Protein 5ZFS (pdb70)

Organism: Arthrobacter globiformis (NCBI:txid1665)

Solvent-accessible surface area: 21600 Å² total; per-residue (Å²): 76,98,6,0,0,4,0,2,0,8,21,10,113,31,93,45,146,7,0,100,88,0,0,71,27,0,117,111,13,32,6,44,8,0,0,0,16,3,48,75,0,126,84,18,52,18,128,8,0,110,30,1,16,75,130,56,58,12,34,12,0,1,10,7,5,2,47,93,70,16,11,0,17,26,107,68,104,71,35,12,128,35,0,28,86,21,0,32,62,0,0,35,0,0,32,84,17,62,14,71,23,1,0,1,2,0,0,0,0,12,70,21,26,84,98,80,38,61,89,52,0,52,59,44,0,45,48,0,0,0,118,0,0,60,95,0,48,133,80,53,2,46,0,0,0,14,4,2,0,7,2,3,0,14,10,5,2,13,1,164,61,0,49,58,7,20,141,112,13,128,74,113,13,9,0,0,0,0,1,0,1,3,4,1,0,2,12,55,35,5,95,32,6,0,70,62,0,30,148,17,8,74,0,0,2,0,1,1,0,11,6,0,42,3,54,60,18,31,14,62,10,73,40,0,1,104,6,4,14,151,51,56,21,98,18,13,0,0,0,12,0,4,1,47,52,26,80,6,80,69,12,9,84,22,7,0,15,36,46,92,40,10,84,69,21,94,101,0,0,49,80,1,16,47,38,0,81,94,44,22,76,49,11,127,60,70,58,129,151,146,147,80,101,6,0,0,3,0,1,0,11,22,7,111,35,85,45,137,6,0,104,88,0,0,70,58,0,94,101,15,33,8,47,8,0,0,1,13,2,47,72,0,120,87,16,55,14,96,14,0,78,54,1,17,84,126,27,72,15,31,11,0,1,9,7,5,2,46,93,71,17,10,0,14,18,98,66,102,70,34,10,132,36,0,24,87,20,0,30,76,0,0,39,0,0,32,86,24,63,13,73,22,0,0,1,1,0,0,0,0,11,66,22,17,78,95,79,38,62,87,59,2,52,58,43,0,48,50,0,0,1,118,0,0,61,91,0,47,134,81,48,2,60,0,0,0,14,5,0,0,9,2,2,0,13,10,4,2,14,0,164,60,0,47,60,7,21,131,114,14,125,76,132,17,15,1,0,0,0,1,0,0,4,4,2,1,4,13,58,35,5,94,32,6,0,71,62,1,23,138,21,4,119,0,0,2,0,1,1,1,7,6,0,42,3,51,62,18,30,13,61,8,70,39,0,2,102,5,4,8,155,49,56,22,102,17,15,0,0,0,12,0,2,0,44,54,24,72,9,86,70,12,6,62,22,6,0,14,38,43,97,36,10,88,69,26,128,101,1,0,49,74,0,18,45,34,0,84,94,61,9,77,50,21,129,62,70,63,114,97,143,48,189,189,148

Structure (mmCIF, N/CA/C/O backbone):
data_5ZFS
#
_entry.id   5ZFS
#
_cell.length_a   103.980
_cell.length_b   103.980
_cell.length_c   256.530
_cell.angle_alpha   90.000
_cell.angle_beta   90.000
_cell.angle_gamma   120.000
#
_symmetry.space_group_name_H-M   'P 65 2 2'
#
loop_
_entity.id
_entity.type
_entity.pdbx_description
1 polymer D-allulose-3-epimerase
2 non-polymer 'MANGANESE (II) ION'
3 non-polymer 'ACETATE ION'
4 water water
#
loop_
_atom_site.group_PDB
_atom_site.id
_atom_site.type_symbol
_atom_site.label_atom_id
_atom_site.label_alt_id
_atom_site.label_comp_id
_atom_site.label_asym_id
_atom_site.label_entity_id
_atom_site.label_seq_id
_atom_site.pdbx_PDB_ins_code
_atom_site.Cartn_x
_atom_site.Cartn_y
_atom_site.Cartn_z
_atom_site.occupancy
_atom_site.B_iso_or_equiv
_atom_site.auth_seq_id
_atom_site.auth_comp_id
_atom_site.auth_asym_id
_atom_site.auth_atom_id
_atom_site.pdbx_PDB_model_num
ATOM 1 N N . MET A 1 1 ? 11.828 32.056 17.427 1.00 30.72 1 MET A N 1
ATOM 2 C CA . MET A 1 1 ? 11.773 33.347 16.687 1.00 30.18 1 MET A CA 1
ATOM 3 C C . MET A 1 1 ? 13.105 33.637 16.009 1.00 29.03 1 MET A C 1
ATOM 4 O O . MET A 1 1 ? 14.149 33.639 16.656 1.00 30.63 1 MET A O 1
ATOM 9 N N . LYS A 1 2 ? 13.056 33.899 14.708 1.00 26.73 2 LYS A N 1
ATOM 10 C CA . LYS A 1 2 ? 14.243 34.264 13.950 1.00 25.84 2 LYS A CA 1
ATOM 11 C C . LYS A 1 2 ? 14.269 35.772 13.721 1.00 23.13 2 LYS A C 1
ATOM 12 O O . LYS A 1 2 ? 13.319 36.341 13.191 1.00 22.20 2 LYS A O 1
ATOM 18 N N . ILE A 1 3 ? 15.366 36.407 14.108 1.00 21.21 3 ILE A N 1
ATOM 19 C CA . ILE A 1 3 ? 15.597 37.805 13.765 1.00 20.30 3 ILE A CA 1
ATOM 20 C C . ILE A 1 3 ? 16.284 37.908 12.406 1.00 19.07 3 ILE A C 1
ATOM 21 O O . ILE A 1 3 ? 17.391 37.407 12.224 1.00 19.00 3 ILE A O 1
ATOM 26 N N . GLY A 1 4 ? 15.623 38.554 11.451 1.00 18.50 4 GLY A N 1
ATOM 27 C CA . GLY A 1 4 ? 16.077 38.532 10.060 1.00 18.44 4 GLY A CA 1
ATOM 28 C C . GLY A 1 4 ? 16.347 39.905 9.475 1.00 18.42 4 GLY A C 1
ATOM 29 O O . GLY A 1 4 ? 16.028 40.932 10.082 1.00 17.83 4 GLY A O 1
ATOM 30 N N . CYS A 1 5 ? 16.937 39.915 8.281 1.00 18.07 5 CYS A N 1
ATOM 31 C CA . CYS A 1 5 ? 17.251 41.146 7.566 1.00 17.80 5 CYS A CA 1
ATOM 32 C C . CYS A 1 5 ? 16.908 40.982 6.086 1.00 18.11 5 CYS A C 1
ATOM 33 O O . CYS A 1 5 ? 17.267 39.986 5.464 1.00 17.65 5 CYS A O 1
ATOM 36 N N . HIS A 1 6 ? 16.205 41.958 5.533 1.00 18.28 6 HIS A N 1
ATOM 37 C CA . HIS A 1 6 ? 15.847 41.948 4.116 1.00 18.92 6 HIS A CA 1
ATOM 38 C C . HIS A 1 6 ? 17.075 42.277 3.260 1.00 19.44 6 HIS A C 1
ATOM 39 O O . HIS A 1 6 ? 17.908 43.098 3.647 1.00 19.29 6 HIS A O 1
ATOM 46 N N . GLY A 1 7 ? 17.186 41.636 2.098 1.00 19.93 7 GLY A N 1
ATOM 47 C CA . GLY A 1 7 ? 18.429 41.669 1.315 1.00 20.04 7 GLY A CA 1
ATOM 48 C C . GLY A 1 7 ? 18.804 43.041 0.766 1.00 20.12 7 GLY A C 1
ATOM 49 O O . GLY A 1 7 ? 19.970 43.299 0.476 1.00 19.64 7 GLY A O 1
ATOM 50 N N . LEU A 1 8 ? 17.823 43.927 0.628 1.00 20.43 8 LEU A N 1
ATOM 51 C CA . LEU A 1 8 ? 18.050 45.236 0.016 1.00 21.04 8 LEU A CA 1
ATOM 52 C C . LEU A 1 8 ? 18.772 46.201 0.943 1.00 21.04 8 LEU A C 1
ATOM 53 O O . LEU A 1 8 ? 19.056 47.339 0.568 1.00 22.09 8 LEU A O 1
ATOM 58 N N . VAL A 1 9 ? 19.059 45.756 2.158 1.00 20.77 9 VAL A N 1
ATOM 59 C CA . VAL A 1 9 ? 19.981 46.477 3.011 1.00 20.50 9 VAL A CA 1
ATOM 60 C C . VAL A 1 9 ? 21.373 46.420 2.386 1.00 20.20 9 VAL A C 1
ATOM 61 O O . VAL A 1 9 ? 22.139 47.376 2.480 1.00 19.62 9 VAL A O 1
ATOM 65 N N . TRP A 1 10 ? 21.672 45.311 1.710 1.00 19.53 10 TRP A N 1
ATOM 66 C CA . TRP A 1 10 ? 23.034 44.991 1.304 1.00 19.46 10 TRP A CA 1
ATOM 67 C C . TRP A 1 10 ? 23.283 45.175 -0.192 1.00 20.34 10 TRP A C 1
ATOM 68 O O . TRP A 1 10 ? 24.312 45.726 -0.592 1.00 20.75 10 TRP A O 1
ATOM 79 N N . THR A 1 11 ? 22.360 44.692 -1.015 1.00 20.79 11 THR A N 1
ATOM 80 C CA . THR A 1 11 ? 22.514 44.789 -2.455 1.00 21.55 11 THR A CA 1
ATOM 81 C C . THR A 1 11 ? 21.165 44.746 -3.161 1.00 22.20 11 THR A C 1
ATOM 82 O O . THR A 1 11 ? 20.174 44.257 -2.614 1.00 21.52 11 THR A O 1
ATOM 86 N N . GLY A 1 12 ? 21.139 45.265 -4.383 1.00 23.34 12 GLY A N 1
ATOM 87 C CA . GLY A 1 12 ? 19.970 45.145 -5.240 1.00 24.19 12 GLY A CA 1
ATOM 88 C C . GLY A 1 12 ? 20.136 44.125 -6.349 1.00 25.04 12 GLY A C 1
ATOM 89 O O . GLY A 1 12 ? 19.248 43.968 -7.182 1.00 25.48 12 GLY A O 1
ATOM 90 N N . HIS A 1 13 ? 21.272 43.433 -6.367 1.00 25.99 13 HIS A N 1
ATOM 91 C CA . HIS A 1 13 ? 21.566 42.486 -7.438 1.00 26.67 13 HIS A CA 1
ATOM 92 C C . HIS A 1 13 ? 21.996 41.139 -6.885 1.00 25.33 13 HIS A C 1
ATOM 93 O O . HIS A 1 13 ? 23.075 40.998 -6.306 1.00 25.23 13 HIS A O 1
ATOM 100 N N . PHE A 1 14 ? 21.137 40.148 -7.070 1.00 23.62 14 PHE A N 1
ATOM 101 C CA . PHE A 1 14 ? 21.319 38.857 -6.443 1.00 23.10 14 PHE A CA 1
ATOM 102 C C . PHE A 1 14 ? 21.717 37.810 -7.477 1.00 23.07 14 PHE A C 1
ATOM 103 O O . PHE A 1 14 ? 21.101 36.751 -7.585 1.00 23.19 14 PHE A O 1
ATOM 111 N N . ASP A 1 15 ? 22.768 38.115 -8.229 1.00 23.01 15 ASP A N 1
ATOM 112 C CA . ASP A 1 15 ? 23.610 37.076 -8.807 1.00 23.00 15 ASP A CA 1
ATOM 113 C C . ASP A 1 15 ? 24.419 36.385 -7.713 1.00 22.71 15 ASP A C 1
ATOM 114 O O . ASP A 1 15 ? 24.202 36.628 -6.520 1.00 21.13 15 ASP A O 1
ATOM 119 N N . ALA A 1 16 ? 25.336 35.510 -8.113 1.00 21.96 16 ALA A N 1
ATOM 120 C CA . ALA A 1 16 ? 26.043 34.681 -7.153 1.00 22.78 16 ALA A CA 1
ATOM 121 C C . ALA A 1 16 ? 26.773 35.553 -6.139 1.00 22.81 16 ALA A C 1
ATOM 122 O O . ALA A 1 16 ? 26.682 35.325 -4.935 1.00 22.30 16 ALA A O 1
ATOM 124 N N . GLU A 1 17 ? 27.495 36.554 -6.628 1.00 23.96 17 GLU A N 1
ATOM 125 C CA . GLU A 1 17 ? 28.258 37.442 -5.748 1.00 24.76 17 GLU A CA 1
ATOM 126 C C . GLU A 1 17 ? 27.345 38.170 -4.765 1.00 23.32 17 GLU A C 1
ATOM 127 O O . GLU A 1 17 ? 27.665 38.290 -3.588 1.00 22.12 17 GLU A O 1
ATOM 133 N N . GLY A 1 18 ? 26.205 38.650 -5.250 1.00 21.83 18 GLY A N 1
ATOM 134 C CA . GLY A 1 18 ? 25.263 39.382 -4.396 1.00 21.68 18 GLY A CA 1
ATOM 135 C C . GLY A 1 18 ? 24.581 38.489 -3.376 1.00 20.92 18 GLY A C 1
ATOM 136 O O . GLY A 1 18 ? 24.297 38.905 -2.251 1.00 20.49 18 GLY A O 1
ATOM 137 N N . ILE A 1 19 ? 24.323 37.246 -3.763 1.00 20.42 19 ILE A N 1
ATOM 138 C CA . ILE A 1 19 ? 23.810 36.262 -2.830 1.00 19.94 19 ILE A CA 1
ATOM 139 C C . ILE A 1 19 ? 24.792 36.003 -1.693 1.00 19.87 19 ILE A C 1
ATOM 140 O O . ILE A 1 19 ? 24.426 36.110 -0.519 1.00 19.81 19 ILE A O 1
ATOM 145 N N . ARG A 1 20 ? 26.039 35.679 -2.028 1.00 19.49 20 ARG A N 1
ATOM 146 C CA . ARG A 1 20 ? 27.067 35.459 -1.003 1.00 19.71 20 ARG A CA 1
ATOM 147 C C . ARG A 1 20 ? 27.263 36.700 -0.130 1.00 19.50 20 ARG A C 1
ATOM 148 O O . ARG A 1 20 ? 27.318 36.604 1.100 1.00 19.32 20 ARG A O 1
ATOM 156 N N . TYR A 1 21 ? 27.370 37.857 -0.773 1.00 19.73 21 TYR A N 1
ATOM 157 C CA . TYR A 1 21 ? 27.575 39.119 -0.071 1.00 20.41 21 TYR A CA 1
ATOM 158 C C . TYR A 1 21 ? 26.458 39.382 0.936 1.00 20.10 21 TYR A C 1
ATOM 159 O O . TYR A 1 21 ? 26.720 39.670 2.103 1.00 20.35 21 TYR A O 1
ATOM 168 N N . SER A 1 22 ? 25.212 39.266 0.484 1.00 20.09 22 SER A N 1
ATOM 169 C CA . SER A 1 22 ? 24.067 39.588 1.323 1.00 20.12 22 SER A CA 1
ATOM 170 C C . SER A 1 22 ? 24.005 38.663 2.531 1.00 19.72 22 SER A C 1
ATOM 171 O O . SER A 1 22 ? 23.682 39.090 3.638 1.00 19.53 22 SER A O 1
ATOM 174 N N . VAL A 1 23 ? 24.345 37.397 2.324 1.00 19.60 23 VAL A N 1
ATOM 175 C CA . VAL A 1 23 ? 24.298 36.424 3.397 1.00 20.00 23 VAL A CA 1
ATOM 176 C C . VAL A 1 23 ? 25.388 36.717 4.422 1.00 20.31 23 VAL A C 1
ATOM 177 O O . VAL A 1 23 ? 25.133 36.747 5.634 1.00 19.72 23 VAL A O 1
ATOM 181 N N . GLN A 1 24 ? 26.605 36.949 3.938 1.00 21.29 24 GLN A N 1
ATOM 182 C CA . GLN A 1 24 ? 27.726 37.238 4.821 1.00 21.69 24 GLN A CA 1
ATOM 183 C C . GLN A 1 24 ? 27.415 38.447 5.698 1.00 20.95 24 GLN A C 1
ATOM 184 O O . GLN A 1 24 ? 27.576 38.408 6.918 1.00 20.04 24 GLN A O 1
ATOM 190 N N . LYS A 1 25 ? 26.976 39.522 5.059 1.00 21.05 25 LYS A N 1
ATOM 191 C CA . LYS A 1 25 ? 26.753 40.794 5.740 1.00 21.23 25 LYS A CA 1
ATOM 192 C C . LYS A 1 25 ? 25.655 40.671 6.790 1.00 20.50 25 LYS A C 1
ATOM 193 O O . LYS A 1 25 ? 25.747 41.253 7.880 1.00 19.57 25 LYS A O 1
ATOM 199 N N . THR A 1 26 ? 24.624 39.901 6.456 1.00 19.63 26 THR A N 1
ATOM 200 C CA . THR A 1 26 ? 23.518 39.660 7.366 1.00 20.24 26 THR A CA 1
ATOM 201 C C . THR A 1 26 ? 24.022 38.964 8.630 1.00 21.05 26 THR A C 1
ATOM 202 O O . THR A 1 26 ? 23.692 39.359 9.752 1.00 19.78 26 THR A O 1
ATOM 206 N N . ARG A 1 27 ? 24.832 37.932 8.440 1.00 21.91 27 ARG A N 1
ATOM 207 C CA . ARG A 1 27 ? 25.406 37.194 9.549 1.00 23.02 27 ARG A CA 1
ATOM 208 C C .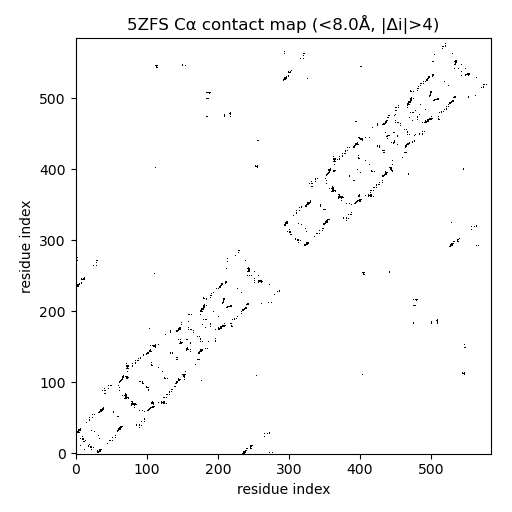 ARG A 1 27 ? 26.295 38.101 10.393 1.00 22.74 27 ARG A C 1
ATOM 209 O O . ARG A 1 27 ? 26.274 38.035 11.627 1.00 21.74 27 ARG A O 1
ATOM 217 N N . GLU A 1 28 ? 27.079 38.943 9.728 1.00 22.11 28 GLU A N 1
ATOM 218 C CA . GLU A 1 28 ? 28.034 39.791 10.428 1.00 22.91 28 GLU A CA 1
ATOM 219 C C . GLU A 1 28 ? 27.323 40.881 11.224 1.00 22.40 28 GLU A C 1
ATOM 220 O O . GLU A 1 28 ? 27.840 41.356 12.232 1.00 21.66 28 GLU A O 1
ATOM 226 N N . ALA A 1 29 ? 26.126 41.255 10.789 1.00 21.29 29 ALA A N 1
ATOM 227 C CA . ALA A 1 29 ? 25.345 42.253 11.500 1.00 20.89 29 ALA A CA 1
ATOM 228 C C . ALA A 1 29 ? 24.647 41.661 12.723 1.00 20.76 29 ALA A C 1
ATOM 229 O O . ALA A 1 29 ? 24.126 42.397 13.557 1.00 20.41 29 ALA A O 1
ATOM 231 N N . GLY A 1 30 ? 24.629 40.334 12.823 1.00 19.99 30 GLY A N 1
ATOM 232 C CA . GLY A 1 30 ? 24.110 39.656 14.008 1.00 19.69 30 GLY A CA 1
ATOM 233 C C . GLY A 1 30 ? 22.752 38.989 13.839 1.00 19.37 30 GLY A C 1
ATOM 234 O O . GLY A 1 30 ? 22.191 38.474 14.803 1.00 19.38 30 GLY A O 1
ATOM 235 N N . PHE A 1 31 ? 22.218 38.989 12.619 1.00 19.15 31 PHE A N 1
ATOM 236 C CA . PHE A 1 31 ? 20.901 38.393 12.353 1.00 19.02 31 PHE A CA 1
ATOM 237 C C . PHE A 1 31 ? 20.945 36.862 12.280 1.00 19.78 31 PHE A C 1
ATOM 238 O O . PHE A 1 31 ? 22.011 36.271 12.087 1.00 20.04 31 PHE A O 1
ATOM 246 N N . ASP A 1 32 ? 19.775 36.237 12.419 1.00 20.14 32 ASP A N 1
ATOM 247 C CA . ASP A 1 32 ? 19.624 34.780 12.305 1.00 20.83 32 ASP A CA 1
ATOM 248 C C . ASP A 1 32 ? 19.242 34.367 10.880 1.00 20.00 32 ASP A C 1
ATOM 249 O O . ASP A 1 32 ? 19.332 33.198 10.522 1.00 19.71 32 ASP A O 1
ATOM 254 N N . LEU A 1 33 ? 18.761 35.318 10.086 1.00 19.36 33 LEU A N 1
ATOM 255 C CA . LEU A 1 33 ? 17.983 34.986 8.898 1.00 18.70 33 LEU A CA 1
ATOM 256 C C . LEU A 1 33 ? 18.111 36.082 7.850 1.00 18.13 33 LEU A C 1
ATOM 257 O O . LEU A 1 33 ? 18.117 37.266 8.176 1.00 16.94 33 LEU A O 1
ATOM 262 N N . VAL A 1 34 ? 18.225 35.684 6.588 1.00 18.04 34 VAL A N 1
ATOM 263 C CA . VAL A 1 34 ? 18.128 36.632 5.488 1.00 18.34 34 VAL A CA 1
ATOM 264 C C . VAL A 1 34 ? 16.853 36.373 4.693 1.00 18.52 34 VAL A C 1
ATOM 265 O O . VAL A 1 34 ? 16.488 35.218 4.439 1.00 18.00 34 VAL A O 1
ATOM 269 N N . GLU A 1 35 ? 16.176 37.452 4.317 1.00 18.49 35 GLU A N 1
ATOM 270 C CA . GLU A 1 35 ? 15.030 37.381 3.415 1.00 19.10 35 GLU A CA 1
ATOM 271 C C . GLU A 1 35 ? 15.460 37.796 2.012 1.00 19.71 35 GLU A C 1
ATOM 272 O O . GLU A 1 35 ? 15.833 38.951 1.781 1.00 19.84 35 GLU A O 1
ATOM 278 N N . PHE A 1 36 ? 15.425 36.847 1.078 1.00 20.43 36 PHE A N 1
ATOM 279 C CA . PHE A 1 36 ? 15.798 37.133 -0.306 1.00 21.47 36 PHE A CA 1
ATOM 280 C C . PHE A 1 36 ? 14.630 37.783 -1.026 1.00 22.50 36 PHE A C 1
ATOM 281 O O . PHE A 1 36 ? 13.523 37.254 -1.014 1.00 22.71 36 PHE A O 1
ATOM 289 N N . PRO A 1 37 ? 14.875 38.938 -1.660 1.00 24.08 37 PRO A N 1
ATOM 290 C CA . PRO A 1 37 ? 13.877 39.525 -2.545 1.00 25.05 37 PRO A CA 1
ATOM 291 C C . PRO A 1 37 ? 13.830 38.807 -3.886 1.00 26.03 37 PRO A C 1
ATOM 292 O O . PRO A 1 37 ? 14.689 39.022 -4.737 1.00 26.78 37 PRO A O 1
ATOM 296 N N . LEU A 1 38 ? 12.828 37.957 -4.064 1.00 26.52 38 LEU A N 1
ATOM 297 C CA . LEU A 1 38 ? 12.803 37.014 -5.171 1.00 27.37 38 LEU A CA 1
ATOM 298 C C . LEU A 1 38 ? 11.942 37.560 -6.310 1.00 27.81 38 LEU A C 1
ATOM 299 O O . LEU A 1 38 ? 10.996 36.906 -6.760 1.00 27.04 38 LEU A O 1
ATOM 304 N N . MET A 1 39 ? 12.262 38.763 -6.771 1.00 27.89 39 MET A N 1
ATOM 305 C CA . MET A 1 39 ? 11.416 39.433 -7.754 1.00 28.31 39 MET A CA 1
ATOM 306 C C . MET A 1 39 ? 11.421 38.645 -9.062 1.00 28.82 39 MET A C 1
ATOM 307 O O . MET A 1 39 ? 10.450 38.682 -9.826 1.00 27.85 39 MET A O 1
ATOM 312 N N . ASP A 1 40 ? 12.518 37.930 -9.304 1.00 28.20 40 ASP A N 1
ATOM 313 C CA . ASP A 1 40 ? 12.618 37.023 -10.442 1.00 28.70 40 ASP A CA 1
ATOM 314 C C . ASP A 1 40 ? 13.153 35.664 -10.007 1.00 28.09 40 ASP A C 1
ATOM 315 O O . ASP A 1 40 ? 14.358 35.422 -10.060 1.00 28.73 40 ASP A O 1
ATOM 320 N N . PRO A 1 41 ? 12.257 34.767 -9.573 1.00 26.93 41 PRO A N 1
ATOM 321 C CA . PRO A 1 41 ? 12.695 33.485 -9.032 1.00 27.01 41 PRO A CA 1
ATOM 322 C C . PRO A 1 41 ? 13.301 32.572 -10.095 1.00 27.39 41 PRO A C 1
ATOM 323 O O . PRO A 1 41 ? 13.922 31.571 -9.757 1.00 26.37 41 PRO A O 1
ATOM 327 N N . PHE A 1 42 ? 13.119 32.913 -11.367 1.00 28.20 42 PHE A N 1
ATOM 328 C CA . PHE A 1 42 ? 13.563 32.041 -12.455 1.00 29.26 42 PHE A CA 1
ATOM 329 C C . PHE A 1 42 ? 15.079 32.107 -12.653 1.00 29.49 42 PHE A C 1
ATOM 330 O O . PHE A 1 42 ? 15.692 31.149 -13.122 1.00 31.03 42 PHE A O 1
ATOM 338 N N . SER A 1 43 ? 15.688 33.225 -12.278 1.00 29.20 43 SER A N 1
ATOM 339 C CA . SER A 1 43 ? 17.126 33.403 -12.467 1.00 29.35 43 SER A CA 1
ATOM 340 C C . SER A 1 43 ? 17.895 33.391 -11.145 1.00 28.22 43 SER A C 1
ATOM 341 O O . SER A 1 43 ? 19.077 33.746 -11.096 1.00 28.96 43 SER A O 1
ATOM 344 N N . PHE A 1 44 ? 17.227 32.989 -10.071 1.00 25.82 44 PHE A N 1
ATOM 345 C CA . PHE A 1 44 ? 17.867 32.939 -8.759 1.00 24.33 44 PHE A CA 1
ATOM 346 C C . PHE A 1 44 ? 18.732 31.686 -8.615 1.00 23.42 44 PHE A C 1
ATOM 347 O O . PHE A 1 44 ? 18.251 30.567 -8.784 1.00 22.85 44 PHE A O 1
ATOM 355 N N . ASP A 1 45 ? 20.008 31.887 -8.298 1.00 22.68 45 ASP A N 1
ATOM 356 C CA . ASP A 1 45 ? 20.987 30.801 -8.235 1.00 22.04 45 ASP A CA 1
ATOM 357 C C . ASP A 1 45 ? 20.874 30.060 -6.903 1.00 21.86 45 ASP A C 1
ATOM 358 O O . ASP A 1 45 ? 21.527 30.419 -5.916 1.00 20.64 45 ASP A O 1
ATOM 363 N N . VAL A 1 46 ? 20.037 29.024 -6.879 1.00 21.26 46 VAL A N 1
ATOM 364 C CA . VAL A 1 46 ? 19.741 28.308 -5.647 1.00 21.27 46 VAL A CA 1
ATOM 365 C C . VAL A 1 46 ? 20.989 27.655 -5.046 1.00 20.62 46 VAL A C 1
ATOM 366 O O . VAL A 1 46 ? 21.185 27.679 -3.831 1.00 20.32 46 VAL A O 1
ATOM 370 N N . GLN A 1 47 ? 21.826 27.061 -5.892 1.00 19.65 47 GLN A N 1
ATOM 371 C CA . GLN A 1 47 ? 23.006 26.345 -5.407 1.00 19.22 47 GLN A CA 1
ATOM 372 C C . GLN A 1 47 ? 23.917 27.292 -4.621 1.00 18.83 47 GLN A C 1
ATOM 373 O O . GLN A 1 47 ? 24.457 26.925 -3.575 1.00 18.67 47 GLN A O 1
ATOM 379 N N . THR A 1 48 ? 24.080 28.512 -5.122 1.00 18.74 48 THR A N 1
ATOM 380 C CA . THR A 1 48 ? 24.924 29.492 -4.444 1.00 18.71 48 THR A CA 1
ATOM 381 C C . THR A 1 48 ? 24.306 29.896 -3.105 1.00 18.55 48 THR A C 1
ATOM 382 O O . THR A 1 48 ? 25.000 29.986 -2.092 1.00 17.70 48 THR A O 1
ATOM 386 N N . ALA A 1 49 ? 22.995 30.119 -3.097 1.00 18.53 49 ALA A N 1
ATOM 387 C CA . ALA A 1 49 ? 22.311 30.534 -1.874 1.00 18.92 49 ALA A CA 1
ATOM 388 C C . ALA A 1 49 ? 22.427 29.451 -0.803 1.00 19.40 49 ALA A C 1
ATOM 389 O O . ALA A 1 49 ? 22.780 29.728 0.346 1.00 19.69 49 ALA A O 1
ATOM 391 N N . LYS A 1 50 ? 22.135 28.212 -1.187 1.00 19.91 50 LYS A N 1
ATOM 392 C CA . LYS A 1 50 ? 22.230 27.084 -0.270 1.00 20.98 50 LYS A CA 1
ATOM 393 C C . LYS A 1 50 ? 23.630 26.964 0.324 1.00 20.20 50 LYS A C 1
ATOM 394 O O . LYS A 1 50 ? 23.789 26.715 1.521 1.00 19.37 50 LYS A O 1
ATOM 400 N N . SER A 1 51 ? 24.640 27.148 -0.519 1.00 19.55 51 SER A N 1
ATOM 401 C CA . SER A 1 51 ? 26.027 27.105 -0.066 1.00 19.17 51 SER A CA 1
ATOM 402 C C . SER A 1 51 ? 26.302 28.223 0.935 1.00 18.76 51 SER A C 1
ATOM 403 O O . SER A 1 51 ? 26.853 27.990 2.007 1.00 18.69 51 SER A O 1
ATOM 406 N N . ALA A 1 52 ? 25.917 29.442 0.582 1.00 18.76 52 ALA A N 1
ATOM 407 C CA . ALA A 1 52 ? 26.239 30.598 1.410 1.00 18.33 52 ALA A CA 1
ATOM 408 C C . ALA A 1 52 ? 25.535 30.513 2.768 1.00 18.37 52 ALA A C 1
ATOM 409 O O . ALA A 1 52 ? 26.115 30.829 3.801 1.00 18.06 52 ALA A O 1
ATOM 411 N N . LEU A 1 53 ? 24.287 30.057 2.764 1.00 19.02 53 LEU A N 1
ATOM 412 C CA . LEU A 1 53 ? 23.539 29.873 4.005 1.00 19.30 53 LEU A CA 1
ATOM 413 C C . LEU A 1 53 ? 24.185 28.838 4.915 1.00 19.47 53 LEU A C 1
ATOM 414 O O . LEU A 1 53 ? 24.181 28.989 6.137 1.00 19.43 53 LEU A O 1
ATOM 419 N N . ALA A 1 54 ? 24.726 27.779 4.319 1.00 20.07 54 ALA A N 1
ATOM 420 C CA . ALA A 1 54 ? 25.399 26.739 5.085 1.00 20.78 54 ALA A CA 1
ATOM 421 C C . ALA A 1 54 ? 26.699 27.284 5.669 1.00 21.14 54 ALA A C 1
ATOM 422 O O . ALA A 1 54 ? 27.015 27.033 6.826 1.00 20.48 54 ALA A O 1
ATOM 424 N N . GLU A 1 55 ? 27.444 28.048 4.876 1.00 22.30 55 GLU A N 1
ATOM 425 C CA . GLU A 1 55 ? 28.744 28.543 5.325 1.00 23.17 55 GLU A CA 1
ATOM 426 C C . GLU A 1 55 ? 28.582 29.454 6.550 1.00 24.29 55 GLU A C 1
ATOM 427 O O . GLU A 1 55 ? 29.442 29.495 7.432 1.00 23.83 55 GLU A O 1
ATOM 433 N N . HIS A 1 56 ? 27.468 30.178 6.605 1.00 24.83 56 HIS A N 1
ATOM 434 C CA . HIS A 1 56 ? 27.287 31.204 7.621 1.00 25.26 56 HIS A CA 1
ATOM 435 C C . HIS A 1 56 ? 26.264 30.819 8.682 1.00 25.73 56 HIS A C 1
ATOM 436 O O . HIS A 1 56 ? 25.976 31.601 9.587 1.00 26.78 56 HIS A O 1
ATOM 443 N N . GLY A 1 57 ? 25.725 29.610 8.580 1.00 25.45 57 GLY A N 1
ATOM 444 C CA . GLY A 1 57 ? 24.757 29.121 9.551 1.00 25.40 57 GLY A CA 1
ATOM 445 C C . GLY A 1 57 ? 23.459 29.915 9.584 1.00 25.10 57 GLY A C 1
ATOM 446 O O . GLY A 1 57 ? 22.837 30.036 10.640 1.00 25.18 57 GLY A O 1
ATOM 447 N N . LEU A 1 58 ? 23.046 30.450 8.437 1.00 23.71 58 LEU A N 1
ATOM 448 C CA . LEU A 1 58 ? 21.900 31.363 8.372 1.00 23.40 58 LEU A CA 1
ATOM 449 C C . LEU A 1 58 ? 20.647 30.658 7.846 1.00 22.06 58 LEU A C 1
ATOM 450 O O . LEU A 1 58 ? 20.719 29.869 6.905 1.00 21.15 58 LEU A O 1
ATOM 455 N N . ALA A 1 59 ? 19.496 30.974 8.427 1.00 21.04 59 ALA A N 1
ATOM 456 C CA . ALA A 1 59 ? 18.217 30.608 7.824 1.00 20.42 59 ALA A CA 1
ATOM 457 C C . ALA A 1 59 ? 17.828 31.601 6.726 1.00 19.88 59 ALA A C 1
ATOM 458 O O . ALA A 1 59 ? 18.386 32.699 6.635 1.00 18.84 59 ALA A O 1
ATOM 460 N N . ALA A 1 60 ? 16.882 31.210 5.881 1.00 19.53 60 ALA A N 1
ATOM 461 C CA . ALA A 1 60 ? 16.464 32.060 4.773 1.00 19.46 60 ALA A CA 1
ATOM 462 C C . ALA A 1 60 ? 14.956 32.050 4.592 1.00 19.36 60 ALA A C 1
ATOM 463 O O . ALA A 1 60 ? 14.294 31.035 4.818 1.00 19.78 60 ALA A O 1
ATOM 465 N N . SER A 1 61 ? 14.421 33.187 4.170 1.00 18.73 61 SER A N 1
ATOM 466 C CA . SER A 1 61 ? 13.070 33.249 3.651 1.00 19.13 61 SER A CA 1
ATOM 467 C C . SER A 1 61 ? 13.108 33.972 2.314 1.00 18.99 61 SER A C 1
ATOM 468 O O . SER A 1 61 ? 14.173 34.392 1.863 1.00 18.79 61 SER A O 1
ATOM 471 N N . ALA A 1 62 ? 11.948 34.117 1.685 1.00 18.93 62 ALA A N 1
ATOM 472 C CA . ALA A 1 62 ? 11.854 34.874 0.449 1.00 19.67 62 ALA A CA 1
ATOM 473 C C . ALA A 1 62 ? 10.550 35.645 0.374 1.00 20.60 62 ALA A C 1
ATOM 474 O O . ALA A 1 62 ? 9.489 35.156 0.775 1.00 20.45 62 ALA A O 1
ATOM 476 N N . SER A 1 63 ? 10.638 36.857 -0.158 1.00 21.41 63 SER A N 1
ATOM 477 C CA . SER A 1 63 ? 9.463 37.658 -0.424 1.00 21.79 63 SER A CA 1
ATOM 478 C C . SER A 1 63 ? 9.501 38.117 -1.874 1.00 22.42 63 SER A C 1
ATOM 479 O O . SER A 1 63 ? 10.563 38.151 -2.499 1.00 23.23 63 SER A O 1
ATOM 482 N N . LEU A 1 64 ? 8.341 38.468 -2.411 1.00 22.40 64 LEU A N 1
ATOM 483 C CA . LEU A 1 64 ? 8.288 39.219 -3.658 1.00 22.09 64 LEU A CA 1
ATOM 484 C C . LEU A 1 64 ? 6.986 40.005 -3.741 1.00 21.73 64 LEU A C 1
ATOM 485 O O . LEU A 1 64 ? 6.059 39.773 -2.965 1.00 21.39 64 LEU A O 1
ATOM 490 N N . GLY A 1 65 ? 6.939 40.954 -4.668 1.00 21.37 65 GLY A N 1
ATOM 491 C CA . GLY A 1 65 ? 5.686 41.500 -5.147 1.00 21.12 65 GLY A CA 1
ATOM 492 C C . GLY A 1 65 ? 5.550 41.288 -6.643 1.00 21.21 65 GLY A C 1
ATOM 493 O O . GLY A 1 65 ? 6.531 41.351 -7.383 1.00 20.31 65 GLY A O 1
ATOM 494 N N . LEU A 1 66 ? 4.323 41.028 -7.077 1.00 20.96 66 LEU A N 1
ATOM 495 C CA . LEU A 1 66 ? 4.021 40.855 -8.487 1.00 21.33 66 LEU A CA 1
ATOM 496 C C . LEU A 1 66 ? 3.985 42.193 -9.217 1.00 21.47 66 LEU A C 1
ATOM 497 O O . LEU A 1 66 ? 4.037 43.255 -8.601 1.00 20.14 66 LEU A O 1
ATOM 502 N N . SER A 1 67 ? 3.894 42.132 -10.539 1.00 22.65 67 SER A N 1
ATOM 503 C CA . SER A 1 67 ? 3.815 43.336 -11.355 1.00 23.13 67 SER A CA 1
ATOM 504 C C . SER A 1 67 ? 2.670 43.214 -12.362 1.00 23.53 67 SER A C 1
ATOM 505 O O . SER A 1 67 ? 1.915 42.245 -12.341 1.00 23.56 67 SER A O 1
ATOM 508 N N . ASP A 1 68 ? 2.543 44.201 -13.240 1.00 23.99 68 ASP A N 1
ATOM 509 C CA . ASP A 1 68 ? 1.491 44.190 -14.255 1.00 24.70 68 ASP A CA 1
ATOM 510 C C . ASP A 1 68 ? 1.443 42.869 -15.026 1.00 24.66 68 ASP A C 1
ATOM 511 O O . ASP A 1 68 ? 0.374 42.295 -15.209 1.00 25.07 68 ASP A O 1
ATOM 516 N N . ALA A 1 69 ? 2.597 42.385 -15.471 1.00 24.39 69 ALA A N 1
ATOM 517 C CA . ALA A 1 69 ? 2.633 41.218 -16.345 1.00 24.54 69 ALA A CA 1
ATOM 518 C C . ALA A 1 69 ? 2.188 39.956 -15.597 1.00 24.09 69 ALA A C 1
ATOM 519 O O . ALA A 1 69 ? 1.848 38.951 -16.220 1.00 24.09 69 ALA A O 1
ATOM 521 N N . THR A 1 70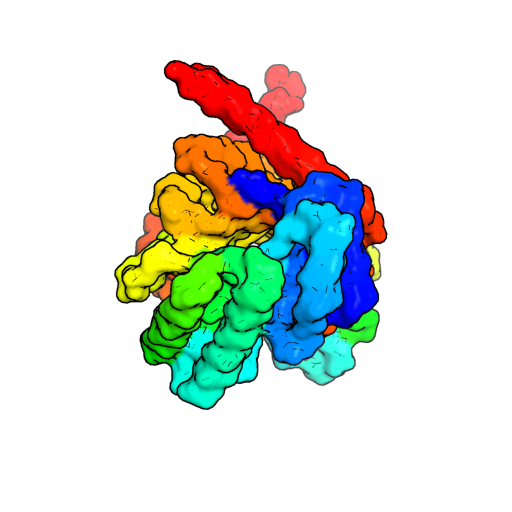 ? 2.182 40.016 -14.264 1.00 22.56 70 THR A N 1
ATOM 522 C CA . THR A 1 70 ? 2.008 38.826 -13.439 1.00 21.98 70 THR A CA 1
ATOM 523 C C . THR A 1 70 ? 0.933 39.025 -12.365 1.00 21.57 70 THR A C 1
ATOM 524 O O . THR A 1 70 ? 0.903 38.309 -11.369 1.00 21.33 70 THR A O 1
ATOM 528 N N . ASP A 1 71 ? 0.054 39.995 -12.586 1.00 20.82 71 ASP A N 1
ATOM 529 C CA . ASP A 1 71 ? -0.978 40.365 -11.616 1.00 21.07 71 ASP A CA 1
ATOM 530 C C . ASP A 1 71 ? -2.084 39.314 -11.491 1.00 21.09 71 ASP A C 1
ATOM 531 O O . ASP A 1 71 ? -2.962 39.244 -12.344 1.00 21.67 71 ASP A O 1
ATOM 536 N N . VAL A 1 72 ? -2.074 38.531 -10.416 1.00 21.00 72 VAL A N 1
ATOM 537 C CA . VAL A 1 72 ? -3.109 37.513 -10.217 1.00 20.98 72 VAL A CA 1
ATOM 538 C C . VAL A 1 72 ? -4.487 38.090 -9.890 1.00 21.67 72 VAL A C 1
ATOM 539 O O . VAL A 1 72 ? -5.472 37.350 -9.825 1.00 22.74 72 VAL A O 1
ATOM 543 N N . SER A 1 73 ? -4.575 39.402 -9.695 1.00 21.62 73 SER A N 1
ATOM 544 C CA . SER A 1 73 ? -5.879 40.037 -9.522 1.00 21.57 73 SER A CA 1
ATOM 545 C C . SER A 1 73 ? -6.379 40.662 -10.824 1.00 22.38 73 SER A C 1
ATOM 546 O O . SER A 1 73 ? -7.376 41.398 -10.834 1.00 22.26 73 SER A O 1
ATOM 549 N N . SER A 1 74 ? -5.697 40.353 -11.921 1.00 23.06 74 SER A N 1
ATOM 550 C CA . SER A 1 74 ? -6.168 40.741 -13.249 1.00 24.58 74 SER A CA 1
ATOM 551 C C . SER A 1 74 ? -7.404 39.935 -13.634 1.00 25.62 74 SER A C 1
ATOM 552 O O . SER A 1 74 ? -7.618 38.834 -13.125 1.00 24.66 74 SER A O 1
ATOM 555 N N . GLU A 1 75 ? -8.207 40.488 -14.537 1.00 27.95 75 GLU A N 1
ATOM 556 C CA . GLU A 1 75 ? -9.335 39.755 -15.111 1.00 30.76 75 GLU A CA 1
ATOM 557 C C . GLU A 1 75 ? -8.890 38.961 -16.338 1.00 30.83 75 GLU A C 1
ATOM 558 O O . GLU A 1 75 ? -9.653 38.171 -16.883 1.00 31.23 75 GLU A O 1
ATOM 564 N N . ASP A 1 76 ? -7.649 39.182 -16.759 1.00 31.54 76 ASP A N 1
ATOM 565 C CA . ASP A 1 76 ? -7.070 38.492 -17.910 1.00 31.52 76 ASP A CA 1
ATOM 566 C C . ASP A 1 76 ? -6.390 37.199 -17.474 1.00 31.78 76 ASP A C 1
ATOM 567 O O . ASP A 1 76 ? -5.339 37.231 -16.834 1.00 32.29 76 ASP A O 1
ATOM 572 N N . PRO A 1 77 ? -6.985 36.052 -17.832 1.00 31.86 77 PRO A N 1
ATOM 573 C CA . PRO A 1 77 ? -6.548 34.745 -17.337 1.00 31.34 77 PRO A CA 1
ATOM 574 C C . PRO A 1 77 ? -5.084 34.463 -17.645 1.00 29.83 77 PRO A C 1
ATOM 575 O O . PRO A 1 77 ? -4.422 33.751 -16.895 1.00 29.81 77 PRO A O 1
ATOM 579 N N . ALA A 1 78 ? -4.592 35.024 -18.745 1.00 29.16 78 ALA A N 1
ATOM 580 C CA . ALA A 1 78 ? -3.215 34.808 -19.176 1.00 28.63 78 ALA A CA 1
ATOM 581 C C . ALA A 1 78 ? -2.235 35.504 -18.237 1.00 28.36 78 ALA A C 1
ATOM 582 O O . ALA A 1 78 ? -1.186 34.960 -17.896 1.00 28.05 78 ALA A O 1
ATOM 584 N N . VAL A 1 79 ? -2.582 36.724 -17.846 1.00 27.86 79 VAL A N 1
ATOM 585 C CA . VAL A 1 79 ? -1.814 37.467 -16.859 1.00 27.12 79 VAL A CA 1
ATOM 586 C C . VAL A 1 79 ? -1.835 36.754 -15.507 1.00 26.22 79 VAL A C 1
ATOM 587 O O . VAL A 1 79 ? -0.803 36.599 -14.864 1.00 26.09 79 VAL A O 1
ATOM 591 N N . VAL A 1 80 ? -3.014 36.312 -15.086 1.00 25.50 80 VAL A N 1
ATOM 592 C CA . VAL A 1 80 ? -3.142 35.533 -13.868 1.00 25.34 80 VAL A CA 1
ATOM 593 C C . VAL A 1 80 ? -2.210 34.322 -13.901 1.00 25.37 80 VAL A C 1
ATOM 594 O O . VAL A 1 80 ? -1.554 34.001 -12.908 1.00 23.87 80 VAL A O 1
ATOM 598 N N . LYS A 1 81 ? -2.141 33.663 -15.054 1.00 26.22 81 LYS A N 1
ATOM 599 C CA . LYS A 1 81 ? -1.364 32.431 -15.185 1.00 26.86 81 LYS A CA 1
ATOM 600 C C . LYS A 1 81 ? 0.132 32.703 -15.058 1.00 25.83 81 LYS A C 1
ATOM 601 O O . LYS A 1 81 ? 0.841 31.995 -14.344 1.00 25.79 81 LYS A O 1
ATOM 607 N N . ALA A 1 82 ? 0.610 33.733 -15.747 1.00 25.76 82 ALA A N 1
ATOM 608 C CA . ALA A 1 82 ? 2.007 34.139 -15.628 1.00 25.41 82 ALA A CA 1
ATOM 609 C C . ALA A 1 82 ? 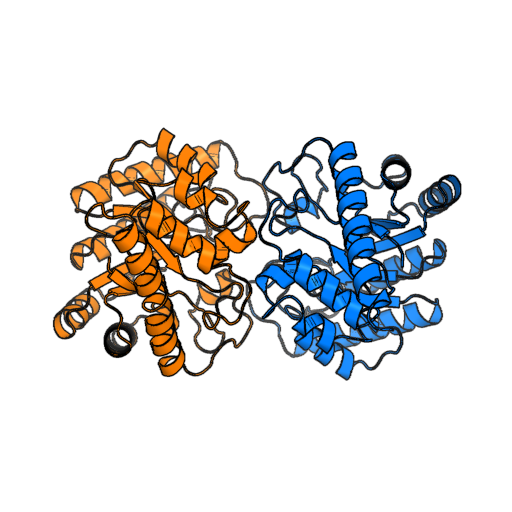2.363 34.366 -14.158 1.00 25.33 82 ALA A C 1
ATOM 610 O O . ALA A 1 82 ? 3.444 33.977 -13.700 1.00 24.45 82 ALA A O 1
ATOM 612 N N . GLY A 1 83 ? 1.443 34.992 -13.425 1.00 24.68 83 GLY A N 1
ATOM 613 C CA . GLY A 1 83 ? 1.649 35.259 -12.002 1.00 24.44 83 GLY A CA 1
ATOM 614 C C . GLY A 1 83 ? 1.754 33.978 -11.201 1.00 24.48 83 GLY A C 1
ATOM 615 O O . GLY A 1 83 ? 2.658 33.812 -10.380 1.00 23.86 83 GLY A O 1
ATOM 616 N N . GLU A 1 84 ? 0.820 33.066 -11.442 1.00 24.72 84 GLU A N 1
ATOM 617 C CA . GLU A 1 84 ? 0.803 31.795 -10.746 1.00 25.44 84 GLU A CA 1
ATOM 618 C C . GLU A 1 84 ? 2.091 31.027 -11.019 1.00 24.66 84 GLU A C 1
ATOM 619 O O . GLU A 1 84 ? 2.651 30.399 -10.124 1.00 23.83 84 GLU A O 1
ATOM 625 N N . GLU A 1 85 ? 2.557 31.092 -12.261 1.00 24.76 85 GLU A N 1
ATOM 626 C CA . GLU A 1 85 ? 3.776 30.402 -12.657 1.00 24.91 85 GLU A CA 1
ATOM 627 C C . GLU A 1 85 ? 4.967 30.957 -11.892 1.00 24.27 85 GLU A C 1
ATOM 628 O O . GLU A 1 85 ? 5.855 30.210 -11.482 1.00 22.77 85 GLU A O 1
ATOM 634 N N . LEU A 1 86 ? 4.977 32.274 -11.705 1.00 23.64 86 LEU A N 1
ATOM 635 C CA . LEU A 1 86 ? 6.050 32.930 -10.972 1.00 23.82 86 LEU A CA 1
ATOM 636 C C . LEU A 1 86 ? 6.022 32.540 -9.491 1.00 23.37 86 LEU A C 1
ATOM 637 O O . LEU A 1 86 ? 7.058 32.251 -8.901 1.00 23.34 86 LEU A O 1
ATOM 642 N N . LEU A 1 87 ? 4.833 32.528 -8.892 1.00 23.13 87 LEU A N 1
ATOM 643 C CA . LEU A 1 87 ? 4.698 32.170 -7.486 1.00 22.77 87 LEU A CA 1
ATOM 644 C C . LEU A 1 87 ? 5.106 30.716 -7.238 1.00 23.15 87 LEU A C 1
ATOM 645 O O . LEU A 1 87 ? 5.728 30.403 -6.220 1.00 22.66 87 LEU A O 1
ATOM 650 N N . ASN A 1 88 ? 4.748 29.831 -8.167 1.00 23.22 88 ASN A N 1
ATOM 651 C CA . ASN A 1 88 ? 5.094 28.419 -8.054 1.00 23.64 88 ASN A CA 1
ATOM 652 C C . ASN A 1 88 ? 6.607 28.212 -8.072 1.00 23.89 88 ASN A C 1
ATOM 653 O O . ASN A 1 88 ? 7.133 27.396 -7.322 1.00 24.64 88 ASN A O 1
ATOM 658 N N . ARG A 1 89 ? 7.304 28.950 -8.930 1.00 24.48 89 ARG A N 1
ATOM 659 C CA . ARG A 1 89 ? 8.759 28.854 -8.994 1.00 25.30 89 ARG A CA 1
ATOM 660 C C . ARG A 1 89 ? 9.393 29.390 -7.714 1.00 24.38 89 ARG A C 1
ATOM 661 O O . ARG A 1 89 ? 10.357 28.824 -7.212 1.00 24.27 89 ARG A O 1
ATOM 669 N N . ALA A 1 90 ? 8.844 30.474 -7.181 1.00 23.61 90 ALA A N 1
ATOM 670 C CA . ALA A 1 90 ? 9.330 31.015 -5.915 1.00 23.24 90 ALA A CA 1
ATOM 671 C C . ALA A 1 90 ? 9.196 29.969 -4.819 1.00 23.06 90 ALA A C 1
ATOM 672 O O . ALA A 1 90 ? 10.126 29.732 -4.055 1.00 23.16 90 ALA A O 1
ATOM 674 N N . VAL A 1 91 ? 8.033 29.330 -4.751 1.00 22.94 91 VAL A N 1
ATOM 675 C CA . VAL A 1 91 ? 7.812 28.277 -3.772 1.00 23.06 91 VAL A CA 1
ATOM 676 C C . VAL A 1 91 ? 8.813 27.138 -3.991 1.00 23.35 91 VAL A C 1
ATOM 677 O O . VAL A 1 91 ? 9.375 26.607 -3.037 1.00 22.94 91 VAL A O 1
ATOM 681 N N . ASP A 1 92 ? 9.031 26.773 -5.251 1.00 23.98 92 ASP A N 1
ATOM 682 C CA . ASP A 1 92 ? 9.988 25.714 -5.595 1.00 24.73 92 ASP A CA 1
ATOM 683 C C . ASP A 1 92 ? 11.410 26.077 -5.178 1.00 23.89 92 ASP A C 1
ATOM 684 O O . ASP A 1 92 ? 12.157 25.232 -4.686 1.00 24.30 92 ASP A O 1
ATOM 689 N N . VAL A 1 93 ? 11.783 27.334 -5.369 1.00 23.33 93 VAL A N 1
ATOM 690 C CA . VAL A 1 93 ? 13.084 27.806 -4.920 1.00 23.17 93 VAL A CA 1
ATOM 691 C C . VAL A 1 93 ? 13.237 27.616 -3.411 1.00 22.98 93 VAL A C 1
ATOM 692 O O . VAL A 1 93 ? 14.254 27.105 -2.939 1.00 22.68 93 VAL A O 1
ATOM 696 N N . LEU A 1 94 ? 12.223 28.007 -2.650 1.00 22.60 94 LEU A N 1
ATOM 697 C CA . LEU A 1 94 ? 12.286 27.865 -1.198 1.00 23.12 94 LEU A CA 1
ATOM 698 C C . LEU A 1 94 ? 12.386 26.393 -0.775 1.00 23.29 94 LEU A C 1
ATOM 699 O O . LEU A 1 94 ? 13.083 26.061 0.179 1.00 21.77 94 LEU A O 1
ATOM 704 N N . ALA A 1 95 ? 11.684 25.517 -1.487 1.00 23.91 95 ALA A N 1
ATOM 705 C CA . ALA A 1 95 ? 11.762 24.086 -1.199 1.00 25.13 95 ALA A CA 1
ATOM 706 C C . ALA A 1 95 ? 13.201 23.596 -1.367 1.00 25.74 95 ALA A C 1
ATOM 707 O O . ALA A 1 95 ? 13.730 22.893 -0.511 1.00 26.12 95 ALA A O 1
ATOM 709 N N . GLU A 1 96 ? 13.835 23.989 -2.466 1.00 27.12 96 GLU A N 1
ATOM 710 C CA . GLU A 1 96 ? 15.205 23.572 -2.753 1.00 28.49 96 GLU A CA 1
ATOM 711 C C . GLU A 1 96 ? 16.193 24.071 -1.712 1.00 28.34 96 GLU A C 1
ATOM 712 O O . GLU A 1 96 ? 17.214 23.431 -1.467 1.00 27.40 96 GLU A O 1
ATOM 718 N N . LEU A 1 97 ? 15.886 25.217 -1.107 1.00 27.88 97 LEU A N 1
ATOM 719 C CA . LEU A 1 97 ? 16.735 25.803 -0.076 1.00 27.96 97 LEU A CA 1
ATOM 720 C C . LEU A 1 97 ? 16.527 25.118 1.270 1.00 28.09 97 LEU A C 1
ATOM 721 O O . LEU A 1 97 ? 17.332 25.281 2.178 1.00 29.65 97 LEU A O 1
ATOM 726 N N . GLY A 1 98 ? 15.435 24.375 1.406 1.00 27.60 98 GLY A N 1
ATOM 727 C CA . GLY A 1 98 ? 15.029 23.858 2.707 1.00 27.43 98 GLY A CA 1
ATOM 728 C C . GLY A 1 98 ? 14.476 24.936 3.625 1.00 27.22 98 GLY A C 1
ATOM 729 O O . GLY A 1 98 ? 14.540 24.813 4.845 1.00 27.33 98 GLY A O 1
ATOM 730 N N . ALA A 1 99 ? 13.928 25.993 3.034 1.00 26.70 99 ALA A N 1
ATOM 731 C CA . ALA A 1 99 ? 13.345 27.092 3.795 1.00 26.31 99 ALA A CA 1
ATOM 732 C C . ALA A 1 99 ? 11.848 26.847 3.931 1.00 27.03 99 ALA A C 1
ATOM 733 O O . ALA A 1 99 ? 11.307 25.983 3.243 1.00 28.18 99 ALA A O 1
ATOM 735 N N . THR A 1 100 ? 11.178 27.606 4.797 1.00 25.99 100 THR A N 1
ATOM 736 C CA . THR A 1 100 ? 9.787 27.299 5.131 1.00 26.30 100 THR A CA 1
ATOM 737 C C . THR A 1 100 ? 8.826 28.489 5.027 1.00 25.31 100 THR A C 1
ATOM 738 O O . THR A 1 100 ? 7.614 28.314 5.193 1.00 25.82 100 THR A O 1
ATOM 742 N N . ASP A 1 101 ? 9.340 29.689 4.759 1.00 23.94 101 ASP A N 1
ATOM 743 C CA . ASP A 1 101 ? 8.471 30.873 4.707 1.00 23.11 101 ASP A CA 1
ATOM 744 C C . ASP A 1 101 ? 8.539 31.622 3.376 1.00 21.94 101 ASP A C 1
ATOM 745 O O . ASP A 1 101 ? 9.586 32.126 2.981 1.00 21.94 101 ASP A O 1
ATOM 750 N N . PHE A 1 102 ? 7.395 31.703 2.708 1.00 20.81 102 PHE A N 1
ATOM 751 C CA . PHE A 1 102 ? 7.207 32.545 1.532 1.00 20.62 102 PHE A CA 1
ATOM 752 C C . PHE A 1 102 ? 6.218 33.654 1.892 1.00 20.58 102 PHE A C 1
ATOM 753 O O . PHE A 1 102 ? 5.223 33.410 2.577 1.00 19.78 102 PHE A O 1
ATOM 761 N N . CYS A 1 103 ? 6.493 34.874 1.447 1.00 20.59 103 CYS A N 1
ATOM 762 C CA . CYS A 1 103 ? 5.627 35.992 1.787 1.00 20.82 103 CYS A CA 1
ATOM 763 C C . CYS A 1 103 ? 5.676 37.127 0.763 1.00 20.70 103 CYS A C 1
ATOM 764 O O . CYS A 1 103 ? 6.501 37.135 -0.150 1.00 20.66 103 CYS A O 1
ATOM 767 N N . GLY A 1 104 ? 4.763 38.082 0.912 1.00 20.05 104 GLY A N 1
ATOM 768 C CA . GLY A 1 104 ? 4.828 39.315 0.150 1.00 19.63 104 GLY A CA 1
ATOM 769 C C . GLY A 1 104 ? 3.503 39.698 -0.474 1.00 18.86 104 GLY A C 1
ATOM 770 O O . GLY A 1 104 ? 2.436 39.254 -0.038 1.00 18.36 104 GLY A O 1
ATOM 771 N N . VAL A 1 105 ? 3.579 40.542 -1.493 1.00 18.34 105 VAL A N 1
ATOM 772 C CA . VAL A 1 105 ? 2.401 41.008 -2.189 1.00 18.31 105 VAL A CA 1
ATOM 773 C C . VAL A 1 105 ? 2.159 40.079 -3.370 1.00 18.21 105 VAL A C 1
ATOM 774 O O . VAL A 1 105 ? 2.563 40.359 -4.499 1.00 17.60 105 VAL A O 1
ATOM 778 N N . ILE A 1 106 ? 1.519 38.951 -3.082 1.00 18.42 106 ILE A N 1
ATOM 779 C CA . ILE A 1 106 ? 1.415 37.866 -4.038 1.00 18.58 106 ILE A CA 1
ATOM 780 C C . ILE A 1 106 ? -0.046 37.640 -4.414 1.00 18.18 106 ILE A C 1
ATOM 781 O O . ILE A 1 106 ? -0.387 36.619 -5.016 1.00 18.58 106 ILE A O 1
ATOM 786 N N . TYR A 1 107 ? -0.899 38.594 -4.049 1.00 17.16 107 TYR A N 1
ATOM 787 C CA . TYR A 1 107 ? -2.345 38.500 -4.278 1.00 17.09 107 TYR A CA 1
ATOM 788 C C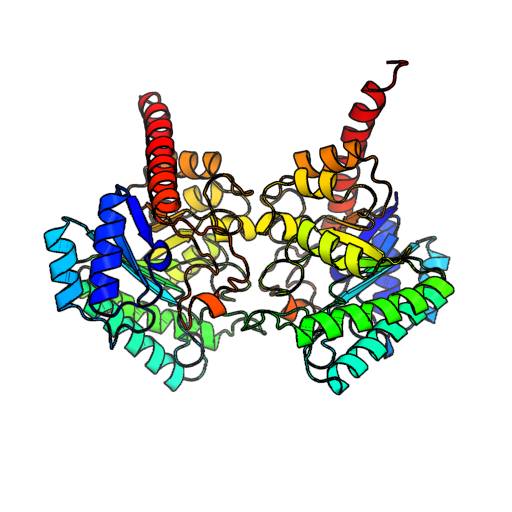 . TYR A 1 107 ? -2.787 39.601 -5.234 1.00 16.96 107 TYR A C 1
ATOM 789 O O . TYR A 1 107 ? -3.959 39.703 -5.575 1.00 17.84 107 TYR A O 1
ATOM 798 N N . SER A 1 108 ? -1.838 40.444 -5.629 1.00 17.25 108 SER A N 1
ATOM 799 C CA . SER A 1 108 ? -2.051 41.485 -6.616 1.00 17.31 108 SER A CA 1
ATOM 800 C C . SER A 1 108 ? -0.675 41.942 -7.081 1.00 18.07 108 SER A C 1
ATOM 801 O O . SER A 1 108 ? 0.342 41.472 -6.568 1.00 18.85 108 SER A O 1
ATOM 804 N N . ALA A 1 109 ? -0.638 42.861 -8.037 1.00 18.24 109 ALA A N 1
ATOM 805 C CA . ALA A 1 109 ? 0.596 43.569 -8.336 1.00 18.81 109 ALA A CA 1
ATOM 806 C C . ALA A 1 109 ? 0.914 44.539 -7.203 1.00 18.97 109 ALA A C 1
ATOM 807 O O . ALA A 1 109 ? 0.020 45.009 -6.483 1.00 18.70 109 ALA A O 1
ATOM 809 N N . MET A 1 110 ? 2.198 44.816 -7.050 1.00 19.49 110 MET A N 1
ATOM 810 C CA . MET A 1 110 ? 2.682 45.753 -6.056 1.00 20.18 110 MET A CA 1
ATOM 811 C C . MET A 1 110 ? 2.900 47.103 -6.735 1.00 19.71 110 MET A C 1
ATOM 812 O O . MET A 1 110 ? 3.953 47.355 -7.312 1.00 19.16 110 MET A O 1
ATOM 817 N N . LYS A 1 111 ? 1.883 47.959 -6.674 1.00 19.26 111 LYS A N 1
ATOM 818 C CA . LYS A 1 111 ? 1.795 49.124 -7.548 1.00 19.03 111 LYS A CA 1
ATOM 819 C C . LYS A 1 111 ? 0.726 50.089 -7.026 1.00 18.14 111 LYS A C 1
ATOM 820 O O . LYS A 1 111 ? -0.111 49.716 -6.204 1.00 18.01 111 LYS A O 1
ATOM 826 N N . LYS A 1 112 ? 0.757 51.327 -7.506 1.00 17.48 112 LYS A N 1
ATOM 827 C CA . LYS A 1 112 ? -0.338 52.264 -7.282 1.00 17.09 112 LYS A CA 1
ATOM 828 C C . LYS A 1 112 ? -1.396 52.081 -8.366 1.00 17.26 112 LYS A C 1
ATOM 829 O O . LYS A 1 112 ? -1.248 52.561 -9.491 1.00 16.42 112 LYS A O 1
ATOM 835 N N . TYR A 1 113 ? -2.459 51.357 -8.021 1.00 18.29 113 TYR A N 1
ATOM 836 C CA . TYR A 1 113 ? -3.572 51.158 -8.927 1.00 18.75 113 TYR A CA 1
ATOM 837 C C . TYR A 1 113 ? -4.274 52.494 -9.134 1.00 20.25 113 TYR A C 1
ATOM 838 O O . TYR A 1 113 ? -4.159 53.396 -8.303 1.00 19.19 113 TYR A O 1
ATOM 847 N N . MET A 1 114 ? -4.985 52.622 -10.253 1.00 21.49 114 MET A N 1
ATOM 848 C CA . MET A 1 114 ? -5.722 53.842 -10.556 1.00 22.96 114 MET A CA 1
ATOM 849 C C . MET A 1 114 ? -7.227 53.582 -10.568 1.00 24.05 114 MET A C 1
ATOM 850 O O . MET A 1 114 ? -8.010 54.479 -10.872 1.00 25.36 114 MET A O 1
ATOM 855 N N . GLU A 1 115 ? -7.623 52.357 -10.230 1.00 25.22 115 GLU A N 1
ATOM 856 C CA . GLU A 1 115 ? -9.025 52.038 -9.962 1.00 26.82 115 GLU A CA 1
ATOM 857 C C . GLU A 1 115 ? -9.113 51.002 -8.850 1.00 25.78 115 GLU A C 1
ATOM 858 O O . GLU A 1 115 ? -8.143 50.300 -8.575 1.00 25.57 115 GLU A O 1
ATOM 864 N N . PRO A 1 116 ? -10.287 50.897 -8.212 1.00 25.24 116 PRO A N 1
ATOM 865 C CA . PRO A 1 116 ? -10.523 49.861 -7.209 1.00 24.73 116 PRO A CA 1
ATOM 866 C C . PRO A 1 116 ? -10.471 48.449 -7.789 1.00 24.90 116 PRO A C 1
ATOM 867 O O . PRO A 1 116 ? -10.539 48.269 -9.007 1.00 24.81 116 PRO A O 1
ATOM 871 N N . ALA A 1 117 ? -10.335 47.460 -6.916 1.00 24.38 117 ALA A N 1
ATOM 872 C CA . ALA A 1 117 ? -10.330 46.061 -7.330 1.00 24.71 117 ALA A CA 1
ATOM 873 C C . ALA A 1 117 ? -11.677 45.711 -7.955 1.00 25.49 117 ALA A C 1
ATOM 874 O O . ALA A 1 117 ? -12.678 46.376 -7.687 1.00 24.30 117 ALA A O 1
ATOM 876 N N . THR A 1 118 ? -11.694 44.676 -8.790 1.00 25.51 118 THR A N 1
ATOM 877 C CA . THR A 1 118 ? -12.945 44.159 -9.346 1.00 25.92 118 THR A CA 1
ATOM 878 C C . THR A 1 118 ? -13.333 42.827 -8.705 1.00 26.18 118 THR A C 1
ATOM 879 O O . THR A 1 118 ? -12.486 42.086 -8.213 1.00 25.00 118 THR A O 1
ATOM 883 N N . ALA A 1 119 ? -14.624 42.520 -8.724 1.00 26.10 119 ALA A N 1
ATOM 884 C CA . ALA A 1 119 ? -15.108 41.273 -8.153 1.00 26.27 119 ALA A CA 1
ATOM 885 C C . ALA A 1 119 ? -14.430 40.090 -8.841 1.00 26.35 119 ALA A C 1
ATOM 886 O O . ALA A 1 119 ? -13.997 39.140 -8.185 1.00 26.63 119 ALA A O 1
ATOM 888 N N . ALA A 1 120 ? -14.338 40.159 -10.164 1.00 26.38 120 ALA A N 1
ATOM 889 C CA . ALA A 1 120 ? -13.790 39.067 -10.955 1.00 26.79 120 ALA A CA 1
ATOM 890 C C . ALA A 1 120 ? -12.279 38.967 -10.757 1.00 25.78 120 ALA A C 1
ATOM 891 O O . ALA A 1 120 ? -11.722 37.873 -10.730 1.00 25.33 120 ALA A O 1
ATOM 893 N N . GLY A 1 121 ? -11.628 40.115 -10.627 1.00 25.27 121 GLY A N 1
ATOM 894 C CA . GLY A 1 121 ? -10.214 40.162 -10.266 1.00 25.33 121 GLY A CA 1
ATOM 895 C C . GLY A 1 121 ? -9.932 39.528 -8.916 1.00 25.05 121 GLY A C 1
ATOM 896 O O . GLY A 1 121 ? -9.030 38.702 -8.790 1.00 25.40 121 GLY A O 1
ATOM 897 N N . LEU A 1 122 ? -10.706 39.905 -7.903 1.00 24.75 122 LEU A N 1
ATOM 898 C CA . LEU A 1 122 ? -10.527 39.350 -6.562 1.00 25.36 122 LEU A CA 1
ATOM 899 C C . LEU A 1 122 ? -10.743 37.838 -6.523 1.00 24.83 122 LEU A C 1
ATOM 900 O O . LEU A 1 122 ? -10.082 37.131 -5.769 1.00 23.71 122 LEU A O 1
ATOM 905 N N . ALA A 1 123 ? -11.680 37.343 -7.323 1.00 24.69 123 ALA A N 1
ATOM 906 C CA . ALA A 1 123 ? -11.947 35.912 -7.358 1.00 24.12 123 ALA A CA 1
ATOM 907 C C . ALA A 1 123 ? -10.751 35.183 -7.959 1.00 23.42 123 ALA A C 1
ATOM 908 O O . ALA A 1 123 ? -10.366 34.126 -7.479 1.00 24.47 123 ALA A O 1
ATOM 910 N N . ASN A 1 124 ? -10.174 35.756 -9.010 1.00 23.48 124 ASN A N 1
ATOM 911 C CA . ASN A 1 124 ? -9.011 35.169 -9.664 1.00 23.65 124 ASN A CA 1
ATOM 912 C C . ASN A 1 124 ? -7.828 35.110 -8.701 1.00 23.08 124 ASN A C 1
ATOM 913 O O . ASN A 1 124 ? -7.082 34.123 -8.667 1.00 22.52 124 ASN A O 1
ATOM 918 N N . SER A 1 125 ? -7.663 36.174 -7.921 1.00 22.28 125 SER A N 1
ATOM 919 C CA . SER A 1 125 ? -6.542 36.275 -6.995 1.00 22.10 125 SER A CA 1
ATOM 920 C C . SER A 1 125 ? -6.649 35.184 -5.940 1.00 21.68 125 SER A C 1
ATOM 921 O O . SER A 1 125 ? -5.691 34.447 -5.694 1.00 21.08 125 SER A O 1
ATOM 924 N N . LYS A 1 126 ? -7.826 35.080 -5.329 1.00 21.20 126 LYS A N 1
ATOM 925 C CA . LYS A 1 126 ? -8.073 34.100 -4.275 1.00 21.57 126 LYS A CA 1
ATOM 926 C C . LYS A 1 126 ? -7.888 32.661 -4.764 1.00 20.63 126 LYS A C 1
ATOM 927 O O . LYS A 1 126 ? -7.335 31.825 -4.057 1.00 19.92 126 LYS A O 1
ATOM 933 N N . ALA A 1 127 ? -8.367 32.373 -5.967 1.00 20.90 127 ALA A N 1
ATOM 934 C CA . ALA A 1 127 ? -8.244 31.027 -6.522 1.00 21.05 127 ALA A CA 1
ATOM 935 C C . ALA A 1 127 ? -6.770 30.692 -6.762 1.00 20.99 127 ALA A C 1
ATOM 936 O O . ALA A 1 127 ? -6.305 29.595 -6.439 1.00 20.74 127 ALA A O 1
ATOM 938 N N . ALA A 1 128 ? -6.039 31.649 -7.322 1.00 21.19 128 ALA A N 1
ATOM 939 C CA . ALA A 1 128 ? -4.630 31.444 -7.638 1.00 21.37 128 ALA A CA 1
ATOM 940 C C . ALA A 1 128 ? -3.809 31.264 -6.361 1.00 21.50 128 ALA A C 1
ATOM 941 O O . ALA A 1 128 ? -2.940 30.398 -6.284 1.00 21.63 128 ALA A O 1
ATOM 943 N N . VAL A 1 129 ? -4.085 32.083 -5.352 1.00 21.78 129 VAL A N 1
ATOM 944 C CA . VAL A 1 129 ? -3.357 31.986 -4.091 1.00 21.18 129 VAL A CA 1
ATOM 945 C C . VAL A 1 129 ? -3.655 30.657 -3.402 1.00 21.60 129 VAL A C 1
ATOM 946 O O . VAL A 1 129 ? -2.761 30.031 -2.829 1.00 21.17 129 VAL A O 1
ATOM 950 N N . GLY A 1 130 ? -4.911 30.221 -3.463 1.00 21.73 130 GLY A N 1
ATOM 951 C CA . GLY A 1 130 ? -5.290 28.921 -2.914 1.00 21.96 130 GLY A CA 1
ATOM 952 C C . GLY A 1 130 ? -4.461 27.791 -3.498 1.00 22.02 130 GLY A C 1
ATOM 953 O O . GLY A 1 130 ? -3.978 26.914 -2.776 1.00 22.75 130 GLY A O 1
ATOM 954 N N . ARG A 1 131 ? -4.296 27.810 -4.813 1.00 22.11 131 ARG A N 1
ATOM 955 C CA . ARG A 1 131 ? -3.588 26.743 -5.503 1.00 22.45 131 ARG A CA 1
ATOM 956 C C . ARG A 1 131 ? -2.103 26.791 -5.146 1.00 22.38 131 ARG A C 1
ATOM 957 O O . ARG A 1 131 ? -1.480 25.761 -4.891 1.00 22.60 131 ARG A O 1
ATOM 965 N N . VAL A 1 132 ? -1.547 27.998 -5.111 1.00 21.98 132 VAL A N 1
ATOM 966 C CA . VAL A 1 132 ? -0.159 28.194 -4.699 1.00 22.18 132 VAL A CA 1
ATOM 967 C C . VAL A 1 132 ? 0.058 27.712 -3.272 1.00 22.37 132 VAL A C 1
ATOM 968 O O . VAL A 1 132 ? 1.066 27.072 -2.973 1.00 21.89 132 VAL A O 1
ATOM 972 N N . ALA A 1 133 ? -0.892 28.009 -2.390 1.00 22.85 133 ALA A N 1
ATOM 973 C CA . ALA A 1 133 ? -0.806 27.556 -1.003 1.00 23.48 133 ALA A CA 1
ATOM 974 C C . ALA A 1 133 ? -0.757 26.033 -0.923 1.00 24.28 133 ALA A C 1
ATOM 975 O O . ALA A 1 133 ? 0.047 25.466 -0.180 1.00 24.47 133 ALA A O 1
ATOM 977 N N . ASP A 1 134 ? -1.620 25.374 -1.688 1.00 25.40 134 ASP A N 1
ATOM 978 C CA . ASP A 1 134 ? -1.682 23.912 -1.680 1.00 26.46 134 ASP A CA 1
ATOM 979 C C . ASP A 1 134 ? -0.370 23.293 -2.157 1.00 27.30 134 ASP A C 1
ATOM 980 O O . ASP A 1 134 ? 0.107 22.317 -1.585 1.00 27.23 134 ASP A O 1
ATOM 985 N N . ARG A 1 135 ? 0.213 23.868 -3.203 1.00 28.45 135 ARG A N 1
ATOM 986 C CA . ARG A 1 135 ? 1.493 23.395 -3.716 1.00 29.78 135 ARG A CA 1
ATOM 987 C C . ARG A 1 135 ? 2.596 23.606 -2.675 1.00 29.26 135 ARG A C 1
ATOM 988 O O . ARG A 1 135 ? 3.444 22.735 -2.456 1.00 28.65 135 ARG A O 1
ATOM 996 N N . ALA A 1 136 ? 2.571 24.767 -2.034 1.00 28.07 136 ALA A N 1
ATOM 997 C CA . ALA A 1 136 ? 3.484 25.059 -0.941 1.00 27.60 136 ALA A CA 1
ATOM 998 C C . ALA A 1 136 ? 3.305 24.053 0.184 1.00 26.90 136 ALA A C 1
ATOM 999 O O . ALA A 1 136 ? 4.277 23.590 0.776 1.00 25.96 136 ALA A O 1
ATOM 1001 N N . SER A 1 137 ? 2.053 23.714 0.475 1.00 27.12 137 SER A N 1
ATOM 1002 C CA . SER A 1 137 ? 1.739 22.879 1.627 1.00 27.81 137 SER A CA 1
ATOM 1003 C C . SER A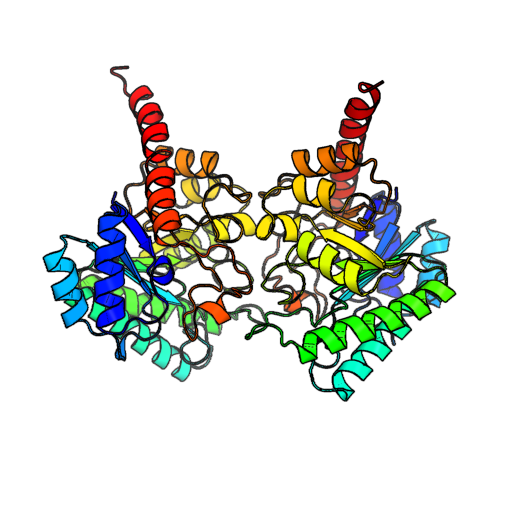 1 137 ? 2.331 21.480 1.454 1.00 28.27 137 SER A C 1
ATOM 1004 O O . SER A 1 137 ? 2.854 20.892 2.400 1.00 27.64 137 SER A O 1
ATOM 1007 N N . ASP A 1 138 ? 2.235 20.955 0.239 1.00 29.65 138 ASP A N 1
ATOM 1008 C CA . ASP A 1 138 ? 2.796 19.649 -0.078 1.00 30.32 138 ASP A CA 1
ATOM 1009 C C . ASP A 1 138 ? 4.316 19.683 0.053 1.00 30.39 138 ASP A C 1
ATOM 1010 O O . ASP A 1 138 ? 4.966 18.641 0.094 1.00 30.37 138 ASP A O 1
ATOM 1015 N N . LEU A 1 139 ? 4.882 20.884 0.121 1.00 29.26 139 LEU A N 1
ATOM 1016 C CA . LEU A 1 139 ? 6.333 21.037 0.173 1.00 28.88 139 LEU A CA 1
ATOM 1017 C C . LEU A 1 139 ? 6.828 21.483 1.545 1.00 28.19 139 LEU A C 1
ATOM 1018 O O . LEU A 1 139 ? 8.026 21.695 1.739 1.00 29.11 139 LEU A O 1
ATOM 1023 N N . GLY A 1 140 ? 5.906 21.628 2.492 1.00 26.80 140 GLY A N 1
ATOM 1024 C CA . GLY A 1 140 ? 6.255 22.000 3.857 1.00 26.38 140 GLY A CA 1
ATOM 1025 C C . GLY A 1 140 ? 6.495 23.494 4.023 1.00 26.39 140 GLY A C 1
ATOM 1026 O O . GLY A 1 140 ? 7.152 23.919 4.966 1.00 26.93 140 GLY A O 1
ATOM 1027 N N . ILE A 1 141 ? 5.955 24.292 3.109 1.00 26.23 141 ILE A N 1
ATOM 1028 C CA . ILE A 1 141 ? 6.231 25.723 3.088 1.00 25.89 141 ILE A CA 1
ATOM 1029 C C . ILE A 1 141 ? 4.994 26.532 3.469 1.00 25.73 141 ILE A C 1
ATOM 1030 O O . ILE A 1 141 ? 3.885 26.257 3.005 1.00 24.85 141 ILE A O 1
ATOM 1035 N N . ASN A 1 142 ? 5.192 27.527 4.324 1.00 25.36 142 ASN A N 1
ATOM 1036 C CA . ASN A 1 142 ? 4.114 28.420 4.703 1.00 25.39 142 ASN A CA 1
ATOM 1037 C C . ASN A 1 142 ? 4.071 29.642 3.812 1.00 24.07 142 ASN A C 1
ATOM 1038 O O . ASN A 1 142 ? 5.104 30.175 3.409 1.00 23.88 142 ASN A O 1
ATOM 1043 N N . VAL A 1 143 ? 2.859 30.085 3.518 1.00 22.22 143 VAL A N 1
ATOM 1044 C CA . VAL A 1 143 ? 2.647 31.214 2.641 1.00 21.70 143 VAL A CA 1
ATOM 1045 C C . VAL A 1 143 ? 1.908 32.319 3.394 1.00 21.08 143 VAL A C 1
ATOM 1046 O O . VAL A 1 143 ? 0.834 32.090 3.946 1.00 20.32 143 VAL A O 1
ATOM 1050 N N . SER A 1 144 ? 2.495 33.513 3.423 1.00 21.03 144 SER A N 1
ATOM 1051 C CA . SER A 1 144 ? 1.943 34.619 4.206 1.00 20.46 144 SER A CA 1
ATOM 1052 C C . SER A 1 144 ? 1.720 35.867 3.360 1.00 19.74 144 SER A C 1
ATOM 1053 O O . SER A 1 144 ? 2.621 36.334 2.664 1.00 20.52 144 SER A O 1
ATOM 1056 N N . LEU A 1 145 ? 0.509 36.408 3.420 1.00 18.88 145 LEU A N 1
ATOM 1057 C CA . LEU A 1 145 ? 0.138 37.523 2.561 1.00 18.58 145 LEU A CA 1
ATOM 1058 C C . LEU A 1 145 ? 0.501 38.829 3.258 1.00 17.91 145 LEU A C 1
ATOM 1059 O O . LEU A 1 145 ? 0.062 39.084 4.381 1.00 16.86 145 LEU A O 1
ATOM 1064 N N . GLU A 1 146 ? 1.315 39.648 2.603 1.00 17.65 146 GLU A N 1
ATOM 1065 C CA . GLU A 1 146 ? 1.732 40.906 3.208 1.00 17.60 146 GLU A CA 1
ATOM 1066 C C . GLU A 1 146 ? 0.691 42.000 2.994 1.00 17.05 146 GLU A C 1
ATOM 1067 O O . GLU A 1 146 ? 0.397 42.390 1.863 1.00 16.90 146 GLU A O 1
ATOM 1073 N N . VAL A 1 147 ? 0.148 42.493 4.097 1.00 16.37 147 VAL A N 1
ATOM 1074 C CA . VAL A 1 147 ? -0.747 43.644 4.079 1.00 15.95 147 VAL A CA 1
ATOM 1075 C C . VAL A 1 147 ? 0.075 44.904 3.823 1.00 15.63 147 VAL A C 1
ATOM 1076 O O . VAL A 1 147 ? 1.008 45.209 4.568 1.00 15.52 147 VAL A O 1
ATOM 1080 N N . VAL A 1 148 ? -0.250 45.616 2.752 1.00 15.40 148 VAL A N 1
ATOM 1081 C CA . VAL A 1 148 ? 0.507 46.803 2.371 1.00 15.27 148 VAL A CA 1
ATOM 1082 C C . VAL A 1 148 ? -0.418 47.994 2.139 1.00 15.10 148 VAL A C 1
ATOM 1083 O O . VAL A 1 148 ? -1.632 47.836 2.012 1.00 15.31 148 VAL A O 1
ATOM 1087 N N . ASN A 1 149 ? 0.162 49.189 2.083 1.00 15.45 149 ASN A N 1
ATOM 1088 C CA . ASN A 1 149 ? -0.624 50.414 2.055 1.00 15.42 149 ASN A CA 1
ATOM 1089 C C . ASN A 1 149 ? -1.307 50.658 0.708 1.00 15.48 149 ASN A C 1
ATOM 1090 O O . ASN A 1 149 ? -1.006 50.004 -0.291 1.00 14.81 149 ASN A O 1
ATOM 1095 N N . ARG A 1 150 ? -2.228 51.619 0.705 1.00 15.66 150 ARG A N 1
ATOM 1096 C CA . ARG A 1 150 ? -3.096 51.903 -0.432 1.00 15.41 150 ARG A CA 1
ATOM 1097 C C . ARG A 1 150 ? -2.340 52.165 -1.730 1.00 15.51 150 ARG A C 1
ATOM 1098 O O . ARG A 1 150 ? -2.903 52.019 -2.821 1.00 15.95 150 ARG A O 1
ATOM 1106 N N . TYR A 1 151 ? -1.082 52.586 -1.632 1.00 15.60 151 TYR A N 1
ATOM 1107 C CA . TYR A 1 151 ? -0.326 52.930 -2.829 1.00 15.90 151 TYR A CA 1
ATOM 1108 C C . TYR A 1 151 ? 0.443 51.732 -3.381 1.00 15.91 151 TYR A C 1
ATOM 1109 O O . TYR A 1 151 ? 1.141 51.861 -4.382 1.00 15.92 151 TYR A O 1
ATOM 1118 N N . GLU A 1 152 ? 0.327 50.580 -2.727 1.00 16.05 152 GLU A N 1
ATOM 1119 C CA . GLU A 1 152 ? 1.048 49.387 -3.158 1.00 16.29 152 GLU A CA 1
ATOM 1120 C C . GLU A 1 152 ? 0.108 48.210 -3.437 1.00 16.47 152 GLU A C 1
ATOM 1121 O O . GLU A 1 152 ? 0.507 47.236 -4.068 1.00 16.06 152 GLU A O 1
ATOM 1127 N N . THR A 1 153 ? -1.137 48.301 -2.970 1.00 16.72 153 THR A N 1
ATOM 1128 C CA . THR A 1 153 ? -2.188 47.404 -3.428 1.00 16.79 153 THR A CA 1
ATOM 1129 C C . THR A 1 153 ? -3.548 48.045 -3.213 1.00 16.91 153 THR A C 1
ATOM 1130 O O . THR A 1 153 ? -3.710 48.904 -2.344 1.00 16.88 153 THR A O 1
ATOM 1134 N N . ASN A 1 154 ? -4.524 47.625 -4.011 1.00 16.93 154 ASN A N 1
ATOM 1135 C CA . ASN A 1 154 ? -5.914 47.970 -3.744 1.00 16.86 154 ASN A CA 1
ATOM 1136 C C . ASN A 1 154 ? -6.717 46.794 -3.194 1.00 17.10 154 ASN A C 1
ATOM 1137 O O . ASN A 1 154 ? -7.946 46.848 -3.117 1.00 17.89 154 ASN A O 1
ATOM 1142 N N . VAL A 1 155 ? -6.022 45.736 -2.801 1.00 17.34 155 VAL A N 1
ATOM 1143 C CA . VAL A 1 155 ? -6.678 44.528 -2.305 1.00 17.83 155 VAL A CA 1
ATOM 1144 C C . VAL A 1 155 ? -6.607 44.396 -0.777 1.00 18.10 155 VAL A C 1
ATOM 1145 O O . VAL A 1 155 ? -7.631 44.465 -0.105 1.00 18.26 155 VAL A O 1
ATOM 1149 N N . LEU A 1 156 ? -5.415 44.209 -0.220 1.00 17.78 156 LEU A N 1
ATOM 1150 C CA . LEU A 1 156 ? -5.284 44.009 1.234 1.00 17.38 156 LEU A CA 1
ATOM 1151 C C . LEU A 1 156 ? -4.506 45.145 1.912 1.00 17.31 156 LEU A C 1
ATOM 1152 O O . LEU A 1 156 ? -3.269 45.123 1.960 1.00 17.60 156 LEU A O 1
ATOM 1157 N N . ASN A 1 157 ? -5.236 46.126 2.439 1.00 16.97 157 ASN A N 1
ATOM 1158 C CA . ASN A 1 157 ? -4.632 47.282 3.097 1.00 17.10 157 ASN A CA 1
ATOM 1159 C C . ASN A 1 157 ? -4.649 47.171 4.622 1.00 17.06 157 ASN A C 1
ATOM 1160 O O . ASN A 1 157 ? -3.904 47.876 5.295 1.00 16.88 157 ASN A O 1
ATOM 1165 N N . THR A 1 158 ? -5.507 46.308 5.168 1.00 17.09 158 THR A N 1
ATOM 1166 C CA . THR A 1 158 ? -5.549 46.082 6.618 1.00 17.37 158 THR A CA 1
ATOM 1167 C C . THR A 1 158 ? -5.470 44.595 6.977 1.00 17.73 158 THR A C 1
ATOM 1168 O O . THR A 1 158 ? -5.834 43.731 6.184 1.00 17.64 158 THR A O 1
ATOM 1172 N N . GLY A 1 159 ? -5.025 44.314 8.197 1.00 18.41 159 GLY A N 1
ATOM 1173 C CA . GLY A 1 159 ? -5.061 42.961 8.750 1.00 19.00 159 GLY A CA 1
ATOM 1174 C C . GLY A 1 159 ? -6.439 42.325 8.723 1.00 19.39 159 GLY A C 1
ATOM 1175 O O . GLY A 1 159 ? -6.575 41.131 8.468 1.00 18.79 159 GLY A O 1
ATOM 1176 N N . ARG A 1 160 ? -7.468 43.117 8.994 1.00 20.36 160 ARG A N 1
ATOM 1177 C CA . ARG A 1 160 ? -8.831 42.602 8.999 1.00 21.03 160 ARG A CA 1
ATOM 1178 C C . ARG A 1 160 ? -9.282 42.201 7.592 1.00 20.55 160 ARG A C 1
ATOM 1179 O O . ARG A 1 160 ? -9.993 41.213 7.417 1.00 19.36 160 ARG A O 1
ATOM 1187 N N . GLN A 1 161 ? -8.861 42.954 6.584 1.00 20.46 161 GLN A N 1
ATOM 1188 C CA . GLN A 1 161 ? -9.136 42.558 5.207 1.00 20.90 161 GLN A CA 1
ATOM 1189 C C . GLN A 1 161 ? -8.451 41.239 4.887 1.00 20.38 161 GLN A C 1
ATOM 1190 O O . GLN A 1 161 ? -9.029 40.382 4.216 1.00 19.59 161 GLN A O 1
ATOM 1196 N N . ALA A 1 162 ? -7.215 41.088 5.360 1.00 19.87 162 ALA A N 1
ATOM 1197 C CA . ALA A 1 162 ? -6.456 39.866 5.128 1.00 19.71 162 ALA A CA 1
ATOM 1198 C C . ALA A 1 162 ? -7.109 38.663 5.808 1.00 19.82 162 ALA A C 1
ATOM 1199 O O . ALA A 1 162 ? -7.125 37.565 5.258 1.00 19.02 162 ALA A O 1
ATOM 1201 N N . LEU A 1 163 ? -7.638 38.867 7.007 1.00 20.79 163 LEU A N 1
ATOM 1202 C CA . LEU A 1 163 ? -8.335 37.799 7.714 1.00 21.34 163 LEU A CA 1
ATOM 1203 C C . LEU A 1 163 ? -9.548 37.326 6.920 1.00 21.55 163 LEU A C 1
ATOM 1204 O O . LEU A 1 163 ? -9.800 36.126 6.818 1.00 21.35 163 LEU A O 1
ATOM 1209 N N . ALA A 1 164 ? -10.302 38.267 6.364 1.00 22.13 164 ALA A N 1
ATOM 1210 C CA . ALA A 1 164 ? -11.485 37.919 5.573 1.00 23.11 164 ALA A CA 1
ATOM 1211 C C . ALA A 1 164 ? -11.087 37.120 4.323 1.00 23.43 164 ALA A C 1
ATOM 1212 O O . ALA A 1 164 ? -11.755 36.153 3.952 1.00 22.85 164 ALA A O 1
ATOM 1214 N N . TYR A 1 165 ? -9.988 37.530 3.693 1.00 23.90 165 TYR A N 1
ATOM 1215 C CA . TYR A 1 165 ? -9.462 36.876 2.491 1.00 23.82 165 TYR A CA 1
ATOM 1216 C C . TYR A 1 165 ? -9.068 35.441 2.837 1.00 24.90 165 TYR A C 1
ATOM 1217 O O . TYR A 1 165 ? -9.411 34.500 2.119 1.00 25.42 165 TYR A O 1
ATOM 1226 N N . LEU A 1 166 ? -8.371 35.276 3.956 1.00 25.70 166 LEU A N 1
ATOM 1227 C CA . LEU A 1 166 ? -7.964 33.955 4.428 1.00 26.53 166 LEU A CA 1
ATOM 1228 C C . LEU A 1 166 ? -9.177 33.092 4.791 1.00 28.61 166 LEU A C 1
ATOM 1229 O O . LEU A 1 166 ? -9.183 31.878 4.574 1.00 26.84 166 LEU A O 1
ATOM 1234 N N . GLU A 1 167 ? -10.196 33.725 5.361 1.00 30.97 167 GLU A N 1
ATOM 1235 C CA . GLU A 1 167 ? -11.385 33.006 5.809 1.00 34.09 167 GLU A CA 1
ATOM 1236 C C . GLU A 1 167 ? -12.014 32.246 4.648 1.00 33.73 167 GLU A C 1
ATOM 1237 O O . GLU A 1 167 ? -12.445 31.105 4.800 1.00 33.14 167 GLU A O 1
ATOM 1243 N N . GLU A 1 168 ? -12.057 32.891 3.489 1.00 33.83 168 GLU A N 1
ATOM 1244 C CA . GLU A 1 168 ? -12.631 32.288 2.295 1.00 34.29 168 GLU A CA 1
ATOM 1245 C C . GLU A 1 168 ? -11.807 31.105 1.808 1.00 33.32 168 GLU A C 1
ATOM 1246 O O . GLU A 1 168 ? -12.358 30.113 1.341 1.00 32.18 168 GLU A O 1
ATOM 1252 N N . LEU A 1 169 ? -10.486 31.218 1.909 1.00 32.42 169 LEU A N 1
ATOM 1253 C CA . LEU A 1 169 ? -9.594 30.217 1.337 1.00 31.65 169 LEU A CA 1
ATOM 1254 C C . LEU A 1 169 ? -9.476 29.001 2.249 1.00 31.48 169 LEU A C 1
ATOM 1255 O O . LEU A 1 169 ? -9.373 27.870 1.776 1.00 30.86 169 LEU A O 1
ATOM 1260 N N . ASN A 1 170 ? -9.488 29.240 3.558 1.00 31.06 170 ASN A N 1
ATOM 1261 C CA . ASN A 1 170 ? -9.415 28.166 4.539 1.00 31.38 170 ASN A CA 1
ATOM 1262 C C . ASN A 1 170 ? -8.291 27.183 4.222 1.00 30.94 170 ASN A C 1
ATOM 1263 O O . ASN A 1 170 ? -8.528 25.982 4.085 1.00 31.47 170 ASN A O 1
ATOM 1268 N N . ARG A 1 171 ? -7.068 27.693 4.118 1.00 29.32 171 ARG A N 1
ATOM 1269 C CA . ARG A 1 171 ? -5.893 26.837 3.970 1.00 28.53 171 ARG A CA 1
ATOM 1270 C C . ARG A 1 171 ? -5.019 26.866 5.225 1.00 27.83 171 ARG A C 1
ATOM 1271 O O . ARG A 1 171 ? -4.751 27.933 5.778 1.00 27.19 171 ARG A O 1
ATOM 1279 N N . PRO A 1 172 ? -4.581 25.683 5.682 1.00 26.97 172 PRO A N 1
ATOM 1280 C CA . PRO A 1 172 ? -3.866 25.514 6.947 1.00 26.14 172 PRO A CA 1
ATOM 1281 C C . PRO A 1 172 ? -2.491 26.186 6.978 1.00 24.62 172 PRO A C 1
ATOM 1282 O O . PRO A 1 172 ? -1.982 26.493 8.053 1.00 24.99 172 PRO A O 1
ATOM 1286 N N . ASN A 1 173 ? -1.888 26.395 5.818 1.00 23.10 173 ASN A N 1
ATOM 1287 C CA . ASN A 1 173 ? -0.536 26.958 5.760 1.00 23.10 173 ASN A CA 1
ATOM 1288 C C . ASN A 1 173 ? -0.523 28.397 5.237 1.00 22.61 173 ASN A C 1
ATOM 1289 O O . ASN A 1 173 ? 0.533 28.946 4.934 1.00 22.09 173 ASN A O 1
ATOM 1294 N N . LEU A 1 174 ? -1.702 29.000 5.133 1.00 22.52 174 LEU A N 1
ATOM 1295 C CA . LEU A 1 174 ? -1.820 30.388 4.691 1.00 22.82 174 LEU A CA 1
ATOM 1296 C C . LEU A 1 174 ? -1.929 31.312 5.905 1.00 22.01 174 LEU A C 1
ATOM 1297 O O . LEU A 1 174 ? -2.801 31.135 6.759 1.00 22.19 174 LEU A O 1
ATOM 1302 N N . GLY A 1 175 ? -1.037 32.294 5.983 1.00 20.64 175 GLY A N 1
ATOM 1303 C CA . GLY A 1 175 ? -1.009 33.200 7.129 1.00 19.65 175 GLY A CA 1
ATOM 1304 C C . GLY A 1 175 ? -1.004 34.658 6.715 1.00 18.63 175 GLY A C 1
ATOM 1305 O O . GLY A 1 175 ? -1.149 34.982 5.532 1.00 17.56 175 GLY A O 1
ATOM 1306 N N . ILE A 1 176 ? -0.833 35.535 7.701 1.00 17.75 176 ILE A N 1
ATOM 1307 C CA . ILE A 1 176 ? -0.751 36.967 7.451 1.00 17.46 176 ILE A CA 1
ATOM 1308 C C . ILE A 1 176 ? 0.632 37.518 7.816 1.00 17.42 176 ILE A C 1
ATOM 1309 O O . ILE A 1 176 ? 1.266 37.081 8.775 1.00 17.78 176 ILE A O 1
ATOM 1314 N N . HIS A 1 177 ? 1.075 38.486 7.024 1.00 17.30 177 HIS A N 1
ATOM 1315 C CA . HIS A 1 177 ? 2.387 39.103 7.160 1.00 17.01 177 HIS A CA 1
ATOM 1316 C C . HIS A 1 177 ? 2.145 40.602 7.377 1.00 16.66 177 HIS A C 1
ATOM 1317 O O . HIS A 1 177 ? 1.586 41.279 6.517 1.00 16.52 177 HIS A O 1
ATOM 1324 N N . LEU A 1 178 ? 2.514 41.097 8.554 1.00 16.72 178 LEU A N 1
ATOM 1325 C CA . LEU A 1 178 ? 2.336 42.500 8.889 1.00 16.99 178 LEU A CA 1
ATOM 1326 C C . LEU A 1 178 ? 3.666 43.238 8.865 1.00 16.90 178 LEU A C 1
ATOM 1327 O O . LEU A 1 178 ? 4.720 42.671 9.183 1.00 17.06 178 LEU A O 1
ATOM 1332 N N . ASP A 1 179 ? 3.603 44.507 8.482 1.00 16.50 179 ASP A N 1
ATOM 1333 C CA . ASP A 1 179 ? 4.789 45.332 8.309 1.00 16.39 179 ASP A CA 1
ATOM 1334 C C . ASP A 1 179 ? 4.494 46.676 8.975 1.00 16.26 179 ASP A C 1
ATOM 1335 O O . ASP A 1 179 ? 3.513 47.343 8.631 1.00 15.48 179 ASP A O 1
ATOM 1340 N N . THR A 1 180 ? 5.316 47.058 9.945 1.00 15.81 180 THR A N 1
ATOM 1341 C CA . THR A 1 180 ? 5.021 48.240 10.752 1.00 15.99 180 THR A CA 1
ATOM 1342 C C . THR A 1 180 ? 4.941 49.493 9.892 1.00 15.94 180 THR A C 1
ATOM 1343 O O . THR A 1 180 ? 4.171 50.420 10.182 1.00 16.29 180 THR A O 1
ATOM 1347 N N . TYR A 1 181 ? 5.727 49.522 8.823 1.00 16.02 181 TYR A N 1
ATOM 1348 C CA . TYR A 1 181 ? 5.726 50.664 7.908 1.00 16.09 181 TYR A CA 1
ATOM 1349 C C . TYR A 1 181 ? 4.348 50.860 7.280 1.00 15.88 181 TYR A C 1
ATOM 1350 O O . TYR A 1 181 ? 3.882 51.988 7.129 1.00 15.24 181 TYR A O 1
ATOM 1359 N N . HIS A 1 182 ? 3.709 49.756 6.912 1.00 15.58 182 HIS A N 1
ATOM 1360 C CA . HIS A 1 182 ? 2.385 49.803 6.293 1.00 15.75 182 HIS A CA 1
ATOM 1361 C C . HIS A 1 182 ? 1.273 49.974 7.326 1.00 15.49 182 HIS A C 1
ATOM 1362 O O . HIS A 1 182 ? 0.270 50.638 7.065 1.00 15.46 182 HIS A O 1
ATOM 1369 N N . MET A 1 183 ? 1.444 49.364 8.490 1.00 15.31 183 MET A N 1
ATOM 1370 C CA . MET A 1 183 ? 0.483 49.522 9.578 1.00 15.81 183 MET A CA 1
ATOM 1371 C C . MET A 1 183 ? 0.385 50.993 9.964 1.00 15.88 183 MET A C 1
ATOM 1372 O O . MET A 1 183 ? -0.691 51.503 10.291 1.00 15.77 183 MET A O 1
ATOM 1377 N N . ASN A 1 184 ? 1.530 51.659 9.924 1.00 16.06 184 ASN A N 1
ATOM 1378 C CA . ASN A 1 184 ? 1.671 53.017 10.420 1.00 16.38 184 ASN A CA 1
ATOM 1379 C C . ASN A 1 184 ? 0.787 53.955 9.628 1.00 16.62 184 ASN A C 1
ATOM 1380 O O . ASN A 1 184 ? 0.428 55.030 10.098 1.00 17.14 184 ASN A O 1
ATOM 1385 N N . ILE A 1 185 ? 0.461 53.544 8.407 1.00 16.96 185 ILE A N 1
ATOM 1386 C CA . ILE A 1 185 ? -0.485 54.268 7.583 1.00 17.10 185 ILE A CA 1
ATOM 1387 C C . ILE A 1 185 ? -1.920 53.807 7.830 1.00 16.81 185 ILE A C 1
ATOM 1388 O O . ILE A 1 185 ? -2.769 54.603 8.219 1.00 17.30 185 ILE A O 1
ATOM 1393 N N . GLU A 1 186 ? -2.195 52.524 7.614 1.00 16.70 186 GLU A N 1
ATOM 1394 C CA . GLU A 1 186 ? -3.560 52.086 7.344 1.00 16.58 186 GLU A CA 1
ATOM 1395 C C . GLU A 1 186 ? -4.347 51.694 8.593 1.00 16.86 186 GLU A C 1
ATOM 1396 O O . GLU A 1 186 ? -5.571 51.751 8.587 1.00 17.21 186 GLU A O 1
ATOM 1402 N N . GLU A 1 187 ? -3.663 51.288 9.657 1.00 17.61 187 GLU A N 1
ATOM 1403 C CA . GLU A 1 187 ? -4.343 50.635 10.776 1.00 18.31 187 GLU A CA 1
ATOM 1404 C C . GLU A 1 187 ? -4.777 51.649 11.831 1.00 18.43 187 GLU A C 1
ATOM 1405 O O . GLU A 1 187 ? -4.275 52.770 11.867 1.00 18.51 187 GLU A O 1
ATOM 1411 N N . SER A 1 188 ? -5.726 51.252 12.674 1.00 18.77 188 SER A N 1
ATOM 1412 C CA . SER A 1 188 ? -6.253 52.136 13.709 1.00 19.01 188 SER A CA 1
ATOM 1413 C C . SER A 1 188 ? -5.217 52.406 14.797 1.00 19.36 188 SER A C 1
ATOM 1414 O O . SER A 1 188 ? -5.218 53.473 15.412 1.00 19.98 188 SER A O 1
ATOM 1417 N N . ASP A 1 189 ? -4.331 51.441 15.013 1.00 18.92 189 ASP A N 1
ATOM 1418 C CA . ASP A 1 189 ? -3.317 51.510 16.056 1.00 19.12 189 ASP A CA 1
ATOM 1419 C C . ASP A 1 189 ? -2.405 50.308 15.876 1.00 19.35 189 ASP A C 1
ATOM 1420 O O . ASP A 1 189 ? -2.635 49.491 14.989 1.00 18.64 189 ASP A O 1
ATOM 1425 N N . MET A 1 190 ? -1.374 50.198 16.711 1.00 19.56 190 MET A N 1
ATOM 1426 C CA . MET A 1 190 ? -0.342 49.195 16.493 1.00 20.04 190 MET A CA 1
ATOM 1427 C C . MET A 1 190 ? -0.532 47.930 17.331 1.00 20.51 190 MET A C 1
ATOM 1428 O O . MET A 1 190 ? 0.283 47.009 17.238 1.00 21.74 190 MET A O 1
ATOM 1433 N N . PHE A 1 191 ? -1.593 47.863 18.136 1.00 20.09 191 PHE A N 1
ATOM 1434 C CA . PHE A 1 191 ? -1.873 46.638 18.888 1.00 20.27 191 PHE A CA 1
ATOM 1435 C C . PHE A 1 191 ? -3.102 45.851 18.409 1.00 20.41 191 PHE A C 1
ATOM 1436 O O . PHE A 1 191 ? -3.078 44.614 18.392 1.00 20.24 191 PHE A O 1
ATOM 1444 N N . SER A 1 192 ? -4.159 46.558 18.013 1.00 20.33 192 SER A N 1
ATOM 1445 C CA . SER A 1 192 ? -5.412 45.919 17.594 1.00 21.30 192 SER A CA 1
ATOM 1446 C C . SER A 1 192 ? -5.205 44.893 16.477 1.00 20.59 192 SER A C 1
ATOM 1447 O O . SER A 1 192 ? -5.774 43.802 16.522 1.00 20.20 192 SER A O 1
ATOM 1450 N N . PRO A 1 193 ? -4.400 45.245 15.465 1.00 20.30 193 PRO A N 1
ATOM 1451 C CA . PRO A 1 193 ? -4.187 44.355 14.321 1.00 20.13 193 PRO A CA 1
ATOM 1452 C C . PRO A 1 193 ? -3.446 43.079 14.701 1.00 20.14 193 PRO A C 1
ATOM 1453 O O . PRO A 1 193 ? -3.656 42.037 14.085 1.00 20.38 193 PRO A O 1
ATOM 1457 N N . ILE A 1 194 ? -2.587 43.161 15.712 1.00 19.99 194 ILE A N 1
ATOM 1458 C CA . ILE A 1 194 ? -1.903 41.985 16.230 1.00 19.90 194 ILE A CA 1
ATOM 1459 C C . ILE A 1 194 ? -2.832 41.094 17.054 1.00 20.17 194 ILE A C 1
ATOM 1460 O O . ILE A 1 194 ? -2.860 39.871 16.877 1.00 19.42 194 ILE A O 1
ATOM 1465 N N . LEU A 1 195 ? -3.606 41.699 17.946 1.00 20.67 195 LEU A N 1
ATOM 1466 C CA . LEU A 1 195 ? -4.599 40.951 18.710 1.00 21.35 195 LEU A CA 1
ATOM 1467 C C . LEU A 1 195 ? -5.607 40.271 17.784 1.00 21.20 195 LEU A C 1
ATOM 1468 O O . LEU A 1 195 ? -5.989 39.123 18.019 1.00 20.92 195 LEU A O 1
ATOM 1473 N N . ASP A 1 196 ? -6.029 40.983 16.742 1.00 20.64 196 ASP A N 1
ATOM 1474 C CA . ASP A 1 196 ? -7.043 40.482 15.815 1.00 21.20 196 ASP A CA 1
ATOM 1475 C C . ASP A 1 196 ? -6.498 39.314 14.984 1.00 21.98 196 ASP A C 1
ATOM 1476 O O . ASP A 1 196 ? -7.184 38.319 14.787 1.00 20.77 196 ASP A O 1
ATOM 1481 N N . THR A 1 197 ? -5.272 39.449 14.488 1.00 22.99 197 THR A N 1
ATOM 1482 C CA . THR A 1 197 ? -4.692 38.430 13.611 1.00 24.27 197 THR A CA 1
ATOM 1483 C C . THR A 1 197 ? -4.013 37.305 14.387 1.00 26.36 197 THR A C 1
ATOM 1484 O O . THR A 1 197 ? -3.789 36.226 13.844 1.00 29.48 197 THR A O 1
ATOM 1488 N N . ALA A 1 198 ? -3.680 37.566 15.645 1.00 26.60 198 ALA A N 1
ATOM 1489 C CA . ALA A 1 198 ? -3.338 36.523 16.602 1.00 28.20 198 ALA A CA 1
ATOM 1490 C C . ALA A 1 198 ? -2.620 35.346 15.942 1.00 28.95 198 ALA A C 1
ATOM 1491 O O . ALA A 1 198 ? -1.457 35.451 15.555 1.00 29.73 198 ALA A O 1
ATOM 1493 N N . GLU A 1 199 ? -3.302 34.217 15.822 1.00 30.04 199 GLU A N 1
ATOM 1494 C CA . GLU A 1 199 ? -2.621 32.993 15.409 1.00 30.92 199 GLU A CA 1
ATOM 1495 C C . GLU A 1 199 ? -2.436 32.917 13.892 1.00 28.57 199 GLU A C 1
ATOM 1496 O O . GLU A 1 199 ? -1.587 32.163 13.412 1.00 28.55 199 GLU A O 1
ATOM 1502 N N . ALA A 1 200 ? -3.188 33.722 13.140 1.00 25.02 200 ALA A N 1
ATOM 1503 C CA . ALA A 1 200 ? -2.952 33.834 11.697 1.00 23.58 200 ALA A CA 1
ATOM 1504 C C . ALA A 1 200 ? -1.690 34.644 11.351 1.00 21.91 200 ALA A C 1
ATOM 1505 O O . ALA A 1 200 ? -1.227 34.628 10.212 1.00 20.89 200 ALA A O 1
ATOM 1507 N N . LEU A 1 201 ? -1.134 35.347 12.331 1.00 20.63 201 LEU A N 1
ATOM 1508 C CA . LEU A 1 201 ? 0.050 36.167 12.089 1.00 20.11 201 LEU A CA 1
ATOM 1509 C C . LEU A 1 201 ? 1.296 35.291 12.045 1.00 20.02 201 LEU A C 1
ATOM 1510 O O . LEU A 1 201 ? 1.680 34.698 13.054 1.00 19.14 201 LEU A O 1
ATOM 1515 N N . ARG A 1 202 ? 1.926 35.214 10.878 1.00 20.50 202 ARG A N 1
ATOM 1516 C CA . ARG A 1 202 ? 3.036 34.280 10.677 1.00 21.54 202 ARG A CA 1
ATOM 1517 C C . ARG A 1 202 ? 4.347 34.940 10.252 1.00 19.87 202 ARG A C 1
ATOM 1518 O O . ARG A 1 202 ? 5.374 34.276 10.174 1.00 19.78 202 ARG A O 1
ATOM 1526 N N . TYR A 1 203 ? 4.322 36.240 9.977 1.00 18.74 203 TYR A N 1
ATOM 1527 C CA . TYR A 1 203 ? 5.517 36.940 9.504 1.00 18.04 203 TYR A CA 1
ATOM 1528 C C . TYR A 1 203 ? 5.411 38.432 9.803 1.00 17.38 203 TYR A C 1
ATOM 1529 O O . TYR A 1 203 ? 4.331 39.018 9.688 1.00 16.71 203 TYR A O 1
ATOM 1538 N N . VAL A 1 204 ? 6.535 39.039 10.176 1.00 16.66 204 VAL A N 1
ATOM 1539 C CA . VAL A 1 204 ? 6.561 40.448 10.563 1.00 16.55 204 VAL A CA 1
ATOM 1540 C C . VAL A 1 204 ? 7.756 41.164 9.945 1.00 16.30 204 VAL A C 1
ATOM 1541 O O . VAL A 1 204 ? 8.881 40.668 10.006 1.00 15.95 204 VAL A O 1
ATOM 1545 N N . HIS A 1 205 ? 7.501 42.328 9.344 1.00 16.38 205 HIS A N 1
ATOM 1546 C CA . HIS A 1 205 ? 8.561 43.254 8.947 1.00 16.52 205 HIS A CA 1
ATOM 1547 C C . HIS A 1 205 ? 8.612 44.435 9.909 1.00 16.50 205 HIS A C 1
ATOM 1548 O O . HIS A 1 205 ? 7.579 45.013 10.273 1.00 15.66 205 HIS A O 1
ATOM 1555 N N . ILE A 1 206 ? 9.829 44.779 10.304 1.00 16.26 206 ILE A N 1
ATOM 1556 C CA . ILE A 1 206 ? 10.095 45.948 11.120 1.00 16.28 206 ILE A CA 1
ATOM 1557 C C . ILE A 1 206 ? 10.673 47.032 10.222 1.00 16.10 206 ILE A C 1
ATOM 1558 O O . ILE A 1 206 ? 11.826 46.935 9.793 1.00 15.84 206 ILE A O 1
ATOM 1563 N N . GLY A 1 207 ? 9.857 48.040 9.922 1.00 15.55 207 GLY A N 1
ATOM 1564 C CA . GLY A 1 207 ? 10.298 49.192 9.141 1.00 15.76 207 GLY A CA 1
ATOM 1565 C C . GLY A 1 207 ? 9.852 50.511 9.747 1.00 15.31 207 GLY A C 1
ATOM 1566 O O . GLY A 1 207 ? 8.727 50.641 10.212 1.00 15.19 207 GLY A O 1
ATOM 1567 N N . GLU A 1 208 ? 10.747 51.486 9.747 1.00 15.45 208 GLU A N 1
ATOM 1568 C CA . GLU A 1 208 ? 10.422 52.835 10.202 1.00 15.57 208 GLU A CA 1
ATOM 1569 C C . GLU A 1 208 ? 9.485 53.534 9.213 1.00 15.48 208 GLU A C 1
ATOM 1570 O O . GLU A 1 208 ? 9.288 53.067 8.088 1.00 15.50 208 GLU A O 1
ATOM 1576 N N . SER A 1 209 ? 8.884 54.643 9.641 1.00 15.46 209 SER A N 1
ATOM 1577 C CA . SER A 1 209 ? 7.806 55.268 8.885 1.00 14.84 209 SER A CA 1
ATOM 1578 C C . SER A 1 209 ? 8.259 55.662 7.477 1.00 14.90 209 SER A C 1
ATOM 1579 O O . SER A 1 209 ? 7.470 55.651 6.539 1.00 14.88 209 SER A O 1
ATOM 1582 N N . HIS A 1 210 ? 9.536 56.000 7.340 1.00 15.21 210 HIS A N 1
ATOM 1583 C CA . HIS A 1 210 ? 10.107 56.399 6.056 1.00 15.36 210 HIS A CA 1
ATOM 1584 C C . HIS A 1 210 ? 11.083 55.336 5.529 1.00 15.41 210 HIS A C 1
ATOM 1585 O O . HIS A 1 210 ? 11.772 55.558 4.534 1.00 15.46 210 HIS A O 1
ATOM 1592 N N . ARG A 1 211 ? 11.139 54.205 6.223 1.00 15.72 211 ARG A N 1
ATOM 1593 C CA . ARG A 1 211 ? 11.928 53.036 5.822 1.00 16.52 211 ARG A CA 1
ATOM 1594 C C . ARG A 1 211 ? 13.438 53.249 5.923 1.00 16.40 211 ARG A C 1
ATOM 1595 O O . ARG A 1 211 ? 14.214 52.547 5.274 1.00 16.37 211 ARG A O 1
ATOM 1603 N N . GLY A 1 212 ? 13.852 54.204 6.748 1.00 16.38 212 GLY A N 1
ATOM 1604 C CA . GLY A 1 212 ? 15.265 54.374 7.081 1.00 16.10 212 GLY A CA 1
ATOM 1605 C C . GLY A 1 212 ? 15.657 53.704 8.391 1.00 16.29 212 GLY A C 1
ATOM 1606 O O . GLY A 1 212 ? 15.151 52.629 8.723 1.00 15.68 212 GLY A O 1
ATOM 1607 N N . TYR A 1 213 ? 16.563 54.347 9.123 1.00 16.01 213 TYR A N 1
ATOM 1608 C CA . TYR A 1 213 ? 17.002 53.892 10.442 1.00 16.61 213 TYR A CA 1
ATOM 1609 C C . TYR A 1 213 ? 15.843 53.742 11.411 1.00 16.83 213 TYR A C 1
ATOM 1610 O O . TYR A 1 213 ? 15.007 54.638 11.527 1.00 17.15 213 TYR A O 1
ATOM 1619 N N . LEU A 1 214 ? 15.819 52.629 12.137 1.00 17.04 214 LEU A N 1
ATOM 1620 C CA . LEU A 1 214 ? 14.834 52.424 13.192 1.00 16.97 214 LEU A CA 1
ATOM 1621 C C . LEU A 1 214 ? 14.994 53.471 14.295 1.00 17.94 214 LEU A C 1
ATOM 1622 O O . LEU A 1 214 ? 16.094 53.697 14.801 1.00 17.64 214 LEU A O 1
ATOM 1627 N N . GLY A 1 215 ? 13.881 54.103 14.656 1.00 17.89 215 GLY A N 1
ATOM 1628 C CA . GLY A 1 215 ? 13.863 55.065 15.744 1.00 18.66 215 GLY A CA 1
ATOM 1629 C C . GLY A 1 215 ? 14.018 56.489 15.243 1.00 18.82 215 GLY A C 1
ATOM 1630 O O . GLY A 1 215 ? 14.077 57.423 16.031 1.00 19.52 215 GLY A O 1
ATOM 1631 N N . THR A 1 216 ? 14.070 56.670 13.927 1.00 18.52 216 THR A N 1
ATOM 1632 C CA . THR A 1 216 ? 14.205 58.011 13.367 1.00 18.08 216 THR A CA 1
ATOM 1633 C C . THR A 1 216 ? 12.937 58.472 12.654 1.00 18.35 216 THR A C 1
ATOM 1634 O O . THR A 1 216 ? 12.964 59.431 11.878 1.00 18.51 216 THR A O 1
ATOM 1638 N N . GLY A 1 217 ? 11.822 57.804 12.928 1.00 18.82 217 GLY A N 1
ATOM 1639 C CA . GLY A 1 217 ? 10.541 58.203 12.348 1.00 19.26 217 GLY A CA 1
ATOM 1640 C C . GLY A 1 217 ? 9.410 58.077 13.342 1.00 19.84 217 GLY A C 1
ATOM 1641 O O . GLY A 1 217 ? 9.624 58.177 14.550 1.00 20.06 217 GLY A O 1
ATOM 1642 N N . SER A 1 218 ? 8.202 57.848 12.831 1.00 20.44 218 SER A N 1
ATOM 1643 C CA . SER A 1 218 ? 6.980 58.044 13.614 1.00 20.61 218 SER A CA 1
ATOM 1644 C C . SER A 1 218 ? 6.336 56.722 14.034 1.00 19.71 218 SER A C 1
ATOM 1645 O O . SER A 1 218 ? 5.272 56.719 14.651 1.00 19.28 218 SER A O 1
ATOM 1648 N N . VAL A 1 219 ? 6.950 55.600 13.684 1.00 18.50 219 VAL A N 1
ATOM 1649 C CA . VAL A 1 219 ? 6.339 54.319 13.998 1.00 18.23 219 VAL A CA 1
ATOM 1650 C C . VAL A 1 219 ? 6.378 54.083 15.510 1.00 17.96 219 VAL A C 1
ATOM 1651 O O . VAL A 1 219 ? 7.404 54.295 16.152 1.00 17.63 219 VAL A O 1
ATOM 1655 N N . ASP A 1 220 ? 5.245 53.664 16.064 1.00 17.76 220 ASP A N 1
ATOM 1656 C CA . ASP A 1 220 ? 5.135 53.326 17.488 1.00 17.86 220 ASP A CA 1
ATOM 1657 C C . ASP A 1 220 ? 5.545 51.864 17.709 1.00 17.98 220 ASP A C 1
ATOM 1658 O O . ASP A 1 220 ? 4.699 50.966 17.800 1.00 17.90 220 ASP A O 1
ATOM 1663 N N . PHE A 1 221 ? 6.851 51.632 17.800 1.00 17.42 221 PHE A N 1
ATOM 1664 C CA . PHE A 1 221 ? 7.369 50.286 17.968 1.00 18.17 221 PHE A CA 1
ATOM 1665 C C . PHE A 1 221 ? 7.056 49.718 19.348 1.00 19.22 221 PHE A C 1
ATOM 1666 O O . PHE A 1 221 ? 6.941 48.507 19.511 1.00 18.65 221 PHE A O 1
ATOM 1674 N N . ASP A 1 222 ? 6.931 50.595 20.338 1.00 20.55 222 ASP A N 1
ATOM 1675 C CA . ASP A 1 222 ? 6.771 50.151 21.716 1.00 22.08 222 ASP A CA 1
ATOM 1676 C C . ASP A 1 222 ? 5.441 49.419 21.857 1.00 20.41 222 ASP A C 1
ATOM 1677 O O . ASP A 1 222 ? 5.384 48.321 22.405 1.00 19.44 222 ASP A O 1
ATOM 1682 N N . THR A 1 223 ? 4.381 50.026 21.335 1.00 19.05 223 THR A N 1
ATOM 1683 C CA . THR A 1 223 ? 3.059 49.423 21.369 1.00 18.77 223 THR A CA 1
ATOM 1684 C C . THR A 1 223 ? 3.059 48.133 20.563 1.00 17.99 223 THR A C 1
ATOM 1685 O O . THR A 1 223 ? 2.542 47.116 21.010 1.00 17.82 223 THR A O 1
ATOM 1689 N N . PHE A 1 224 ? 3.676 48.184 19.388 1.00 17.53 224 PHE A N 1
ATOM 1690 C CA . PHE A 1 224 ? 3.740 47.049 18.482 1.00 17.03 224 PHE A CA 1
ATOM 1691 C C . PHE A 1 224 ? 4.382 45.840 19.139 1.00 17.17 224 PHE A C 1
ATOM 1692 O O . PHE A 1 224 ? 3.822 44.749 19.122 1.00 17.25 224 PHE A O 1
ATOM 1700 N N . PHE A 1 225 ? 5.565 46.030 19.718 1.00 17.19 225 PHE A N 1
ATOM 1701 C CA . PHE A 1 225 ? 6.292 44.911 20.304 1.00 17.08 225 PHE A CA 1
ATOM 1702 C C . PHE A 1 225 ? 5.594 44.384 21.551 1.00 17.03 225 PHE A C 1
ATOM 1703 O O . PHE A 1 225 ? 5.604 43.184 21.828 1.00 16.20 225 PHE A O 1
ATOM 1711 N N . LYS A 1 226 ? 4.970 45.284 22.298 1.00 16.89 226 LYS A N 1
ATOM 1712 C CA . LYS A 1 226 ? 4.267 44.878 23.498 1.00 17.12 226 LYS A CA 1
ATOM 1713 C C . LYS A 1 226 ? 3.069 43.993 23.127 1.00 17.21 226 LYS A C 1
ATOM 1714 O O . LYS A 1 226 ? 2.773 43.016 23.821 1.00 17.38 226 LYS A O 1
ATOM 1720 N N . ALA A 1 227 ? 2.417 44.301 22.007 1.00 17.23 227 ALA A N 1
ATOM 1721 C CA . ALA A 1 227 ? 1.315 43.468 21.512 1.00 17.56 227 ALA A CA 1
ATOM 1722 C C . ALA A 1 227 ? 1.793 42.111 20.984 1.00 17.98 227 ALA A C 1
ATOM 1723 O O . ALA A 1 227 ? 1.117 41.100 21.178 1.00 17.92 227 ALA A O 1
ATOM 1725 N N . LEU A 1 228 ? 2.946 42.092 20.319 1.00 17.99 228 LEU A N 1
ATOM 1726 C CA . LEU A 1 228 ? 3.572 40.832 19.904 1.00 18.37 228 LEU A CA 1
ATOM 1727 C C . LEU A 1 228 ? 3.871 39.962 21.115 1.00 18.91 228 LEU A C 1
ATOM 1728 O O . LEU A 1 228 ? 3.668 38.752 21.090 1.00 18.75 228 LEU A O 1
ATOM 1733 N N . GLY A 1 229 ? 4.371 40.582 22.177 1.00 19.34 229 GLY A N 1
ATOM 1734 C CA . GLY A 1 229 ? 4.586 39.865 23.429 1.00 20.05 229 GLY A CA 1
ATOM 1735 C C . GLY A 1 229 ? 3.303 39.252 23.955 1.00 20.61 229 GLY A C 1
ATOM 1736 O O . GLY A 1 229 ? 3.284 38.099 24.392 1.00 20.22 229 GLY A O 1
ATOM 1737 N N . ARG A 1 230 ? 2.225 40.025 23.921 1.00 20.99 230 ARG A N 1
ATOM 1738 C CA . ARG A 1 230 ? 0.967 39.583 24.510 1.00 21.74 230 ARG A CA 1
ATOM 1739 C C . ARG A 1 230 ? 0.420 38.338 23.823 1.00 21.52 230 ARG A C 1
ATOM 1740 O O . ARG A 1 230 ? -0.116 37.463 24.483 1.00 21.66 230 ARG A O 1
ATOM 1748 N N . ILE A 1 231 ? 0.535 38.258 22.500 1.00 21.75 231 ILE A N 1
ATOM 1749 C CA . ILE A 1 231 ? 0.001 37.102 21.786 1.00 22.02 231 ILE A CA 1
ATOM 1750 C C . ILE A 1 231 ? 1.002 35.954 21.723 1.00 22.51 231 ILE A C 1
ATOM 1751 O O . ILE A 1 231 ? 0.690 34.895 21.198 1.00 22.72 231 ILE A O 1
ATOM 1756 N N . GLY A 1 232 ? 2.199 36.160 22.263 1.00 22.10 232 GLY A N 1
ATOM 1757 C CA . GLY A 1 232 ? 3.226 35.114 22.259 1.00 22.17 232 GLY A CA 1
ATOM 1758 C C . GLY A 1 232 ? 3.776 34.822 20.872 1.00 21.76 232 GLY A C 1
ATOM 1759 O O . GLY A 1 232 ? 4.160 33.687 20.571 1.00 21.67 232 GLY A O 1
ATOM 1760 N N . TYR A 1 233 ? 3.833 35.847 20.028 1.00 21.14 233 TYR A N 1
ATOM 1761 C CA . TYR A 1 233 ? 4.329 35.694 18.665 1.00 21.27 233 TYR A CA 1
ATOM 1762 C C . TYR A 1 233 ? 5.750 35.139 18.637 1.00 21.95 233 TYR A C 1
ATOM 1763 O O . TYR A 1 233 ? 6.633 35.640 19.326 1.00 22.06 233 TYR A O 1
ATOM 1772 N N . ASP A 1 234 ? 5.974 34.125 17.809 1.00 23.21 234 ASP A N 1
ATOM 1773 C CA . ASP A 1 234 ? 7.271 33.453 17.772 1.00 24.09 234 ASP A CA 1
ATOM 1774 C C . ASP A 1 234 ? 7.767 33.192 16.348 1.00 22.97 234 ASP A C 1
ATOM 1775 O O . ASP A 1 234 ? 8.678 32.381 16.141 1.00 23.30 234 ASP A O 1
ATOM 1780 N N . GLY A 1 235 ? 7.177 33.877 15.376 1.00 21.26 235 GLY A N 1
ATOM 1781 C CA . GLY A 1 235 ? 7.637 33.796 13.989 1.00 20.45 235 GLY A CA 1
ATOM 1782 C C . GLY A 1 235 ? 8.783 34.746 13.678 1.00 19.72 235 GLY A C 1
ATOM 1783 O O . GLY A 1 235 ? 9.333 35.386 14.571 1.00 20.39 235 GLY A O 1
ATOM 1784 N N . PRO A 1 236 ? 9.156 34.844 12.398 1.00 19.04 236 PRO A N 1
ATOM 1785 C CA . PRO A 1 236 ? 10.225 35.749 11.984 1.00 18.59 236 PRO A CA 1
ATOM 1786 C C . PRO A 1 236 ? 9.909 37.213 12.268 1.00 17.81 236 PRO A C 1
ATOM 1787 O O . PRO A 1 236 ? 8.777 37.659 12.077 1.00 17.36 236 PRO A O 1
ATOM 1791 N N . VAL A 1 237 ? 10.918 37.938 12.730 1.00 17.81 237 VAL A N 1
ATOM 1792 C CA . VAL A 1 237 ? 10.874 39.391 12.833 1.00 17.37 237 VAL A CA 1
ATOM 1793 C C . VAL A 1 237 ? 12.030 39.967 12.030 1.00 17.07 237 VAL A C 1
ATOM 1794 O O . VAL A 1 237 ? 13.191 39.770 12.379 1.00 17.47 237 VAL A O 1
ATOM 1798 N N . VAL A 1 238 ? 11.710 40.646 10.934 1.00 16.82 238 VAL A N 1
ATOM 1799 C CA . VAL A 1 238 ? 12.684 40.909 9.882 1.00 16.55 238 VAL A CA 1
ATOM 1800 C C . VAL A 1 238 ? 12.766 42.409 9.601 1.00 16.13 238 VAL A C 1
ATOM 1801 O O . VAL A 1 238 ? 11.764 43.048 9.310 1.00 16.02 238 VAL A O 1
ATOM 1805 N N . PHE A 1 239 ? 13.973 42.955 9.704 1.00 16.43 239 PHE A N 1
ATOM 1806 C CA . PHE A 1 239 ? 14.247 44.363 9.403 1.00 16.34 239 PHE A CA 1
ATOM 1807 C C . PHE A 1 239 ? 14.177 44.622 7.900 1.00 16.76 239 PHE A C 1
ATOM 1808 O O . PHE A 1 239 ? 14.751 43.882 7.102 1.00 17.10 239 PHE A O 1
ATOM 1816 N N . GLU A 1 240 ? 13.472 45.677 7.513 1.00 17.16 240 GLU A N 1
ATOM 1817 C CA . GLU A 1 240 ? 13.441 46.093 6.113 1.00 18.00 240 GLU A CA 1
ATOM 1818 C C . GLU A 1 240 ? 13.698 47.593 6.018 1.00 17.99 240 GLU A C 1
ATOM 1819 O O . GLU A 1 240 ? 13.108 48.378 6.759 1.00 17.81 240 GLU A O 1
ATOM 1825 N N . SER A 1 241 ? 14.578 47.980 5.099 1.00 17.52 241 SER A N 1
ATOM 1826 C CA . SER A 1 241 ? 14.957 49.374 4.929 1.00 17.21 241 SER A CA 1
ATOM 1827 C C . SER A 1 241 ? 15.434 49.607 3.500 1.00 17.55 241 SER A C 1
ATOM 1828 O O . SER A 1 241 ? 15.991 48.716 2.878 1.00 17.06 241 SER A O 1
ATOM 1831 N N . PHE A 1 242 ? 15.210 50.813 2.990 1.00 18.51 242 PHE A N 1
ATOM 1832 C CA . PHE A 1 242 ? 15.538 51.148 1.605 1.00 18.59 242 PHE A CA 1
ATOM 1833 C C . PHE A 1 242 ? 16.131 52.548 1.536 1.00 18.91 242 PHE A C 1
ATOM 1834 O O . PHE A 1 242 ? 15.601 53.493 2.139 1.00 19.00 242 PHE A O 1
ATOM 1842 N N . SER A 1 243 ? 17.232 52.672 0.802 1.00 19.03 243 SER A N 1
ATOM 1843 C CA . SER A 1 243 ? 17.844 53.970 0.525 1.00 19.24 243 SER A CA 1
ATOM 1844 C C . SER A 1 243 ? 18.293 54.029 -0.935 1.00 19.55 243 SER A C 1
ATOM 1845 O O . SER A 1 243 ? 18.588 52.999 -1.543 1.00 18.86 243 SER A O 1
ATOM 1848 N N . SER A 1 244 ? 18.357 55.236 -1.490 1.00 20.22 244 SER A N 1
ATOM 1849 C CA . SER A 1 244 ? 18.822 55.419 -2.856 1.00 20.84 244 SER A CA 1
ATOM 1850 C C . SER A 1 244 ? 20.293 55.044 -2.970 1.00 21.80 244 SER A C 1
ATOM 1851 O O . SER A 1 244 ? 20.832 54.965 -4.073 1.00 21.42 244 SER A O 1
ATOM 1854 N N . SER A 1 245 ? 20.935 54.804 -1.829 1.00 21.85 245 SER A N 1
ATOM 1855 C CA . SER A 1 245 ? 22.324 54.359 -1.812 1.00 22.77 245 SER A CA 1
ATOM 1856 C C . SER A 1 245 ? 22.481 52.936 -2.317 1.00 22.64 245 SER A C 1
ATOM 1857 O O . SER A 1 245 ? 23.557 52.556 -2.766 1.00 21.67 245 SER A O 1
ATOM 1860 N N . VAL A 1 246 ? 21.421 52.142 -2.216 1.00 22.25 246 VAL A N 1
ATOM 1861 C CA . VAL A 1 246 ? 21.450 50.779 -2.738 1.00 22.99 246 VAL A CA 1
ATOM 1862 C C . VAL A 1 246 ? 20.183 50.496 -3.534 1.00 23.63 246 VAL A C 1
ATOM 1863 O O . VAL A 1 246 ? 19.081 50.472 -2.983 1.00 22.98 246 VAL A O 1
ATOM 1867 N N . VAL A 1 247 ? 20.354 50.283 -4.835 1.00 24.43 247 VAL A N 1
ATOM 1868 C CA . VAL A 1 247 ? 19.243 50.312 -5.773 1.00 25.77 247 VAL A CA 1
ATOM 1869 C C . VAL A 1 247 ? 19.031 48.921 -6.372 1.00 26.54 247 VAL A C 1
ATOM 1870 O O . VAL A 1 247 ? 19.977 48.267 -6.810 1.00 26.29 247 VAL A O 1
ATOM 1874 N N . ALA A 1 248 ? 17.784 48.461 -6.352 1.00 26.90 248 ALA A N 1
ATOM 1875 C CA . ALA A 1 248 ? 17.374 47.331 -7.173 1.00 27.87 248 ALA A CA 1
ATOM 1876 C C . ALA A 1 248 ? 16.656 47.848 -8.412 1.00 29.51 248 ALA A C 1
ATOM 1877 O O . ALA A 1 248 ? 15.934 48.843 -8.344 1.00 30.39 248 ALA A O 1
ATOM 1879 N N . PRO A 1 249 ? 16.850 47.169 -9.548 1.00 30.97 249 PRO A N 1
ATOM 1880 C CA . PRO A 1 249 ? 16.439 47.704 -10.842 1.00 32.57 249 PRO A CA 1
ATOM 1881 C C . PRO A 1 249 ? 14.927 47.906 -10.939 1.00 32.40 249 PRO A C 1
ATOM 1882 O O . PRO A 1 249 ? 14.470 48.816 -11.623 1.00 34.06 249 PRO A O 1
ATOM 1886 N N . ASP A 1 250 ? 14.158 47.079 -10.242 1.00 31.84 250 ASP A N 1
ATOM 1887 C CA . ASP A 1 250 ? 12.709 47.256 -10.221 1.00 31.26 250 ASP A CA 1
ATOM 1888 C C . ASP A 1 250 ? 12.170 47.673 -8.855 1.00 28.72 250 ASP A C 1
ATOM 1889 O O . ASP A 1 250 ? 11.369 48.602 -8.756 1.00 27.37 250 ASP A O 1
ATOM 1894 N N . LEU A 1 251 ? 12.609 46.983 -7.810 1.00 26.78 251 LEU A N 1
ATOM 1895 C CA . LEU A 1 251 ? 11.998 47.117 -6.496 1.00 26.37 251 LEU A CA 1
ATOM 1896 C C . LEU A 1 251 ? 12.072 48.566 -6.004 1.00 25.62 251 LEU A C 1
ATOM 1897 O O . LEU A 1 251 ? 11.121 49.081 -5.425 1.00 25.14 251 LEU A O 1
ATOM 1902 N N . SER A 1 252 ? 13.202 49.221 -6.248 1.00 24.66 252 SER A N 1
ATOM 1903 C CA . SER A 1 252 ? 13.439 50.557 -5.718 1.00 24.38 252 SER A CA 1
ATOM 1904 C C . SER A 1 252 ? 12.505 51.565 -6.374 1.00 24.60 252 SER A C 1
ATOM 1905 O O . SER A 1 252 ? 11.981 52.462 -5.711 1.00 23.65 252 SER A O 1
ATOM 1908 N N . ARG A 1 253 ? 12.293 51.405 -7.676 1.00 24.65 253 ARG A N 1
ATOM 1909 C CA . ARG A 1 253 ? 11.344 52.237 -8.407 1.00 25.69 253 ARG A CA 1
ATOM 1910 C C . ARG A 1 253 ? 9.903 51.933 -7.982 1.00 23.68 253 ARG A C 1
ATOM 1911 O O . ARG A 1 253 ? 9.081 52.839 -7.843 1.00 22.32 253 ARG A O 1
ATOM 1919 N N . MET A 1 254 ? 9.604 50.657 -7.769 1.00 21.88 254 MET A N 1
ATOM 1920 C CA . MET A 1 254 ? 8.261 50.247 -7.388 1.00 21.98 254 MET A CA 1
ATOM 1921 C C . MET A 1 254 ? 7.879 50.809 -6.011 1.00 21.17 254 MET A C 1
ATOM 1922 O O . MET A 1 254 ? 6.718 51.132 -5.767 1.00 20.65 254 MET A O 1
ATOM 1927 N N . LEU A 1 255 ? 8.858 50.933 -5.122 1.00 19.96 255 LEU A N 1
ATOM 1928 C CA . LEU A 1 255 ? 8.579 51.351 -3.754 1.00 20.05 255 LEU A CA 1
ATOM 1929 C C . LEU A 1 255 ? 8.827 52.842 -3.563 1.00 19.98 255 LEU A C 1
ATOM 1930 O O . LEU A 1 255 ? 8.659 53.368 -2.462 1.00 20.31 255 LEU A O 1
ATOM 1935 N N . GLY A 1 256 ? 9.226 53.515 -4.635 1.00 19.21 256 GLY A N 1
ATOM 1936 C CA . GLY A 1 256 ? 9.359 54.972 -4.620 1.00 19.92 256 GLY A CA 1
ATOM 1937 C C . GLY A 1 256 ? 10.468 55.444 -3.698 1.00 19.42 256 GLY A C 1
ATOM 1938 O O . GLY A 1 256 ? 10.284 56.373 -2.915 1.00 19.63 256 GLY A O 1
ATOM 1939 N N . ILE A 1 257 ? 11.626 54.804 -3.795 1.00 19.06 257 ILE A N 1
ATOM 1940 C CA . ILE A 1 257 ? 12.754 55.125 -2.932 1.00 18.80 257 ILE A CA 1
ATOM 1941 C C . ILE A 1 257 ? 13.582 56.280 -3.510 1.00 19.08 257 ILE A C 1
ATOM 1942 O O . ILE A 1 257 ? 14.566 56.060 -4.224 1.00 18.85 257 ILE A O 1
ATOM 1947 N N . TRP A 1 258 ? 13.174 57.512 -3.195 1.00 19.06 258 TRP A N 1
ATOM 1948 C CA . TRP A 1 258 ? 13.752 58.707 -3.810 1.00 18.90 258 TRP A CA 1
ATOM 1949 C C . TRP A 1 258 ? 14.883 59.293 -2.976 1.00 19.56 258 TRP A C 1
ATOM 1950 O O . TRP A 1 258 ? 15.653 60.121 -3.461 1.00 19.08 258 TRP A O 1
ATOM 1961 N N . ARG A 1 259 ? 14.967 58.893 -1.713 1.00 20.66 259 ARG A N 1
ATOM 1962 C CA . ARG A 1 259 ? 15.831 59.590 -0.763 1.00 21.36 259 ARG A CA 1
ATOM 1963 C C . ARG A 1 259 ? 16.974 58.721 -0.245 1.00 21.27 259 ARG A C 1
ATOM 1964 O O . ARG A 1 259 ? 16.843 57.508 -0.092 1.00 20.88 259 ARG A O 1
ATOM 1972 N N . ASN A 1 260 ? 18.095 59.380 0.026 1.00 21.60 260 ASN A N 1
ATOM 1973 C CA . ASN A 1 260 ? 19.259 58.766 0.638 1.00 22.45 260 ASN A CA 1
ATOM 1974 C C . ASN A 1 260 ? 19.128 58.788 2.159 1.00 22.17 260 ASN A C 1
ATOM 1975 O O . ASN A 1 260 ? 19.564 59.733 2.810 1.00 22.04 260 ASN A O 1
ATOM 1980 N N . LEU A 1 261 ? 18.523 57.748 2.720 1.00 21.56 261 LEU A N 1
ATOM 1981 C CA . LEU A 1 261 ? 18.243 57.711 4.154 1.00 21.67 261 LEU A CA 1
ATOM 1982 C C . LEU A 1 261 ? 19.360 57.035 4.939 1.00 20.96 261 LEU A C 1
ATOM 1983 O O . LEU A 1 261 ? 19.364 57.047 6.168 1.00 20.48 261 LEU A O 1
ATOM 1988 N N . TRP A 1 262 ? 20.303 56.448 4.218 1.00 21.22 262 TRP A N 1
ATOM 1989 C CA . TRP A 1 262 ? 21.522 55.928 4.817 1.00 21.41 262 TRP A CA 1
ATOM 1990 C C . TRP A 1 262 ? 22.537 55.628 3.727 1.00 22.38 262 TRP A C 1
ATOM 1991 O O . TRP A 1 262 ? 22.165 55.428 2.567 1.00 21.77 262 TRP A O 1
ATOM 2002 N N . ALA A 1 263 ? 23.811 55.595 4.107 1.00 23.09 263 ALA A N 1
ATOM 2003 C CA . ALA A 1 263 ? 24.883 55.214 3.192 1.00 24.41 263 ALA A CA 1
ATOM 2004 C C . ALA A 1 263 ? 25.816 54.169 3.800 1.00 25.48 263 ALA A C 1
ATOM 2005 O O . ALA A 1 263 ? 26.644 53.593 3.099 1.00 26.46 263 ALA A O 1
ATOM 2007 N N . ASP A 1 264 ? 25.695 53.929 5.103 1.00 25.05 264 ASP A N 1
ATOM 2008 C CA . ASP A 1 264 ? 26.530 52.935 5.771 1.00 25.46 264 ASP A CA 1
ATOM 2009 C C . ASP A 1 264 ? 25.673 51.750 6.217 1.00 24.63 264 ASP A C 1
ATOM 2010 O O . ASP A 1 264 ? 25.110 51.761 7.307 1.00 24.53 264 ASP A O 1
ATOM 2015 N N . ASN A 1 265 ? 25.555 50.733 5.370 1.00 23.52 265 ASN A N 1
ATOM 2016 C CA . ASN A 1 265 ? 24.633 49.653 5.668 1.00 23.11 265 ASN A CA 1
ATOM 2017 C C . ASN A 1 265 ? 25.140 48.718 6.762 1.00 22.29 265 ASN A C 1
ATOM 2018 O O . ASN A 1 265 ? 24.346 48.116 7.480 1.00 21.53 265 ASN A O 1
ATOM 2023 N N . GLU A 1 266 ? 26.456 48.619 6.926 1.00 21.86 266 GLU A N 1
ATOM 2024 C CA . GLU A 1 266 ? 26.995 47.863 8.052 1.00 22.15 266 GLU A CA 1
ATOM 2025 C C . GLU A 1 266 ? 26.558 48.463 9.393 1.00 21.24 266 GLU A C 1
ATOM 2026 O O . GLU A 1 266 ? 26.182 47.733 10.311 1.00 20.30 266 GLU A O 1
ATOM 2032 N N . GLU A 1 267 ? 26.600 49.788 9.494 1.00 20.75 267 GLU A N 1
ATOM 2033 C CA . GLU A 1 267 ? 26.079 50.498 10.668 1.00 21.39 267 GLU A CA 1
ATOM 2034 C C . GLU A 1 267 ? 24.560 50.319 10.783 1.00 19.74 267 GLU A C 1
ATOM 2035 O O . GLU A 1 267 ? 24.042 50.007 11.850 1.00 19.64 267 GLU A O 1
ATOM 2041 N N . LEU A 1 268 ? 23.851 50.511 9.677 1.00 18.79 268 LEU A N 1
ATOM 2042 C CA . LEU A 1 268 ? 22.394 50.357 9.662 1.00 18.13 268 LEU A CA 1
ATOM 2043 C C . LEU A 1 268 ? 21.962 48.973 10.149 1.00 17.86 268 LEU A C 1
ATOM 2044 O O . LEU A 1 268 ? 21.094 48.847 11.020 1.00 18.40 268 LEU A O 1
ATOM 2049 N N . GLY A 1 269 ? 22.563 47.934 9.579 1.00 17.48 269 GLY A N 1
ATOM 2050 C CA . GLY A 1 269 ? 22.186 46.553 9.892 1.00 16.99 269 GLY A CA 1
ATOM 2051 C C . GLY A 1 269 ? 22.462 46.185 11.340 1.00 16.82 269 GLY A C 1
ATOM 2052 O O . GLY A 1 269 ? 21.633 45.560 11.997 1.00 16.19 269 GLY A O 1
ATOM 2053 N N . ALA A 1 270 ? 23.635 46.567 11.837 1.00 16.55 270 ALA A N 1
ATOM 2054 C CA . ALA A 1 270 ? 24.003 46.278 13.217 1.00 16.75 270 ALA A CA 1
ATOM 2055 C C . ALA A 1 270 ? 23.060 46.997 14.184 1.00 16.64 270 ALA A C 1
ATOM 2056 O O . ALA A 1 270 ? 22.604 46.424 15.174 1.00 16.72 270 ALA A O 1
ATOM 2058 N N . HIS A 1 271 ? 22.764 48.252 13.876 1.00 16.77 271 HIS A N 1
ATOM 2059 C CA . HIS A 1 271 ? 21.833 49.045 14.671 1.00 17.09 271 HIS A CA 1
ATOM 2060 C C . HIS A 1 271 ? 20.449 48.388 14.730 1.00 16.53 271 HIS A C 1
ATOM 2061 O O . HIS A 1 271 ? 19.870 48.218 15.806 1.00 15.78 271 HIS A O 1
ATOM 2068 N N . ALA A 1 272 ? 19.934 48.000 13.569 1.00 16.37 272 ALA A N 1
ATOM 2069 C CA . ALA A 1 272 ? 18.607 47.391 13.479 1.00 16.12 272 ALA A CA 1
ATOM 2070 C C . ALA A 1 272 ? 18.531 46.097 14.274 1.00 16.35 272 ALA A C 1
ATOM 2071 O O . ALA A 1 272 ? 17.540 45.839 14.971 1.00 16.31 272 ALA A O 1
ATOM 2073 N N . ASN A 1 273 ? 19.576 45.277 14.165 1.00 16.33 273 ASN A N 1
ATOM 2074 C CA . ASN A 1 273 ? 19.648 44.032 14.913 1.00 16.70 273 ASN A CA 1
ATOM 2075 C C . ASN A 1 273 ? 19.627 44.290 16.416 1.00 17.00 273 ASN A C 1
ATOM 2076 O O . ASN A 1 273 ? 18.942 43.599 17.167 1.00 16.38 273 ASN A O 1
ATOM 2081 N N . ALA A 1 274 ? 20.377 45.296 16.848 1.00 17.92 274 ALA A N 1
ATOM 2082 C CA . ALA A 1 274 ? 20.397 45.676 18.261 1.00 18.25 274 ALA A CA 1
ATOM 2083 C C . ALA A 1 274 ? 19.043 46.248 18.675 1.00 18.52 274 ALA A C 1
ATOM 2084 O O . ALA A 1 274 ? 18.535 45.928 19.746 1.00 18.48 274 ALA A O 1
ATOM 2086 N N . PHE A 1 275 ? 18.461 47.091 17.819 1.00 18.90 275 PHE A N 1
ATOM 2087 C CA . PHE A 1 275 ? 17.160 47.712 18.103 1.00 19.25 275 PHE A CA 1
ATOM 2088 C C . PHE A 1 275 ? 16.100 46.650 18.351 1.00 19.19 275 PHE A C 1
ATOM 2089 O O . PHE A 1 275 ? 15.383 46.698 19.351 1.00 19.83 275 PHE A O 1
ATOM 2097 N N . ILE A 1 276 ? 16.002 45.687 17.439 1.00 18.98 276 ILE A N 1
ATOM 2098 C CA . ILE A 1 276 ? 14.978 44.650 17.525 1.00 18.97 276 ILE A CA 1
ATOM 2099 C C . ILE A 1 276 ? 15.225 43.713 18.711 1.00 19.94 276 ILE A C 1
ATOM 2100 O O . ILE A 1 276 ? 14.309 43.415 19.482 1.00 19.55 276 ILE A O 1
ATOM 2105 N N . ARG A 1 277 ? 16.460 43.246 18.859 1.00 20.86 277 ARG A N 1
ATOM 2106 C CA . ARG A 1 277 ? 16.782 42.298 19.924 1.00 22.53 277 ARG A CA 1
ATOM 2107 C C . ARG A 1 277 ? 16.565 42.908 21.307 1.00 23.33 277 ARG A C 1
ATOM 2108 O O . ARG A 1 277 ? 16.091 42.234 22.226 1.00 23.89 277 ARG A O 1
ATOM 2116 N N . ASP A 1 278 ? 16.915 44.178 21.457 1.00 24.64 278 ASP A N 1
ATOM 2117 C CA . ASP A 1 278 ? 16.795 44.836 22.747 1.00 26.01 278 ASP A CA 1
ATOM 2118 C C . ASP A 1 278 ? 15.334 45.169 23.082 1.00 25.34 278 ASP A C 1
ATOM 2119 O O . ASP A 1 278 ? 14.926 45.065 24.234 1.00 24.60 278 ASP A O 1
ATOM 2124 N N . LYS A 1 279 ? 14.544 45.528 22.073 1.00 25.08 279 LYS A N 1
ATOM 2125 C CA . LYS A 1 279 ? 13.093 45.580 22.224 1.00 25.67 279 LYS A CA 1
ATOM 2126 C C . LYS A 1 279 ? 12.531 44.261 22.744 1.00 24.32 279 LYS A C 1
ATOM 2127 O O . LYS A 1 279 ? 11.692 44.246 23.648 1.00 23.97 279 LYS A O 1
ATOM 2133 N N . LEU A 1 280 ? 12.992 43.156 22.169 1.00 23.00 280 LEU A N 1
ATOM 2134 C CA . LEU A 1 280 ? 12.464 41.837 22.509 1.00 22.26 280 LEU A CA 1
ATOM 2135 C C . LEU A 1 280 ? 12.886 41.438 23.914 1.00 21.60 280 LEU A C 1
ATOM 2136 O O . LEU A 1 280 ? 12.138 40.791 24.635 1.00 20.62 280 LEU A O 1
ATOM 2141 N N . THR A 1 281 ? 14.091 41.835 24.305 1.00 21.01 281 THR A N 1
ATOM 2142 C CA . THR A 1 281 ? 14.536 41.616 25.669 1.00 21.17 281 THR A CA 1
ATOM 2143 C C . THR A 1 281 ? 13.627 42.335 26.653 1.00 20.60 281 THR A C 1
ATOM 2144 O O . THR A 1 281 ? 13.187 41.757 27.641 1.00 20.77 281 THR A O 1
ATOM 2148 N N . ALA A 1 282 ? 13.342 43.598 26.370 1.00 20.37 282 ALA A N 1
ATOM 2149 C CA . ALA A 1 282 ? 12.432 44.384 27.191 1.00 20.05 282 ALA A CA 1
ATOM 2150 C C . ALA A 1 282 ? 11.082 43.681 27.332 1.00 20.25 282 ALA A C 1
ATOM 2151 O O . ALA A 1 282 ? 10.582 43.502 28.448 1.00 19.32 282 ALA A O 1
ATOM 2153 N N . ILE A 1 283 ? 10.504 43.277 26.205 1.00 20.46 283 ILE A N 1
ATOM 2154 C CA . ILE A 1 283 ? 9.218 42.576 26.211 1.00 21.77 283 ILE A CA 1
ATOM 2155 C C . ILE A 1 283 ? 9.264 41.295 27.040 1.00 21.90 283 ILE A C 1
ATOM 2156 O O . ILE A 1 283 ? 8.310 40.969 27.740 1.00 22.29 283 ILE A O 1
ATOM 2161 N N . LYS A 1 284 ? 10.372 40.572 26.970 1.00 22.41 284 LYS A N 1
ATOM 2162 C CA . LYS A 1 284 ? 10.503 39.340 27.730 1.00 23.42 284 LYS A CA 1
ATOM 2163 C C . LYS A 1 284 ? 10.404 39.593 29.236 1.00 22.98 284 LYS A C 1
ATOM 2164 O O . LYS A 1 284 ? 9.858 38.771 29.971 1.00 22.35 284 LYS A O 1
ATOM 2170 N N . THR A 1 285 ? 10.926 40.725 29.699 1.00 21.89 285 THR A N 1
ATOM 2171 C CA . THR A 1 285 ? 10.869 41.036 31.125 1.00 22.06 285 THR A CA 1
ATOM 2172 C C . THR A 1 285 ? 9.433 41.332 31.547 1.00 22.81 285 THR A C 1
ATOM 2173 O O . THR A 1 285 ? 9.011 40.971 32.649 1.00 23.65 285 THR A O 1
ATOM 2177 N N . ILE A 1 286 ? 8.681 41.989 30.673 1.00 22.92 286 ILE A N 1
ATOM 2178 C CA . ILE A 1 286 ? 7.260 42.207 30.917 1.00 24.69 286 ILE A CA 1
ATOM 2179 C C . ILE A 1 286 ? 6.539 40.862 31.035 1.00 26.35 286 ILE A C 1
ATOM 2180 O O . ILE A 1 286 ? 5.795 40.625 31.987 1.00 26.38 286 ILE A O 1
ATOM 2185 N N . GLU A 1 287 ? 6.781 39.974 30.080 1.00 28.60 287 GLU A N 1
ATOM 2186 C CA . GLU A 1 287 ? 6.105 38.688 30.076 1.00 31.16 287 GLU A CA 1
ATOM 2187 C C . GLU A 1 287 ? 6.531 37.855 31.286 1.00 32.57 287 GLU A C 1
ATOM 2188 O O . GLU A 1 287 ? 5.721 37.128 31.850 1.00 32.98 287 GLU A O 1
ATOM 2194 N N . LEU A 1 288 ? 7.793 37.979 31.694 1.00 34.60 288 LEU A N 1
ATOM 2195 C CA . LEU A 1 288 ? 8.300 37.260 32.865 1.00 36.71 288 LEU A CA 1
ATOM 2196 C C . LEU A 1 288 ? 7.536 37.641 34.128 1.00 37.83 288 LEU A C 1
ATOM 2197 O O . LEU A 1 288 ? 7.301 36.800 35.000 1.00 38.79 288 LEU A O 1
ATOM 2202 N N . HIS A 1 289 ? 7.154 38.911 34.223 1.00 37.90 289 HIS A N 1
ATOM 2203 C CA . HIS A 1 289 ? 6.498 39.432 35.419 1.00 38.67 289 HIS A CA 1
ATOM 2204 C C . HIS A 1 289 ? 5.015 39.085 35.439 1.00 40.30 289 HIS A C 1
ATOM 2205 O O . HIS A 1 289 ? 4.366 39.175 36.476 1.00 40.30 289 HIS A O 1
ATOM 2212 N N . ARG A 1 290 ? 4.480 38.699 34.288 1.00 42.44 290 ARG A N 1
ATOM 2213 C CA . ARG A 1 290 ? 3.183 38.037 34.241 1.00 45.73 290 ARG A CA 1
ATOM 2214 C C . ARG A 1 290 ? 3.353 36.548 34.510 1.00 47.88 290 ARG A C 1
ATOM 2215 O O . ARG A 1 290 ? 3.503 35.757 33.583 1.00 48.76 290 ARG A O 1
ATOM 2223 N N . SER A 1 291 ? 3.350 36.175 35.786 1.00 51.23 291 SER A N 1
ATOM 2224 C CA . SER A 1 291 ? 3.946 34.910 36.213 1.00 54.21 291 SER A CA 1
ATOM 2225 C C . SER A 1 291 ? 2.946 34.079 37.012 1.00 55.93 291 SER A C 1
ATOM 2226 O O . SER A 1 291 ? 2.942 32.850 36.931 1.00 58.64 291 SER A O 1
ATOM 2229 N N . MET B 1 1 ? -6.418 82.719 13.001 1.00 31.29 1 MET B N 1
ATOM 2230 C CA . MET B 1 1 ? -6.489 81.290 12.591 1.00 30.80 1 MET B CA 1
ATOM 2231 C C . MET B 1 1 ? -7.901 80.905 12.175 1.00 30.57 1 MET B C 1
ATOM 2232 O O . MET B 1 1 ? -8.852 81.042 12.945 1.00 31.25 1 MET B O 1
ATOM 2237 N N . LYS B 1 2 ? -8.025 80.410 10.952 1.00 29.01 2 LYS B N 1
ATOM 2238 C CA . LYS B 1 2 ? -9.274 79.835 10.478 1.00 27.69 2 LYS B CA 1
ATOM 2239 C C . LYS B 1 2 ? -9.225 78.317 10.597 1.00 25.05 2 LYS B C 1
ATOM 2240 O O . LYS B 1 2 ? -8.235 77.689 10.220 1.00 23.44 2 LYS B O 1
ATOM 2246 N N . ILE B 1 3 ? -10.294 77.736 11.129 1.00 23.36 3 ILE B N 1
ATOM 2247 C CA . ILE B 1 3 ? -10.465 76.288 11.129 1.00 22.55 3 ILE B CA 1
ATOM 2248 C C . ILE B 1 3 ? -11.299 75.877 9.919 1.00 21.70 3 ILE B C 1
ATOM 2249 O O . ILE B 1 3 ? -12.453 76.290 9.786 1.00 21.31 3 ILE B O 1
ATOM 2254 N N . GLY B 1 4 ? -10.712 75.065 9.042 1.00 20.79 4 GLY B N 1
ATOM 2255 C CA . GLY B 1 4 ? -11.285 74.799 7.726 1.00 20.03 4 GLY B CA 1
ATOM 2256 C C . GLY B 1 4 ? -11.642 73.336 7.503 1.00 19.76 4 GLY B C 1
ATOM 2257 O O . GLY B 1 4 ? -11.190 72.456 8.231 1.00 19.72 4 GLY B O 1
ATOM 2258 N N . CYS B 1 5 ? -12.469 73.087 6.491 1.00 19.50 5 CYS B N 1
ATOM 2259 C CA . CYS B 1 5 ? -12.837 71.729 6.090 1.00 18.81 5 CYS B CA 1
ATOM 2260 C C . CYS B 1 5 ? -12.660 71.573 4.578 1.00 18.71 5 CYS B C 1
ATOM 2261 O O . CYS B 1 5 ? -13.103 72.410 3.801 1.00 18.69 5 CYS B O 1
ATOM 2264 N N . HIS B 1 6 ? -12.007 70.492 4.165 1.00 18.46 6 HIS B N 1
ATOM 2265 C CA . HIS B 1 6 ? -11.821 70.203 2.750 1.00 18.32 6 HIS B CA 1
ATOM 2266 C C . HIS B 1 6 ? -13.132 69.691 2.140 1.00 17.80 6 HIS B C 1
ATOM 2267 O O . HIS B 1 6 ? -13.926 69.030 2.809 1.00 16.97 6 HIS B O 1
ATOM 2274 N N . GLY B 1 7 ? -13.354 70.002 0.867 1.00 17.58 7 GLY B N 1
ATOM 2275 C CA . GLY B 1 7 ? -14.666 69.803 0.244 1.00 17.61 7 GLY B CA 1
ATOM 2276 C C . GLY B 1 7 ? -15.082 68.352 0.071 1.00 17.68 7 GLY B C 1
ATOM 2277 O O . GLY B 1 7 ? -16.277 68.044 0.004 1.00 16.85 7 GLY B O 1
ATOM 2278 N N . LEU B 1 8 ? -14.104 67.451 0.001 1.00 17.69 8 LEU B N 1
ATOM 2279 C CA . LEU B 1 8 ? -14.395 66.034 -0.227 1.00 18.62 8 LEU B CA 1
ATOM 2280 C C . LEU B 1 8 ? -14.996 65.344 0.998 1.00 18.40 8 LEU B C 1
ATOM 2281 O O . LEU B 1 8 ? -15.378 64.182 0.929 1.00 18.28 8 LEU B O 1
ATOM 2286 N N . VAL B 1 9 ? -15.090 66.051 2.119 1.00 18.04 9 VAL B N 1
ATOM 2287 C CA . VAL B 1 9 ? -15.926 65.569 3.209 1.00 17.82 9 VAL B CA 1
ATOM 2288 C C . VAL B 1 9 ? -17.385 65.517 2.770 1.00 17.88 9 VAL B C 1
ATOM 2289 O O . VAL B 1 9 ? -18.132 64.659 3.211 1.00 17.94 9 VAL B O 1
ATOM 2293 N N . TRP B 1 10 ? -17.778 66.434 1.894 1.00 18.21 10 TRP B N 1
ATOM 2294 C CA . TRP B 1 10 ? -19.192 66.731 1.671 1.00 18.52 10 TRP B CA 1
ATOM 2295 C C . TRP B 1 10 ? -19.685 66.216 0.316 1.00 19.09 10 TRP B C 1
ATOM 2296 O O . TRP B 1 10 ? -20.804 65.696 0.209 1.00 19.21 10 TRP B O 1
ATOM 2307 N N . THR B 1 11 ? -18.866 66.372 -0.717 1.00 19.38 11 THR B N 1
ATOM 2308 C CA . THR B 1 11 ? -19.240 65.896 -2.051 1.00 20.27 11 THR B CA 1
ATOM 2309 C C . THR B 1 11 ? -18.006 65.672 -2.910 1.00 21.35 11 THR B C 1
ATOM 2310 O O . THR B 1 11 ? -16.942 66.244 -2.653 1.00 21.20 11 THR B O 1
ATOM 2314 N N . GLY B 1 12 ? -18.162 64.840 -3.937 1.00 22.06 12 GLY B N 1
ATOM 2315 C CA . GLY B 1 12 ? -17.108 64.611 -4.909 1.00 23.08 12 GLY B CA 1
ATOM 2316 C C . GLY B 1 12 ? -17.333 65.380 -6.197 1.00 24.30 12 GLY B C 1
ATOM 2317 O O . GLY B 1 12 ? -16.525 65.297 -7.115 1.00 24.44 12 GLY B O 1
ATOM 2318 N N . HIS B 1 13 ? -18.428 66.132 -6.257 1.00 25.08 13 HIS B N 1
ATOM 2319 C CA . HIS B 1 13 ? -18.870 66.763 -7.497 1.00 26.62 13 HIS B CA 1
ATOM 2320 C C . HIS B 1 13 ? -19.214 68.229 -7.263 1.00 26.54 13 HIS B C 1
ATOM 2321 O O . HIS B 1 13 ? -20.243 68.549 -6.668 1.00 27.63 13 HIS B O 1
ATOM 2328 N N . PHE B 1 14 ? -18.348 69.119 -7.731 1.00 26.21 14 PHE B N 1
ATOM 2329 C CA . PHE B 1 14 ? -18.488 70.536 -7.437 1.00 26.72 14 PHE B CA 1
ATOM 2330 C C . PHE B 1 14 ? -19.122 71.300 -8.598 1.00 27.38 14 PHE B C 1
ATOM 2331 O O . PHE B 1 14 ? -18.575 72.280 -9.104 1.00 27.22 14 PHE B O 1
ATOM 2339 N N . ASP B 1 15 ? -20.296 70.828 -9.002 1.00 28.77 15 ASP B N 1
ATOM 2340 C CA . ASP B 1 15 ? -21.230 71.631 -9.772 1.00 29.96 15 ASP B CA 1
ATOM 2341 C C . ASP B 1 15 ? -21.953 72.603 -8.850 1.00 29.23 15 ASP B C 1
ATOM 2342 O O . ASP B 1 15 ? -21.727 72.611 -7.640 1.00 28.12 15 ASP B O 1
ATOM 2347 N N . ALA B 1 16 ? -22.821 73.427 -9.425 1.00 29.29 16 ALA B N 1
ATOM 2348 C CA . ALA B 1 16 ? -23.518 74.453 -8.662 1.00 29.46 16 ALA B CA 1
ATOM 2349 C C . ALA B 1 16 ? -24.040 73.881 -7.348 1.00 29.59 16 ALA B C 1
ATOM 2350 O O . ALA B 1 16 ? -23.775 74.425 -6.278 1.00 28.87 16 ALA B O 1
ATOM 2352 N N . GLU B 1 17 ? -24.781 72.779 -7.440 1.00 29.68 17 GLU B N 1
ATOM 2353 C CA . GLU B 1 17 ? -25.407 72.173 -6.273 1.00 30.50 17 GLU B CA 1
ATOM 2354 C C . GLU B 1 17 ? -24.362 71.755 -5.232 1.00 28.51 17 GLU B C 1
ATOM 2355 O O . GLU B 1 17 ? -24.496 72.070 -4.049 1.00 27.87 17 GLU B O 1
ATOM 2361 N N . GLY B 1 18 ? -23.326 71.051 -5.674 1.00 26.94 18 GLY B N 1
ATOM 2362 C CA . GLY B 1 18 ? -22.277 70.580 -4.769 1.00 26.38 18 GLY B CA 1
ATOM 2363 C C . GLY B 1 18 ? -21.539 71.714 -4.076 1.00 25.84 18 GLY B C 1
ATOM 2364 O O . GLY B 1 18 ? -21.159 71.601 -2.905 1.00 24.81 18 GLY B O 1
ATOM 2365 N N . ILE B 1 19 ? -21.332 72.811 -4.797 1.00 25.27 19 ILE B N 1
ATOM 2366 C CA . ILE B 1 19 ? -20.649 73.970 -4.238 1.00 25.11 19 ILE B CA 1
ATOM 2367 C C . ILE B 1 19 ? -21.459 74.578 -3.097 1.00 25.12 19 ILE B C 1
ATOM 2368 O O . ILE B 1 19 ? -20.938 74.800 -2.007 1.00 23.44 19 ILE B O 1
ATOM 2373 N N . ARG B 1 20 ? -22.739 74.836 -3.346 1.00 25.65 20 ARG B N 1
ATOM 2374 C CA . ARG B 1 20 ? -23.619 75.384 -2.315 1.00 25.83 20 ARG B CA 1
ATOM 2375 C C . ARG B 1 20 ? -23.713 74.435 -1.126 1.00 24.26 20 ARG B C 1
ATOM 2376 O O . ARG B 1 20 ? -23.709 74.872 0.024 1.00 23.73 20 ARG B O 1
ATOM 2384 N N . TYR B 1 21 ? -23.806 73.139 -1.414 1.00 22.86 21 TYR B N 1
ATOM 2385 C CA . TYR B 1 21 ? -23.937 72.111 -0.381 1.00 22.36 21 TYR B CA 1
ATOM 2386 C C . TYR B 1 21 ? -22.716 72.093 0.533 1.00 22.41 21 TYR B C 1
ATOM 2387 O O . TYR B 1 21 ? -22.844 72.031 1.752 1.00 21.79 21 TYR B O 1
ATOM 2396 N N . SER B 1 22 ? -21.530 72.139 -0.061 1.00 22.39 22 SER B N 1
ATOM 2397 C CA . SER B 1 22 ? -20.301 72.069 0.720 1.00 22.70 22 SER B CA 1
ATOM 2398 C C . SER B 1 22 ? -20.148 73.300 1.616 1.00 22.06 22 SER B C 1
ATOM 2399 O O . SER B 1 22 ? -19.742 73.191 2.775 1.00 21.40 22 SER B O 1
ATOM 2402 N N . VAL B 1 23 ? -20.492 74.467 1.087 1.00 21.64 23 VAL B N 1
ATOM 2403 C CA . VAL B 1 23 ? -20.440 75.692 1.877 1.00 21.73 23 VAL B CA 1
ATOM 2404 C C . VAL B 1 23 ? -21.392 75.617 3.067 1.00 22.19 23 VAL B C 1
ATOM 2405 O O . VAL B 1 23 ? -21.006 75.887 4.201 1.00 21.54 23 VAL B O 1
ATOM 2409 N N . GLN B 1 24 ? -22.635 75.226 2.815 1.00 23.24 24 GLN B N 1
ATOM 2410 C CA . GLN B 1 24 ? -23.626 75.160 3.885 1.00 24.00 24 GLN B CA 1
ATOM 2411 C C . GLN B 1 24 ? -23.220 74.172 4.980 1.00 23.20 24 GLN B C 1
ATOM 2412 O O . GLN B 1 24 ? -23.281 74.496 6.171 1.00 22.43 24 GLN B O 1
ATOM 2418 N N . LYS B 1 25 ? -22.817 72.966 4.586 1.00 22.26 25 LYS B N 1
ATOM 2419 C CA . LYS B 1 25 ? -22.511 71.920 5.564 1.00 22.40 25 LYS B CA 1
ATOM 2420 C C . LYS B 1 25 ? -21.252 72.256 6.358 1.00 21.46 25 LYS B C 1
ATOM 2421 O O . LYS B 1 25 ? -21.186 72.004 7.563 1.00 20.70 25 LYS B O 1
ATOM 2427 N N . THR B 1 26 ? -20.260 72.825 5.679 1.00 21.47 26 THR B N 1
ATOM 2428 C CA . THR B 1 26 ? -19.033 73.273 6.332 1.00 21.61 26 THR B CA 1
ATOM 2429 C C . THR B 1 26 ? -19.359 74.262 7.453 1.00 22.88 26 THR B C 1
ATOM 2430 O O . THR B 1 26 ? -18.924 74.085 8.593 1.00 22.59 26 THR B O 1
ATOM 2434 N N . ARG B 1 27 ? -20.140 75.294 7.137 1.00 23.98 27 ARG B N 1
ATOM 2435 C CA . ARG B 1 27 ? -20.567 76.261 8.151 1.00 24.65 27 ARG B CA 1
ATOM 2436 C C . ARG B 1 27 ? -21.328 75.573 9.286 1.00 23.96 27 ARG B C 1
ATOM 2437 O O . ARG B 1 27 ? -21.030 75.780 10.461 1.00 23.37 27 ARG B O 1
ATOM 2445 N N . GLU B 1 28 ? -22.309 74.750 8.931 1.00 23.27 28 GLU B N 1
ATOM 2446 C CA . GLU B 1 28 ? -23.172 74.111 9.922 1.00 23.37 28 GLU B CA 1
ATOM 2447 C C . GLU B 1 28 ? -22.406 73.141 10.823 1.00 22.36 28 GLU B C 1
ATOM 2448 O O . GLU B 1 28 ? -22.843 72.858 11.938 1.00 22.43 28 GLU B O 1
ATOM 2454 N N . ALA B 1 29 ? -21.274 72.630 10.339 1.00 21.04 29 ALA B N 1
ATOM 2455 C CA . ALA B 1 29 ? -20.433 71.740 11.129 1.00 20.93 29 ALA B CA 1
ATOM 2456 C C . ALA B 1 29 ? -19.536 72.513 12.094 1.00 20.74 29 ALA B C 1
ATOM 2457 O O . ALA B 1 29 ? -18.955 71.924 12.999 1.00 21.09 29 ALA B O 1
ATOM 2459 N N . GLY B 1 30 ? -19.427 73.824 11.899 1.00 19.91 30 GLY B N 1
ATOM 2460 C CA . GLY B 1 30 ? -18.771 74.694 12.871 1.00 19.90 30 GLY B CA 1
ATOM 2461 C C . GLY B 1 30 ? -17.490 75.324 12.348 1.00 19.62 30 GLY B C 1
ATOM 2462 O O . GLY B 1 30 ? -16.825 76.077 13.058 1.00 19.25 30 GLY B O 1
ATOM 2463 N N . PHE B 1 31 ? -17.143 75.027 11.099 1.00 19.11 31 PHE B N 1
ATOM 2464 C CA . PHE B 1 31 ? -15.892 75.510 10.518 1.00 18.93 31 PHE B CA 1
ATOM 2465 C C . PHE B 1 31 ? -15.987 76.973 10.101 1.00 19.80 31 PHE B C 1
ATOM 2466 O O . PHE B 1 31 ? -17.085 77.502 9.928 1.00 20.01 31 PHE B O 1
ATOM 2474 N N . ASP B 1 32 ? -14.826 77.601 9.925 1.00 20.28 32 ASP B N 1
ATOM 2475 C CA . ASP B 1 32 ? -14.728 78.995 9.489 1.00 21.36 32 ASP B CA 1
ATOM 2476 C C . ASP B 1 32 ? -14.538 79.114 7.980 1.00 21.36 32 ASP B C 1
ATOM 2477 O O . ASP B 1 32 ? -14.714 80.195 7.407 1.00 21.52 32 ASP B O 1
ATOM 2482 N N . LEU B 1 33 ? -14.127 78.018 7.346 1.00 21.03 33 LEU B N 1
ATOM 2483 C CA . LEU B 1 33 ? -13.549 78.078 6.009 1.00 21.18 33 LEU B CA 1
ATOM 2484 C C . LEU B 1 33 ? -13.782 76.753 5.288 1.00 20.90 33 LEU B C 1
ATOM 2485 O O . LEU B 1 33 ? -13.709 75.691 5.897 1.00 20.33 33 LEU B O 1
ATOM 2490 N N . VAL B 1 34 ? -14.059 76.823 3.990 1.00 20.96 34 VAL B N 1
ATOM 2491 C CA . VAL B 1 34 ? -14.078 75.625 3.155 1.00 20.78 34 VAL B CA 1
ATOM 2492 C C . VAL B 1 34 ? -12.920 75.667 2.157 1.00 20.42 34 VAL B C 1
ATOM 2493 O O . VAL B 1 34 ? -12.597 76.716 1.604 1.00 20.28 34 VAL B O 1
ATOM 2497 N N . GLU B 1 35 ? -12.286 74.520 1.942 1.00 19.88 35 GLU B N 1
ATOM 2498 C CA . GLU B 1 35 ? -11.272 74.401 0.913 1.00 19.79 35 GLU B CA 1
ATOM 2499 C C . GLU B 1 35 ? -11.837 73.666 -0.301 1.00 20.26 35 GLU B C 1
ATOM 2500 O O . GLU B 1 35 ? -12.105 72.457 -0.247 1.00 20.07 35 GLU B O 1
ATOM 2506 N N . PHE B 1 36 ? -12.032 74.402 -1.388 1.00 20.58 36 PHE B N 1
ATOM 2507 C CA . PHE B 1 36 ? -12.480 73.803 -2.635 1.00 21.17 36 PHE B CA 1
ATOM 2508 C C . PHE B 1 36 ? -11.337 73.029 -3.282 1.00 21.74 36 PHE B C 1
ATOM 2509 O O . PHE B 1 36 ? -10.227 73.538 -3.418 1.00 21.39 36 PHE B O 1
ATOM 2517 N N . PRO B 1 37 ? -11.608 71.786 -3.691 1.00 23.02 37 PRO B N 1
ATOM 2518 C CA . PRO B 1 37 ? -10.670 71.103 -4.561 1.00 24.13 37 PRO B CA 1
ATOM 2519 C C . PRO B 1 37 ? -10.861 71.559 -6.002 1.00 25.45 37 PRO B C 1
ATOM 2520 O O . PRO B 1 37 ? -11.937 71.388 -6.568 1.00 27.90 37 PRO B O 1
ATOM 2524 N N . LEU B 1 38 ? -9.825 72.152 -6.574 1.00 25.95 38 LEU B N 1
ATOM 2525 C CA . LEU B 1 38 ? -9.932 72.829 -7.856 1.00 26.85 38 LEU B CA 1
ATOM 2526 C C . LEU B 1 38 ? -9.154 72.039 -8.899 1.00 26.79 38 LEU B C 1
ATOM 2527 O O . LEU B 1 38 ? -8.275 72.574 -9.571 1.00 25.97 38 LEU B O 1
ATOM 2532 N N . MET B 1 39 ? -9.476 70.758 -9.022 1.00 26.61 39 MET B N 1
ATOM 2533 C CA . MET B 1 39 ? -8.758 69.887 -9.938 1.00 27.33 39 MET B CA 1
ATOM 2534 C C . MET B 1 39 ? -8.937 70.370 -11.379 1.00 28.05 39 MET B C 1
ATOM 2535 O O . MET B 1 39 ? -8.024 70.267 -12.194 1.00 28.29 39 MET B O 1
ATOM 2540 N N . ASP B 1 40 ? -10.114 70.905 -11.685 1.00 28.94 40 ASP B N 1
ATOM 2541 C CA . ASP B 1 40 ? -10.342 71.562 -12.970 1.00 30.04 40 ASP B CA 1
ATOM 2542 C C . ASP B 1 40 ? -10.906 72.962 -12.773 1.00 29.59 40 ASP B C 1
ATOM 2543 O O . ASP B 1 40 ? -12.123 73.148 -12.705 1.00 29.28 40 ASP B O 1
ATOM 2548 N N . PRO B 1 41 ? -10.017 73.958 -12.680 1.00 28.52 41 PRO B N 1
ATOM 2549 C CA . PRO B 1 41 ? -10.432 75.320 -12.374 1.00 28.60 41 PRO B CA 1
ATOM 2550 C C . PRO B 1 41 ? -11.231 75.947 -13.513 1.00 29.07 41 PRO B C 1
ATOM 2551 O O . PRO B 1 41 ? -11.928 76.939 -13.307 1.00 28.53 41 PRO B O 1
ATOM 2555 N N . PHE B 1 42 ? -11.129 75.364 -14.702 1.00 29.93 42 PHE B N 1
ATOM 2556 C CA . PHE B 1 42 ? -11.756 75.945 -15.883 1.00 30.81 42 PHE B CA 1
ATOM 2557 C C . PHE B 1 42 ? -13.277 75.797 -15.838 1.00 31.61 42 PHE B C 1
ATOM 2558 O O . PHE B 1 42 ? -14.000 76.633 -16.382 1.00 31.55 42 PHE B O 1
ATOM 2566 N N . SER B 1 43 ? -13.766 74.743 -15.189 1.00 32.01 43 SER B N 1
ATOM 2567 C CA . SER B 1 43 ? -15.203 74.453 -15.190 1.00 33.09 43 SER B CA 1
ATOM 2568 C C . SER B 1 43 ? -15.902 74.899 -13.900 1.00 33.48 43 SER B C 1
ATOM 2569 O O . SER B 1 43 ? -17.125 74.800 -13.783 1.00 35.55 43 SER B O 1
ATOM 2572 N N . PHE B 1 44 ? -15.129 75.398 -12.940 1.00 32.21 44 PHE B N 1
ATOM 2573 C CA . PHE B 1 44 ? -15.650 75.714 -11.608 1.00 30.89 44 PHE B CA 1
ATOM 2574 C C . PHE B 1 44 ? -16.544 76.956 -11.639 1.00 30.36 44 PHE B C 1
ATOM 2575 O O . PHE B 1 44 ? -16.143 78.000 -12.148 1.00 30.84 44 PHE B O 1
ATOM 2583 N N . ASP B 1 45 ? -17.746 76.837 -11.082 1.00 29.82 45 ASP B N 1
ATOM 2584 C CA . ASP B 1 45 ? -18.760 77.894 -11.175 1.00 30.33 45 ASP B CA 1
ATOM 2585 C C . ASP B 1 45 ? -18.525 78.963 -10.114 1.00 30.23 45 ASP B C 1
ATOM 2586 O O . ASP B 1 45 ? -19.060 78.889 -9.006 1.00 28.99 45 ASP B O 1
ATOM 2591 N N . VAL B 1 46 ? -17.720 79.960 -10.460 1.00 30.47 46 VAL B N 1
ATOM 2592 C CA . VAL B 1 46 ? -17.204 80.897 -9.475 1.00 30.89 46 VAL B CA 1
ATOM 2593 C C . VAL B 1 46 ? -18.323 81.733 -8.857 1.00 31.94 46 VAL B C 1
ATOM 2594 O O . VAL B 1 46 ? -18.298 82.035 -7.661 1.00 31.49 46 VAL B O 1
ATOM 2598 N N . GLN B 1 47 ? -19.309 82.104 -9.668 1.00 32.16 47 GLN B N 1
ATOM 2599 C CA . GLN B 1 47 ? -20.374 82.984 -9.197 1.00 33.18 47 GLN B CA 1
ATOM 2600 C C . GLN B 1 47 ? -21.273 82.291 -8.175 1.00 31.42 47 GLN B C 1
ATOM 2601 O O . GLN B 1 47 ? -21.703 82.909 -7.205 1.00 29.67 47 GLN B O 1
ATOM 2607 N N . THR B 1 48 ? -21.555 81.008 -8.388 1.00 30.28 48 THR B N 1
ATOM 2608 C CA . THR B 1 48 ? -22.271 80.229 -7.384 1.00 30.12 48 THR B CA 1
ATOM 2609 C C . THR B 1 48 ? -21.484 80.167 -6.072 1.00 28.81 48 THR B C 1
ATOM 2610 O O . THR B 1 48 ? -22.052 80.294 -4.989 1.00 28.44 48 THR B O 1
ATOM 2614 N N . ALA B 1 49 ? -20.172 79.980 -6.167 1.00 28.12 49 ALA B N 1
ATOM 2615 C CA . ALA B 1 49 ? -19.338 79.916 -4.970 1.00 27.56 49 ALA B CA 1
ATOM 2616 C C . ALA B 1 49 ? -19.351 81.267 -4.254 1.00 27.90 49 ALA B C 1
ATOM 2617 O O . ALA B 1 49 ? -19.497 81.335 -3.036 1.00 27.21 49 ALA B O 1
ATOM 2619 N N . LYS B 1 50 ? -19.215 82.342 -5.018 1.00 28.97 50 LYS B N 1
ATOM 2620 C CA . LYS B 1 50 ? -19.237 83.683 -4.439 1.00 30.80 50 LYS B CA 1
ATOM 2621 C C . LYS B 1 50 ? -20.538 83.919 -3.680 1.00 29.76 50 LYS B C 1
ATOM 2622 O O . LYS B 1 50 ? -20.530 84.414 -2.554 1.00 29.47 50 LYS B O 1
ATOM 2628 N N . SER B 1 51 ? -21.655 83.551 -4.293 1.00 30.01 51 SER B N 1
ATOM 2629 C CA . SER B 1 51 ? -22.956 83.839 -3.710 1.00 30.42 51 SER B CA 1
ATOM 2630 C C . SER B 1 51 ? -23.252 82.909 -2.530 1.00 29.39 51 SER B C 1
ATOM 2631 O O . SER B 1 51 ? -23.899 83.308 -1.562 1.00 28.55 51 SER B O 1
ATOM 2634 N N . ALA B 1 52 ? -22.756 81.677 -2.597 1.00 28.29 52 ALA B N 1
ATOM 2635 C CA . ALA B 1 52 ? -22.894 80.750 -1.474 1.00 28.45 52 ALA B CA 1
ATOM 2636 C C . ALA B 1 52 ? -22.101 81.240 -0.261 1.00 28.42 52 ALA B C 1
ATOM 2637 O O . ALA B 1 52 ? -22.621 81.283 0.857 1.00 27.70 52 ALA B O 1
ATOM 2639 N N . LEU B 1 53 ? -20.844 81.603 -0.491 1.00 28.59 53 LEU B N 1
ATOM 2640 C CA . LEU B 1 53 ? -19.981 82.098 0.576 1.00 29.26 53 LEU B CA 1
ATOM 2641 C C . LEU B 1 53 ? -20.550 83.366 1.220 1.00 29.51 53 LEU B C 1
ATOM 2642 O O . LEU B 1 53 ? -20.525 83.521 2.437 1.00 28.90 53 LEU B O 1
ATOM 2647 N N . ALA B 1 54 ? -21.056 84.278 0.402 1.00 31.57 54 ALA B N 1
ATOM 2648 C CA . ALA B 1 54 ? -21.615 85.525 0.928 1.00 33.40 54 ALA B CA 1
ATOM 2649 C C . ALA B 1 54 ? -22.831 85.228 1.798 1.00 34.80 54 ALA B C 1
ATOM 2650 O O . ALA B 1 54 ? -23.000 85.810 2.866 1.00 36.03 54 ALA B O 1
ATOM 2652 N N . GLU B 1 55 ? -23.671 84.306 1.344 1.00 36.81 55 GLU B N 1
ATOM 2653 C CA . GLU B 1 55 ? -24.854 83.920 2.100 1.00 39.25 55 GLU B CA 1
ATOM 2654 C C . GLU B 1 55 ? -24.463 83.475 3.504 1.00 40.60 55 GLU B C 1
ATOM 2655 O O . GLU B 1 55 ? -25.124 83.822 4.480 1.00 41.53 55 GLU B O 1
ATOM 2661 N N . HIS B 1 56 ? -23.381 82.707 3.597 1.00 40.32 56 HIS B N 1
ATOM 2662 C CA . HIS B 1 56 ? -23.120 81.891 4.777 1.00 40.18 56 HIS B CA 1
ATOM 2663 C C . HIS B 1 56 ? -22.032 82.516 5.651 1.00 40.06 56 HIS B C 1
ATOM 2664 O O . HIS B 1 56 ? -21.790 82.056 6.763 1.00 43.05 56 HIS B O 1
ATOM 2671 N N . GLY B 1 57 ? -21.379 83.561 5.142 1.00 37.98 57 GLY B N 1
ATOM 2672 C CA . GLY B 1 57 ? -20.352 84.274 5.900 1.00 36.16 57 GLY B CA 1
ATOM 2673 C C . GLY B 1 57 ? -18.952 83.706 5.693 1.00 34.22 57 GLY B C 1
ATOM 2674 O O . GLY B 1 57 ? -17.973 84.219 6.236 1.00 35.27 57 GLY B O 1
ATOM 2675 N N . LEU B 1 58 ? -18.855 82.647 4.898 1.00 30.96 58 LEU B N 1
ATOM 2676 C CA . LEU B 1 58 ? -17.792 81.660 5.055 1.00 28.48 58 LEU B CA 1
ATOM 2677 C C . LEU B 1 58 ? -16.590 82.040 4.193 1.00 27.06 58 LEU B C 1
ATOM 2678 O O . LEU B 1 58 ? -16.747 82.486 3.056 1.00 27.08 58 LEU B O 1
ATOM 2683 N N . ALA B 1 59 ? -15.391 81.861 4.735 1.00 25.31 59 ALA B N 1
ATOM 2684 C CA . ALA B 1 59 ? -14.168 82.026 3.953 1.00 24.69 59 ALA B CA 1
ATOM 2685 C C . ALA B 1 59 ? -13.913 80.803 3.075 1.00 24.10 59 ALA B C 1
ATOM 2686 O O . ALA B 1 59 ? -14.419 79.713 3.346 1.00 23.54 59 ALA B O 1
ATOM 2688 N N . ALA B 1 60 ? -13.127 80.991 2.023 1.00 23.23 60 ALA B N 1
ATOM 2689 C CA . ALA B 1 60 ? -12.790 79.898 1.117 1.00 23.06 60 ALA B CA 1
ATOM 2690 C C . ALA B 1 60 ? -11.307 79.935 0.797 1.00 22.14 60 ALA B C 1
ATOM 2691 O O . ALA B 1 60 ? -10.715 81.009 0.683 1.00 22.16 60 ALA B O 1
ATOM 2693 N N . SER B 1 61 ? -10.721 78.750 0.654 1.00 21.21 61 SER B N 1
ATOM 2694 C CA . SER B 1 61 ? -9.461 78.579 -0.061 1.00 20.97 61 SER B CA 1
ATOM 2695 C C . SER B 1 61 ? -9.614 77.481 -1.114 1.00 20.61 61 SER B C 1
ATOM 2696 O O . SER B 1 61 ? -10.684 76.888 -1.261 1.00 20.55 61 SER B O 1
ATOM 2699 N N . ALA B 1 62 ? -8.538 77.208 -1.838 1.00 20.42 62 ALA B N 1
ATOM 2700 C CA . ALA B 1 62 ? -8.560 76.173 -2.861 1.00 20.80 62 ALA B CA 1
ATOM 2701 C C . ALA B 1 62 ? -7.244 75.429 -2.918 1.00 20.40 62 ALA B C 1
ATOM 2702 O O . ALA B 1 62 ? -6.177 76.002 -2.711 1.00 20.67 62 ALA B O 1
ATOM 2704 N N . SER B 1 63 ? -7.332 74.143 -3.215 1.00 20.95 63 SER B N 1
ATOM 2705 C CA . SER B 1 63 ? -6.153 73.339 -3.466 1.00 20.97 63 SER B CA 1
ATOM 2706 C C . SER B 1 63 ? -6.364 72.485 -4.701 1.00 21.27 63 SER B C 1
ATOM 2707 O O . SER B 1 63 ? -7.504 72.190 -5.081 1.00 21.60 63 SER B O 1
ATOM 2710 N N . LEU B 1 64 ? -5.266 72.068 -5.317 1.00 21.37 64 LEU B N 1
ATOM 2711 C CA . LEU B 1 64 ? -5.328 71.026 -6.326 1.00 21.58 64 LEU B CA 1
ATOM 2712 C C . LEU B 1 64 ? -4.043 70.215 -6.358 1.00 21.06 64 LEU B C 1
ATOM 2713 O O . LEU B 1 64 ? -3.033 70.597 -5.766 1.00 21.05 64 LEU B O 1
ATOM 2718 N N . GLY B 1 65 ? -4.099 69.083 -7.046 1.00 20.63 65 GLY B N 1
ATOM 2719 C CA . GLY B 1 65 ? -2.901 68.403 -7.502 1.00 20.12 65 GLY B CA 1
ATOM 2720 C C . GLY B 1 65 ? -2.884 68.350 -9.017 1.00 20.09 65 GLY B C 1
ATOM 2721 O O . GLY B 1 65 ? -3.927 68.168 -9.651 1.00 19.45 65 GLY B O 1
ATOM 2722 N N . LEU B 1 66 ? -1.697 68.499 -9.593 1.00 19.80 66 LEU B N 1
ATOM 2723 C CA . LEU B 1 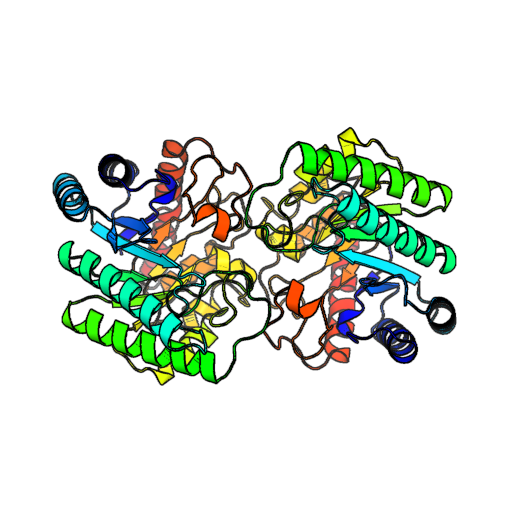66 ? -1.525 68.383 -11.040 1.00 20.42 66 LEU B CA 1
ATOM 2724 C C . LEU B 1 66 ? -1.530 66.923 -11.488 1.00 20.91 66 LEU B C 1
ATOM 2725 O O . LEU B 1 66 ? -1.505 66.012 -10.669 1.00 20.55 66 LEU B O 1
ATOM 2730 N N . SER B 1 67 ? -1.587 66.711 -12.797 1.00 22.65 67 SER B N 1
ATOM 2731 C CA . SER B 1 67 ? -1.534 65.370 -13.353 1.00 23.90 67 SER B CA 1
ATOM 2732 C C . SER B 1 67 ? -0.525 65.301 -14.494 1.00 24.46 67 SER B C 1
ATOM 2733 O O . SER B 1 67 ? 0.241 66.236 -14.722 1.00 23.46 67 SER B O 1
ATOM 2736 N N . ASP B 1 68 ? -0.508 64.177 -15.200 1.00 25.70 68 ASP B N 1
ATOM 2737 C CA . ASP B 1 68 ? 0.522 63.942 -16.207 1.00 26.52 68 ASP B CA 1
ATOM 2738 C C . ASP B 1 68 ? 0.506 65.024 -17.283 1.00 25.88 68 ASP B C 1
ATOM 2739 O O . ASP B 1 68 ? 1.553 65.480 -17.731 1.00 26.36 68 ASP B O 1
ATOM 2744 N N . ALA B 1 69 ? -0.686 65.437 -17.693 1.00 26.09 69 ALA B N 1
ATOM 2745 C CA . ALA B 1 69 ? -0.823 66.344 -18.829 1.00 26.04 69 ALA B CA 1
ATOM 2746 C C . ALA B 1 69 ? -0.440 67.762 -18.415 1.00 25.77 69 ALA B C 1
ATOM 2747 O O . ALA B 1 69 ? -0.241 68.632 -19.266 1.00 25.10 69 ALA B O 1
ATOM 2749 N N . THR B 1 70 ? -0.325 67.984 -17.104 1.00 24.47 70 THR B N 1
ATOM 2750 C CA . THR B 1 70 ? -0.156 69.325 -16.559 1.00 24.00 70 THR B CA 1
ATOM 2751 C C . THR B 1 70 ? 1.020 69.386 -15.580 1.00 23.77 70 THR B C 1
ATOM 2752 O O . THR B 1 70 ? 1.093 70.282 -14.738 1.00 23.45 70 THR B O 1
ATOM 2756 N N . ASP B 1 71 ? 1.946 68.438 -15.724 1.00 22.95 71 ASP B N 1
ATOM 2757 C CA . ASP B 1 71 ? 3.074 68.280 -14.806 1.00 22.44 71 ASP B CA 1
ATOM 2758 C C . ASP B 1 71 ? 4.165 69.335 -15.023 1.00 22.46 71 ASP B C 1
ATOM 2759 O O . ASP B 1 71 ? 4.941 69.249 -15.976 1.00 23.28 71 ASP B O 1
ATOM 2764 N N . VAL B 1 72 ? 4.246 70.317 -14.131 1.00 21.95 72 VAL B N 1
ATOM 2765 C CA . VAL B 1 72 ? 5.215 71.390 -14.302 1.00 21.71 72 VAL B CA 1
ATOM 2766 C C . VAL B 1 72 ? 6.631 70.939 -13.975 1.00 21.67 72 VAL B C 1
ATOM 2767 O O . VAL B 1 72 ? 7.579 71.681 -14.218 1.00 21.32 72 VAL B O 1
ATOM 2771 N N . SER B 1 73 ? 6.780 69.719 -13.455 1.00 21.37 73 SER B N 1
ATOM 2772 C CA . SER B 1 73 ? 8.108 69.119 -13.307 1.00 21.84 73 SER B CA 1
ATOM 2773 C C . SER B 1 73 ? 8.506 68.268 -14.506 1.00 22.15 73 SER B C 1
ATOM 2774 O O . SER B 1 73 ? 9.555 67.635 -14.495 1.00 22.69 73 SER B O 1
ATOM 2777 N N . SER B 1 74 ? 7.674 68.260 -15.541 1.00 23.12 74 SER B N 1
ATOM 2778 C CA . SER B 1 74 ? 8.035 67.599 -16.793 1.00 23.28 74 SER B CA 1
ATOM 2779 C C . SER B 1 74 ? 9.212 68.290 -17.472 1.00 23.38 74 SER B C 1
ATOM 2780 O O . SER B 1 74 ? 9.380 69.503 -17.372 1.00 22.22 74 SER B O 1
ATOM 2783 N N . GLU B 1 75 ? 10.018 67.495 -18.166 1.00 24.55 75 GLU B N 1
ATOM 2784 C CA . GLU B 1 75 ? 11.062 68.002 -19.050 1.00 25.09 75 GLU B CA 1
ATOM 2785 C C . GLU B 1 75 ? 10.472 68.591 -20.340 1.00 25.06 75 GLU B C 1
ATOM 2786 O O . GLU B 1 75 ? 11.143 69.325 -21.065 1.00 24.21 75 GLU B O 1
ATOM 2792 N N . ASP B 1 76 ? 9.225 68.242 -20.633 1.00 24.72 76 ASP B N 1
ATOM 2793 C CA . ASP B 1 76 ? 8.568 68.683 -21.865 1.00 25.35 76 ASP B CA 1
ATOM 2794 C C . ASP B 1 76 ? 7.848 70.009 -21.627 1.00 25.11 76 ASP B C 1
ATOM 2795 O O . ASP B 1 76 ? 6.858 70.056 -20.892 1.00 24.32 76 ASP B O 1
ATOM 2800 N N . PRO B 1 77 ? 8.353 71.094 -22.238 1.00 25.85 77 PRO B N 1
ATOM 2801 C CA . PRO B 1 77 ? 7.881 72.451 -21.959 1.00 25.70 77 PRO B CA 1
ATOM 2802 C C . PRO B 1 77 ? 6.421 72.690 -22.338 1.00 25.97 77 PRO B C 1
ATOM 2803 O O . PRO B 1 77 ? 5.795 73.620 -21.821 1.00 25.46 77 PRO B O 1
ATOM 2807 N N . ALA B 1 78 ? 5.883 71.855 -23.224 1.00 26.05 78 ALA B N 1
ATOM 2808 C CA . ALA B 1 78 ? 4.469 71.932 -23.599 1.00 26.41 78 ALA B CA 1
ATOM 2809 C C . ALA B 1 78 ? 3.573 71.425 -22.473 1.00 26.00 78 ALA B C 1
ATOM 2810 O O . ALA B 1 78 ? 2.488 71.969 -22.221 1.00 24.57 78 ALA B O 1
ATOM 2812 N N . VAL B 1 79 ? 4.035 70.377 -21.800 1.00 25.62 79 VAL B N 1
ATOM 2813 C CA . VAL B 1 79 ? 3.364 69.870 -20.616 1.00 25.46 79 VAL B CA 1
ATOM 2814 C C . VAL B 1 79 ? 3.443 70.889 -19.475 1.00 24.85 79 VAL B C 1
ATOM 2815 O O . VAL B 1 79 ? 2.451 71.147 -18.797 1.00 25.42 79 VAL B O 1
ATOM 2819 N N . VAL B 1 80 ? 4.614 71.482 -19.279 1.00 24.63 80 VAL B N 1
ATOM 2820 C CA . VAL B 1 80 ? 4.775 72.505 -18.251 1.00 24.60 80 VAL B CA 1
ATOM 2821 C C . VAL B 1 80 ? 3.843 73.691 -18.494 1.00 25.21 80 VAL B C 1
ATOM 2822 O O . VAL B 1 80 ? 3.209 74.196 -17.563 1.00 24.12 80 VAL B O 1
ATOM 2826 N N . LYS B 1 81 ? 3.755 74.126 -19.747 1.00 25.58 81 LYS B N 1
ATOM 2827 C CA . LYS B 1 81 ? 2.842 75.200 -20.113 1.00 26.81 81 LYS B CA 1
ATOM 2828 C C . LYS B 1 81 ? 1.389 74.861 -19.779 1.00 25.66 81 LYS B C 1
ATOM 2829 O O . LYS B 1 81 ? 0.674 75.683 -19.214 1.00 25.97 81 LYS B O 1
ATOM 2835 N N . ALA B 1 82 ? 0.953 73.656 -20.125 1.00 25.33 82 ALA B N 1
ATOM 2836 C CA . ALA B 1 82 ? -0.404 73.227 -19.812 1.00 25.56 82 ALA B CA 1
ATOM 2837 C C . ALA B 1 82 ? -0.657 73.318 -18.308 1.00 25.74 82 ALA B C 1
ATOM 2838 O O . ALA B 1 82 ? -1.682 73.849 -17.872 1.00 25.20 82 ALA B O 1
ATOM 2840 N N . GLY B 1 83 ? 0.283 72.806 -17.520 1.00 25.51 83 GLY B N 1
ATOM 2841 C CA . GLY B 1 83 ? 0.221 72.946 -16.066 1.00 25.71 83 GLY B CA 1
ATOM 2842 C C . GLY B 1 83 ? 0.138 74.391 -15.605 1.00 25.80 83 GLY B C 1
ATOM 2843 O O . GLY B 1 83 ? -0.714 74.747 -14.787 1.00 25.84 83 GLY B O 1
ATOM 2844 N N . GLU B 1 84 ? 1.023 75.230 -16.129 1.00 26.17 84 GLU B N 1
ATOM 2845 C CA . GLU B 1 84 ? 1.081 76.628 -15.729 1.00 26.84 84 GLU B CA 1
ATOM 2846 C C . GLU B 1 84 ? -0.237 77.345 -16.046 1.00 26.58 84 GLU B C 1
ATOM 2847 O O . GLU B 1 84 ? -0.723 78.160 -15.257 1.00 25.77 84 GLU B O 1
ATOM 2853 N N . GLU B 1 85 ? -0.821 77.032 -17.196 1.00 26.60 85 GLU B N 1
ATOM 2854 C CA . GLU B 1 85 ? -2.106 77.617 -17.569 1.00 27.62 85 GLU B CA 1
ATOM 2855 C C . GLU B 1 85 ? -3.202 77.191 -16.588 1.00 26.91 85 GLU B C 1
ATOM 2856 O O . GLU B 1 85 ? -4.085 77.980 -16.249 1.00 26.36 85 GLU B O 1
ATOM 2862 N N . LEU B 1 86 ? -3.138 75.945 -16.126 1.00 25.66 86 LEU B N 1
ATOM 2863 C CA . LEU B 1 86 ? -4.099 75.450 -15.143 1.00 24.78 86 LEU B CA 1
ATOM 2864 C C . LEU B 1 86 ? -3.942 76.156 -13.791 1.00 23.77 86 LEU B C 1
ATOM 2865 O O . LEU B 1 86 ? -4.923 76.607 -13.202 1.00 23.00 86 LEU B O 1
ATOM 2870 N N . LEU B 1 87 ? -2.706 76.258 -13.309 1.00 22.88 87 LEU B N 1
ATOM 2871 C CA . LEU B 1 87 ? -2.434 76.930 -12.037 1.00 22.78 87 LEU B CA 1
ATOM 2872 C C . LEU B 1 87 ? -2.872 78.388 -12.096 1.00 23.38 87 LEU B C 1
ATOM 2873 O O . LEU B 1 87 ? -3.419 78.922 -11.132 1.00 23.90 87 LEU B O 1
ATOM 2878 N N . ASN B 1 88 ? -2.636 79.028 -13.234 1.00 23.99 88 ASN B N 1
ATOM 2879 C CA . ASN B 1 88 ? -2.958 80.439 -13.392 1.00 24.43 88 ASN B CA 1
ATOM 2880 C C . ASN B 1 88 ? -4.461 80.665 -13.312 1.00 24.54 88 ASN B C 1
ATOM 2881 O O . ASN B 1 88 ? -4.918 81.670 -12.785 1.00 25.18 88 ASN B O 1
ATOM 2886 N N . ARG B 1 89 ? -5.233 79.720 -13.829 1.00 25.25 89 ARG B N 1
ATOM 2887 C CA . ARG B 1 89 ? -6.684 79.826 -13.771 1.00 25.96 89 ARG B CA 1
ATOM 2888 C C . ARG B 1 89 ? -7.194 79.577 -12.352 1.00 25.72 89 ARG B C 1
ATOM 2889 O O . ARG B 1 89 ? -8.108 80.257 -11.886 1.00 26.07 89 ARG B O 1
ATOM 2897 N N . ALA B 1 90 ? -6.606 78.598 -11.672 1.00 25.48 90 ALA B N 1
ATOM 2898 C CA . ALA B 1 90 ? -6.885 78.376 -10.250 1.00 24.99 90 ALA B CA 1
ATOM 2899 C C . ALA B 1 90 ? -6.718 79.675 -9.464 1.00 24.12 90 ALA B C 1
ATOM 2900 O O . ALA B 1 90 ? -7.593 80.071 -8.694 1.00 24.04 90 ALA B O 1
ATOM 2902 N N . VAL B 1 91 ? -5.590 80.339 -9.671 1.00 24.04 91 VAL B N 1
ATOM 2903 C CA . VAL B 1 91 ? -5.312 81.606 -9.005 1.00 24.35 91 VAL B CA 1
ATOM 2904 C C . VAL B 1 91 ? -6.375 82.659 -9.339 1.00 24.59 91 VAL B C 1
ATOM 2905 O O . VAL B 1 91 ? -6.845 83.389 -8.458 1.00 24.04 91 VAL B O 1
ATOM 2909 N N . ASP B 1 92 ? -6.765 82.722 -10.606 1.00 25.20 92 ASP B N 1
ATOM 2910 C CA . ASP B 1 92 ? -7.767 83.688 -11.048 1.00 26.38 92 ASP B CA 1
ATOM 2911 C C . ASP B 1 92 ? -9.113 83.423 -10.385 1.00 26.26 92 ASP B C 1
ATOM 2912 O O . ASP B 1 92 ? -9.797 84.352 -9.956 1.00 25.91 92 ASP B O 1
ATOM 2917 N N . VAL B 1 93 ? -9.492 82.150 -10.302 1.00 26.18 93 VAL B N 1
ATOM 2918 C CA . VAL B 1 93 ? -10.713 81.765 -9.605 1.00 25.62 93 VAL B CA 1
ATOM 2919 C C . VAL B 1 93 ? -10.707 82.301 -8.171 1.00 25.57 93 VAL B C 1
ATOM 2920 O O . VAL B 1 93 ? -11.692 82.878 -7.700 1.00 25.19 93 VAL B O 1
ATOM 2924 N N . LEU B 1 94 ? -9.591 82.109 -7.477 1.00 25.35 94 LEU B N 1
ATOM 2925 C CA . LEU B 1 94 ? -9.472 82.561 -6.097 1.00 25.56 94 LEU B CA 1
ATOM 2926 C C . LEU B 1 94 ? -9.548 84.087 -6.012 1.00 25.88 94 LEU B C 1
ATOM 2927 O O . LEU B 1 94 ? -10.185 84.639 -5.107 1.00 25.70 94 LEU B O 1
ATOM 2932 N N . ALA B 1 95 ? -8.903 84.762 -6.957 1.00 26.20 95 ALA B N 1
ATOM 2933 C CA . ALA B 1 95 ? -8.953 86.219 -7.017 1.00 27.37 95 ALA B CA 1
ATOM 2934 C C . ALA B 1 95 ? -10.399 86.674 -7.137 1.00 28.61 95 ALA B C 1
ATOM 2935 O O . ALA B 1 95 ? -10.820 87.614 -6.469 1.00 29.29 95 ALA B O 1
ATOM 2937 N N . GLU B 1 96 ? -11.163 85.992 -7.980 1.00 30.16 96 GLU B N 1
ATOM 2938 C CA . GLU B 1 96 ? -12.539 86.388 -8.245 1.00 32.45 96 GLU B CA 1
ATOM 2939 C C . GLU B 1 96 ? -13.416 86.160 -7.011 1.00 32.35 96 GLU B C 1
ATOM 2940 O O . GLU B 1 96 ? -14.424 86.844 -6.825 1.00 31.51 96 GLU B O 1
ATOM 2946 N N . LEU B 1 97 ? -13.021 85.205 -6.170 1.00 31.80 97 LEU B N 1
ATOM 2947 C CA . LEU B 1 97 ? -13.726 84.937 -4.915 1.00 31.39 97 LEU B CA 1
ATOM 2948 C C . LEU B 1 97 ? -13.302 85.901 -3.815 1.00 31.40 97 LEU B C 1
ATOM 2949 O O . LEU B 1 97 ? -13.977 86.016 -2.794 1.00 32.15 97 LEU B O 1
ATOM 2954 N N . GLY B 1 98 ? -12.174 86.575 -4.015 1.00 31.20 98 GLY B N 1
ATOM 2955 C CA . GLY B 1 98 ? -11.573 87.396 -2.970 1.00 30.75 98 GLY B CA 1
ATOM 2956 C C . GLY B 1 98 ? -10.918 86.549 -1.896 1.00 30.43 98 GLY B C 1
ATOM 2957 O O . GLY B 1 98 ? -10.822 86.959 -0.739 1.00 30.18 98 GLY B O 1
ATOM 2958 N N . ALA B 1 99 ? -10.465 85.361 -2.282 1.00 29.62 99 ALA B N 1
ATOM 2959 C CA . ALA B 1 99 ? -9.763 84.466 -1.365 1.00 28.95 99 ALA B CA 1
ATOM 2960 C C . ALA B 1 99 ? -8.263 84.738 -1.435 1.00 28.69 99 ALA B C 1
ATOM 2961 O O . ALA B 1 99 ? -7.797 85.404 -2.356 1.00 28.95 99 ALA B O 1
ATOM 2963 N N . THR B 1 100 ? -7.505 84.217 -0.475 1.00 27.33 100 THR B N 1
ATOM 2964 C CA . THR B 1 100 ? -6.101 84.591 -0.356 1.00 26.90 100 THR B CA 1
ATOM 2965 C C . THR B 1 100 ? -5.126 83.409 -0.328 1.00 26.02 100 THR B C 1
ATOM 2966 O O . THR B 1 100 ? -3.914 83.612 -0.365 1.00 25.45 100 THR B O 1
ATOM 2970 N N . ASP B 1 101 ? -5.636 82.180 -0.267 1.00 24.77 101 ASP B N 1
ATOM 2971 C CA . ASP B 1 101 ? -4.756 81.008 -0.188 1.00 24.24 101 ASP B CA 1
ATOM 2972 C C . ASP B 1 101 ? -5.010 80.005 -1.304 1.00 23.24 101 ASP B C 1
ATOM 2973 O O . ASP B 1 101 ? -6.117 79.482 -1.455 1.00 22.25 101 ASP B O 1
ATOM 2978 N N . PHE B 1 102 ? -3.959 79.757 -2.078 1.00 22.44 102 PHE B N 1
ATOM 2979 C CA . PHE B 1 102 ? -3.882 78.632 -3.006 1.00 22.12 102 PHE B CA 1
ATOM 2980 C C . PHE B 1 102 ? -2.832 77.661 -2.486 1.00 22.00 102 PHE B C 1
ATOM 2981 O O . PHE B 1 102 ? -1.772 78.077 -2.041 1.00 21.76 102 PHE B O 1
ATOM 2989 N N . CYS B 1 103 ? -3.116 76.367 -2.544 1.00 22.25 103 CYS B N 1
ATOM 2990 C CA . CYS B 1 103 ? -2.145 75.388 -2.079 1.00 22.73 103 CYS B CA 1
ATOM 2991 C C . CYS B 1 103 ? -2.292 74.044 -2.785 1.00 22.22 103 CYS B C 1
ATOM 2992 O O . CYS B 1 103 ? -3.224 73.829 -3.566 1.00 21.28 103 CYS B O 1
ATOM 2995 N N . GLY B 1 104 ? -1.353 73.145 -2.514 1.00 21.10 104 GLY B N 1
ATOM 2996 C CA . GLY B 1 104 ? -1.468 71.767 -2.973 1.00 20.86 104 GLY B CA 1
ATOM 2997 C C . GLY B 1 104 ? -0.215 71.272 -3.662 1.00 20.03 104 GLY B C 1
ATOM 2998 O O . GLY B 1 104 ? 0.863 71.852 -3.519 1.00 19.46 104 GLY B O 1
ATOM 2999 N N . VAL B 1 105 ? -0.360 70.186 -4.414 1.00 19.89 105 VAL B N 1
ATOM 3000 C CA . VAL B 1 105 ? 0.749 69.627 -5.164 1.00 19.73 105 VAL B CA 1
ATOM 3001 C C . VAL B 1 105 ? 0.825 70.327 -6.519 1.00 20.16 105 VAL B C 1
ATOM 3002 O O . VAL B 1 105 ? 0.312 69.823 -7.526 1.00 20.09 105 VAL B O 1
ATOM 3006 N N . ILE B 1 106 ? 1.444 71.506 -6.525 1.00 20.34 106 ILE B N 1
ATOM 3007 C CA . ILE B 1 106 ? 1.411 72.392 -7.683 1.00 20.91 106 ILE B CA 1
ATOM 3008 C C . ILE B 1 106 ? 2.800 72.556 -8.297 1.00 20.41 106 ILE B C 1
ATOM 3009 O O . ILE B 1 106 ? 3.014 73.417 -9.156 1.00 20.76 106 ILE B O 1
ATOM 3014 N N . TYR B 1 107 ? 3.732 71.711 -7.866 1.00 19.75 107 TYR B N 1
ATOM 3015 C CA . TYR B 1 107 ? 5.121 71.783 -8.305 1.00 19.51 107 TYR B CA 1
ATOM 3016 C C . TYR B 1 107 ? 5.500 70.498 -9.035 1.00 19.03 107 TYR B C 1
ATOM 3017 O O . TYR B 1 107 ? 6.635 70.343 -9.499 1.00 19.08 107 TYR B O 1
ATOM 3026 N N . SER B 1 108 ? 4.545 69.574 -9.108 1.00 19.04 108 SER B N 1
ATOM 3027 C CA . SER B 1 108 ? 4.707 68.322 -9.836 1.00 18.90 108 SER B CA 1
ATOM 3028 C C . SER B 1 108 ? 3.335 67.715 -10.074 1.00 19.05 108 SER B C 1
ATOM 3029 O O . SER B 1 108 ? 2.327 68.222 -9.576 1.00 19.24 108 SER B O 1
ATOM 3032 N N . ALA B 1 109 ? 3.297 66.624 -10.824 1.00 19.25 109 ALA B N 1
ATOM 3033 C CA . ALA B 1 109 ? 2.124 65.761 -10.837 1.00 19.39 109 ALA B CA 1
ATOM 3034 C C . ALA B 1 109 ? 1.913 65.117 -9.475 1.00 19.39 109 ALA B C 1
ATOM 3035 O O . ALA B 1 109 ? 2.867 64.830 -8.755 1.00 18.67 109 ALA B O 1
ATOM 3037 N N . MET B 1 110 ? 0.648 64.919 -9.124 1.00 19.56 110 MET B N 1
ATOM 3038 C CA . MET B 1 110 ? 0.289 64.235 -7.891 1.00 20.16 110 MET B CA 1
ATOM 3039 C C . MET B 1 110 ? 0.038 62.770 -8.223 1.00 19.52 110 MET B C 1
ATOM 3040 O O . MET B 1 110 ? -1.065 62.391 -8.625 1.00 19.40 110 MET B O 1
ATOM 3045 N N . LYS B 1 111 ? 1.077 61.959 -8.077 1.00 18.79 111 LYS B N 1
ATOM 3046 C CA . LYS B 1 111 ? 1.113 60.642 -8.698 1.00 18.95 111 LYS B CA 1
ATOM 3047 C C . LYS B 1 111 ? 2.281 59.834 -8.150 1.00 18.35 111 LYS B C 1
ATOM 3048 O O . LYS B 1 111 ? 3.201 60.384 -7.544 1.00 17.67 111 LYS B O 1
ATOM 3054 N N . LYS B 1 112 ? 2.225 58.523 -8.368 1.00 17.43 112 LYS B N 1
ATOM 3055 C CA . LYS B 1 112 ? 3.349 57.640 -8.090 1.00 17.34 112 LYS B CA 1
ATOM 3056 C C . LYS B 1 112 ? 4.292 57.627 -9.286 1.00 17.31 112 LYS B C 1
ATOM 3057 O O . LYS B 1 112 ? 4.028 56.949 -10.275 1.00 16.92 112 LYS B O 1
ATOM 3063 N N . TYR B 1 113 ? 5.384 58.384 -9.201 1.00 17.50 113 TYR B N 1
ATOM 3064 C CA . TYR B 1 113 ? 6.402 58.370 -10.243 1.00 17.76 113 TYR B CA 1
ATOM 3065 C C . TYR B 1 113 ? 7.126 57.031 -10.263 1.00 18.27 113 TYR B C 1
ATOM 3066 O O . TYR B 1 113 ? 7.164 56.324 -9.257 1.00 17.65 113 TYR B O 1
ATOM 3075 N N . MET B 1 114 ? 7.709 56.696 -11.410 1.00 19.24 114 MET B N 1
ATOM 3076 C CA . MET B 1 114 ? 8.402 55.421 -11.572 1.00 20.71 114 MET B CA 1
ATOM 3077 C C . MET B 1 114 ? 9.902 55.653 -11.725 1.00 21.26 114 MET B C 1
ATOM 3078 O O . MET B 1 114 ? 10.657 54.709 -11.958 1.00 21.40 114 MET B O 1
ATOM 3083 N N . GLU B 1 115 ? 10.326 56.906 -11.581 1.00 21.61 115 GLU B N 1
ATOM 3084 C CA . GLU B 1 115 ? 11.742 57.251 -11.554 1.00 22.95 115 GLU B CA 1
ATOM 3085 C C . GLU B 1 115 ? 11.933 58.574 -10.809 1.00 23.00 115 GLU B C 1
ATOM 3086 O O . GLU B 1 115 ? 10.985 59.352 -10.678 1.00 22.41 115 GLU B O 1
ATOM 3092 N N . PRO B 1 116 ? 13.153 58.826 -10.306 1.00 23.20 116 PRO B N 1
ATOM 3093 C CA . PRO B 1 116 ? 13.404 60.036 -9.528 1.00 23.38 116 PRO B CA 1
ATOM 3094 C C . PRO B 1 116 ? 13.441 61.294 -10.387 1.00 23.41 116 PRO B C 1
ATOM 3095 O O . PRO B 1 116 ? 13.579 61.213 -11.608 1.00 23.53 116 PRO B O 1
ATOM 3099 N N . ALA B 1 117 ? 13.317 62.450 -9.750 1.00 23.71 117 ALA B N 1
ATOM 3100 C CA . ALA B 1 117 ? 13.227 63.719 -10.479 1.00 24.19 117 ALA B CA 1
ATOM 3101 C C . ALA B 1 117 ? 14.535 63.976 -11.219 1.00 24.71 117 ALA B C 1
ATOM 3102 O O . ALA B 1 117 ? 15.598 63.563 -10.758 1.00 24.57 117 ALA B O 1
ATOM 3104 N N . THR B 1 118 ? 14.454 64.640 -12.370 1.00 24.81 118 THR B N 1
ATOM 3105 C CA . THR B 1 118 ? 15.652 65.036 -13.115 1.00 25.50 118 THR B CA 1
ATOM 3106 C C . THR B 1 118 ? 15.968 66.512 -12.858 1.00 25.77 118 THR B C 1
ATOM 3107 O O . THR B 1 118 ? 15.102 67.277 -12.434 1.00 24.83 118 THR B O 1
ATOM 3111 N N . ALA B 1 119 ? 17.210 66.907 -13.122 1.00 26.42 119 ALA B N 1
ATOM 3112 C CA . ALA B 1 119 ? 17.612 68.306 -12.986 1.00 26.62 119 ALA B CA 1
ATOM 3113 C C . ALA B 1 119 ? 16.773 69.217 -13.888 1.00 26.60 119 ALA B C 1
ATOM 3114 O O . ALA B 1 119 ? 16.314 70.274 -13.460 1.00 28.01 119 ALA B O 1
ATOM 3116 N N . ALA B 1 120 ? 16.575 68.803 -15.135 1.00 26.93 120 ALA B N 1
ATOM 3117 C CA . ALA B 1 120 ? 15.792 69.586 -16.089 1.00 26.53 120 ALA B CA 1
ATOM 3118 C C . ALA B 1 120 ? 14.341 69.706 -15.619 1.00 26.23 120 ALA B C 1
ATOM 3119 O O . ALA B 1 120 ? 13.711 70.753 -15.776 1.00 26.04 120 ALA B O 1
ATOM 3121 N N . GLY B 1 121 ? 13.816 68.628 -15.048 1.00 25.40 121 GLY B N 1
ATOM 3122 C CA . GLY B 1 121 ? 12.431 68.619 -14.582 1.00 25.46 121 GLY B CA 1
ATOM 3123 C C . GLY B 1 121 ? 12.268 69.521 -13.375 1.00 25.23 121 GLY B C 1
ATOM 3124 O O . GLY B 1 121 ? 11.263 70.207 -13.236 1.00 25.52 121 GLY B O 1
ATOM 3125 N N . LEU B 1 122 ? 13.268 69.518 -12.502 1.00 25.08 122 LEU B N 1
ATOM 3126 C CA . LEU B 1 122 ? 13.230 70.327 -11.296 1.00 25.95 122 LEU B CA 1
ATOM 3127 C C . LEU B 1 122 ? 13.360 71.809 -11.620 1.00 25.93 122 LEU B C 1
ATOM 3128 O O . LEU B 1 122 ? 12.724 72.648 -10.989 1.00 25.70 122 LEU B O 1
ATOM 3133 N N . ALA B 1 123 ? 14.194 72.128 -12.603 1.00 25.98 123 ALA B N 1
ATOM 3134 C CA . ALA B 1 123 ? 14.366 73.512 -13.015 1.00 25.83 123 ALA B CA 1
ATOM 3135 C C . ALA B 1 123 ? 13.079 74.035 -13.646 1.00 25.27 123 ALA B C 1
ATOM 3136 O O . ALA B 1 123 ? 12.688 75.174 -13.413 1.00 26.04 123 ALA B O 1
ATOM 3138 N N . ASN B 1 124 ? 12.412 73.196 -14.432 1.00 24.88 124 ASN B N 1
ATOM 3139 C CA . ASN B 1 124 ? 11.151 73.583 -15.056 1.00 24.65 124 ASN B CA 1
ATOM 3140 C C . ASN B 1 124 ? 10.065 73.853 -14.016 1.00 24.34 124 ASN B C 1
ATOM 3141 O O . ASN B 1 124 ? 9.327 74.838 -14.111 1.00 24.16 124 ASN B O 1
ATOM 3146 N N . SER B 1 125 ? 9.964 72.964 -13.032 1.00 23.63 125 SER B N 1
ATOM 3147 C CA . SER B 1 125 ? 9.035 73.153 -11.913 1.00 23.02 125 SER B CA 1
ATOM 3148 C C . SER B 1 125 ? 9.275 74.499 -11.224 1.00 23.27 125 SER B C 1
ATOM 3149 O O . SER B 1 125 ? 8.351 75.299 -11.053 1.00 23.52 125 SER B O 1
ATOM 3152 N N . LYS B 1 126 ? 10.516 74.743 -10.826 1.00 23.71 126 LYS B N 1
ATOM 3153 C CA . LYS B 1 126 ? 10.861 75.947 -10.070 1.00 24.41 126 LYS B CA 1
ATOM 3154 C C . LYS B 1 126 ? 10.528 77.228 -10.832 1.00 24.26 126 LYS B C 1
ATOM 3155 O O . LYS B 1 126 ? 9.987 78.176 -10.259 1.00 23.81 126 LYS B O 1
ATOM 3161 N N . ALA B 1 127 ? 10.864 77.259 -12.118 1.00 23.73 127 ALA B N 1
ATOM 3162 C CA . ALA B 1 127 ? 10.652 78.453 -12.928 1.00 24.36 127 ALA B CA 1
ATOM 3163 C C . ALA B 1 127 ? 9.160 78.720 -13.094 1.00 24.06 127 ALA B C 1
ATOM 3164 O O . ALA B 1 127 ? 8.717 79.865 -13.046 1.00 25.23 127 ALA B O 1
ATOM 3166 N N . ALA B 1 128 ? 8.387 77.655 -13.282 1.00 24.08 128 ALA B N 1
ATOM 3167 C CA . ALA B 1 128 ? 6.948 77.780 -13.481 1.00 23.99 128 ALA B CA 1
ATOM 3168 C C . ALA B 1 128 ? 6.260 78.247 -12.205 1.00 23.55 128 ALA B C 1
ATOM 3169 O O . ALA B 1 128 ? 5.403 79.132 -12.239 1.00 24.15 128 ALA B O 1
ATOM 3171 N N . VAL B 1 129 ? 6.631 77.644 -11.080 1.00 23.19 129 VAL B N 1
ATOM 3172 C CA . VAL B 1 129 ? 6.063 78.021 -9.795 1.00 22.67 129 VAL B CA 1
ATOM 3173 C C . VAL B 1 129 ? 6.378 79.481 -9.487 1.00 22.48 129 VAL B C 1
ATOM 3174 O O . VAL B 1 129 ? 5.536 80.206 -8.969 1.00 22.23 129 VAL B O 1
ATOM 3178 N N . GLY B 1 130 ? 7.591 79.908 -9.813 1.00 22.94 130 GLY B N 1
ATOM 3179 C CA . GLY B 1 130 ? 7.977 81.310 -9.653 1.00 22.92 130 GLY B CA 1
ATOM 3180 C C . GLY B 1 130 ? 7.029 82.245 -10.381 1.00 23.47 130 GLY B C 1
ATOM 3181 O O . GLY B 1 130 ? 6.527 83.208 -9.802 1.00 22.75 130 GLY B O 1
ATOM 3182 N N . ARG B 1 131 ? 6.776 81.952 -11.654 1.00 24.63 131 ARG B N 1
ATOM 3183 C CA . ARG B 1 131 ? 5.908 82.791 -12.477 1.00 24.65 131 ARG B CA 1
ATOM 3184 C C . ARG B 1 131 ? 4.479 82.772 -11.938 1.00 25.04 131 ARG B C 1
ATOM 3185 O O . ARG B 1 131 ? 3.816 83.805 -11.865 1.00 25.14 131 ARG B O 1
ATOM 3193 N N . VAL B 1 132 ? 4.003 81.595 -11.544 1.00 25.23 132 VAL B N 1
ATOM 3194 C CA . VAL B 1 132 ? 2.682 81.483 -10.937 1.00 25.25 132 VAL B CA 1
ATOM 3195 C C . VAL B 1 132 ? 2.587 82.298 -9.644 1.00 25.41 132 VAL B C 1
ATOM 3196 O O . VAL B 1 132 ? 1.585 82.977 -9.400 1.00 25.82 132 VAL B O 1
ATOM 3200 N N . ALA B 1 133 ? 3.633 82.251 -8.826 1.00 25.30 133 ALA B N 1
ATOM 3201 C CA . ALA B 1 133 ? 3.643 82.989 -7.561 1.00 25.43 133 ALA B CA 1
ATOM 3202 C C . ALA B 1 133 ? 3.622 84.505 -7.779 1.00 26.14 133 ALA B C 1
ATOM 3203 O O . ALA B 1 133 ? 2.916 85.235 -7.068 1.00 24.52 133 ALA B O 1
ATOM 3205 N N . ASP B 1 134 ? 4.398 84.976 -8.754 1.00 26.87 134 ASP B N 1
ATOM 3206 C CA . ASP B 1 134 ? 4.430 86.404 -9.090 1.00 28.00 134 ASP B CA 1
ATOM 3207 C C . ASP B 1 134 ? 3.052 86.868 -9.539 1.00 28.28 134 ASP B C 1
ATOM 3208 O O . ASP B 1 134 ? 2.540 87.880 -9.065 1.00 28.34 134 ASP B O 1
ATOM 3213 N N . ARG B 1 135 ? 2.457 86.110 -10.451 1.00 29.03 135 ARG B N 1
ATOM 3214 C CA . ARG B 1 135 ? 1.088 86.354 -10.885 1.00 30.09 135 ARG B CA 1
ATOM 3215 C C . ARG B 1 135 ? 0.136 86.433 -9.694 1.00 29.80 135 ARG B C 1
ATOM 3216 O O . ARG B 1 135 ? -0.616 87.402 -9.553 1.00 28.77 135 ARG B O 1
ATOM 3224 N N . ALA B 1 136 ? 0.166 85.405 -8.848 1.00 28.19 136 ALA B N 1
ATOM 3225 C CA . ALA B 1 136 ? -0.641 85.376 -7.631 1.00 27.95 136 ALA B CA 1
ATOM 3226 C C . ALA B 1 136 ? -0.397 86.616 -6.774 1.00 27.36 136 ALA B C 1
ATOM 3227 O O . ALA B 1 136 ? -1.332 87.199 -6.226 1.00 26.22 136 ALA B O 1
ATOM 3229 N N . SER B 1 137 ? 0.864 87.003 -6.654 1.00 27.95 137 SER B N 1
ATOM 3230 C CA . SER B 1 137 ? 1.250 88.098 -5.771 1.00 29.32 137 SER B CA 1
ATOM 3231 C C . SER B 1 137 ? 0.422 89.347 -6.066 1.00 30.25 137 SER B C 1
ATOM 3232 O O . SER B 1 137 ? -0.140 89.964 -5.162 1.00 30.68 137 SER B O 1
ATOM 3235 N N . ASP B 1 138 ? 0.338 89.710 -7.338 1.00 31.71 138 ASP B N 1
ATOM 3236 C CA . ASP B 1 138 ? -0.293 90.970 -7.718 1.00 33.52 138 ASP B CA 1
ATOM 3237 C C . ASP B 1 138 ? -1.810 90.870 -7.630 1.00 32.43 138 ASP B C 1
ATOM 3238 O O . ASP B 1 138 ? -2.511 91.871 -7.761 1.00 31.43 138 ASP B O 1
ATOM 3243 N N . LEU B 1 139 ? -2.311 89.660 -7.390 1.00 31.14 139 LEU B N 1
ATOM 3244 C CA . LEU B 1 139 ? -3.733 89.453 -7.139 1.00 30.60 139 LEU B CA 1
ATOM 3245 C C . LEU B 1 139 ? -4.023 89.245 -5.655 1.00 30.34 139 LEU B C 1
ATOM 3246 O O . LEU B 1 139 ? -5.151 88.932 -5.278 1.00 31.02 139 LEU B O 1
ATOM 3251 N N . GLY B 1 140 ? -3.006 89.422 -4.817 1.00 29.44 140 GLY B N 1
ATOM 3252 C CA . GLY B 1 140 ? -3.172 89.299 -3.371 1.00 29.23 140 GLY B CA 1
ATOM 3253 C C . GLY B 1 140 ? -3.366 87.861 -2.915 1.00 29.29 140 GLY B C 1
ATOM 3254 O O . GLY B 1 140 ? -4.076 87.603 -1.945 1.00 29.07 140 GLY B O 1
ATOM 3255 N N . ILE B 1 141 ? -2.737 86.920 -3.616 1.00 28.54 141 ILE B N 1
ATOM 3256 C CA . ILE B 1 141 ? -2.921 85.500 -3.323 1.00 28.31 141 ILE B CA 1
ATOM 3257 C C . ILE B 1 141 ? -1.609 84.870 -2.871 1.00 27.13 141 ILE B C 1
ATOM 3258 O O . ILE B 1 141 ? -0.580 85.005 -3.535 1.00 26.95 141 ILE B O 1
ATOM 3263 N N . ASN B 1 142 ? -1.657 84.188 -1.733 1.00 26.27 142 ASN B N 1
ATOM 3264 C CA . ASN B 1 142 ? -0.520 83.428 -1.241 1.00 26.07 142 ASN B CA 1
ATOM 3265 C C . ASN B 1 142 ? -0.546 81.998 -1.759 1.00 24.84 142 ASN B C 1
ATOM 3266 O O . ASN B 1 142 ? -1.600 81.362 -1.819 1.00 24.90 142 ASN B O 1
ATOM 3271 N N . VAL B 1 143 ? 0.626 81.501 -2.129 1.00 23.34 143 VAL B N 1
ATOM 3272 C CA . VAL B 1 143 ? 0.749 80.182 -2.732 1.00 22.40 143 VAL B CA 1
ATOM 3273 C C . VAL B 1 143 ? 1.629 79.323 -1.834 1.00 22.00 143 VAL B C 1
ATOM 3274 O O . VAL B 1 143 ? 2.785 79.669 -1.577 1.00 21.81 143 VAL B O 1
ATOM 3278 N N . SER B 1 144 ? 1.088 78.209 -1.358 1.00 21.28 144 SER B N 1
ATOM 3279 C CA . SER B 1 144 ? 1.857 77.312 -0.503 1.00 21.01 144 SER B CA 1
ATOM 3280 C C . SER B 1 144 ? 2.001 75.922 -1.112 1.00 20.94 144 SER B C 1
ATOM 3281 O O . SER B 1 144 ? 1.022 75.318 -1.549 1.00 21.74 144 SER B O 1
ATOM 3284 N N . LEU B 1 145 ? 3.233 75.426 -1.135 1.00 20.35 145 LEU B N 1
ATOM 3285 C CA . LEU B 1 145 ? 3.543 74.125 -1.709 1.00 20.39 145 LEU B CA 1
ATOM 3286 C C . LEU B 1 145 ? 3.362 73.002 -0.687 1.00 20.12 145 LEU B C 1
ATOM 3287 O O . LEU B 1 145 ? 4.035 72.978 0.349 1.00 20.78 145 LEU B O 1
ATOM 3292 N N . GLU B 1 146 ? 2.468 72.065 -0.984 1.00 19.20 146 GLU B N 1
ATOM 3293 C CA . GLU B 1 146 ? 2.167 70.980 -0.052 1.00 18.69 146 GLU B CA 1
ATOM 3294 C C . GLU B 1 146 ? 3.186 69.867 -0.177 1.00 18.41 146 GLU B C 1
ATOM 3295 O O . GLU B 1 146 ? 3.303 69.247 -1.236 1.00 18.85 146 GLU B O 1
ATOM 3301 N N . VAL B 1 147 ? 3.904 69.610 0.913 1.00 17.29 147 VAL B N 1
ATOM 3302 C CA . VAL B 1 147 ? 4.809 68.475 1.003 1.00 16.75 147 VAL B CA 1
ATOM 3303 C C . VAL B 1 147 ? 3.982 67.191 1.135 1.00 16.29 147 VAL B C 1
ATOM 3304 O O . VAL B 1 147 ? 3.098 67.101 1.983 1.00 15.45 147 VAL B O 1
ATOM 3308 N N . VAL B 1 148 ? 4.253 66.212 0.280 1.00 15.92 148 VAL B N 1
ATOM 3309 C CA . VAL B 1 148 ? 3.473 64.981 0.294 1.00 15.74 148 VAL B CA 1
ATOM 3310 C C . VAL B 1 148 ? 4.402 63.782 0.168 1.00 15.69 148 VAL B C 1
ATOM 3311 O O . VAL B 1 148 ? 5.585 63.927 -0.144 1.00 15.95 148 VAL B O 1
ATOM 3315 N N . ASN B 1 149 ? 3.859 62.596 0.406 1.00 15.61 149 ASN B N 1
ATOM 3316 C CA . ASN B 1 149 ? 4.679 61.410 0.556 1.00 15.58 149 ASN B CA 1
ATOM 3317 C C . ASN B 1 149 ? 5.178 60.876 -0.797 1.00 16.02 149 ASN B C 1
ATOM 3318 O O . ASN B 1 149 ? 4.751 61.334 -1.862 1.00 15.61 149 ASN B O 1
ATOM 3323 N N . ARG B 1 150 ? 6.094 59.913 -0.724 1.00 16.59 150 ARG B N 1
ATOM 3324 C CA . ARG B 1 150 ? 6.844 59.409 -1.877 1.00 16.69 150 ARG B CA 1
ATOM 3325 C C . ARG B 1 150 ? 5.939 58.874 -2.991 1.00 16.80 150 ARG B C 1
ATOM 3326 O O . ARG B 1 150 ? 6.357 58.777 -4.150 1.00 16.90 150 ARG B O 1
ATOM 3334 N N . TYR B 1 151 ? 4.712 58.509 -2.637 1.00 16.90 151 TYR B N 1
ATOM 3335 C CA . TYR B 1 151 ? 3.780 57.919 -3.601 1.00 17.14 151 TYR B CA 1
ATOM 3336 C C . TYR B 1 151 ? 2.922 58.971 -4.311 1.00 17.41 151 TYR B C 1
ATOM 3337 O O . TYR B 1 151 ? 2.108 58.634 -5.184 1.00 17.55 151 TYR B O 1
ATOM 3346 N N . GLU B 1 152 ? 3.088 60.233 -3.930 1.00 17.12 152 GLU B N 1
ATOM 3347 C CA . GLU B 1 152 ? 2.297 61.323 -4.500 1.00 17.34 152 GLU B CA 1
ATOM 3348 C C . GLU B 1 152 ? 3.190 62.387 -5.144 1.00 17.10 152 GLU B C 1
ATOM 3349 O O . GLU B 1 152 ? 2.723 63.197 -5.939 1.00 17.44 152 GLU B O 1
ATOM 3355 N N . THR B 1 153 ? 4.482 62.367 -4.825 1.00 16.43 153 THR B N 1
ATOM 3356 C CA . THR B 1 153 ? 5.454 63.147 -5.582 1.00 16.44 153 THR B CA 1
ATOM 3357 C C . THR B 1 153 ? 6.852 62.577 -5.386 1.00 16.45 153 THR B C 1
ATOM 3358 O O . THR B 1 153 ? 7.114 61.875 -4.401 1.00 15.80 153 THR B O 1
ATOM 3362 N N . ASN B 1 154 ? 7.740 62.877 -6.330 1.00 16.78 154 ASN B N 1
ATOM 3363 C CA . ASN B 1 154 ? 9.166 62.619 -6.147 1.00 16.93 154 ASN B CA 1
ATOM 3364 C C . ASN B 1 154 ? 9.981 63.890 -5.929 1.00 16.89 154 ASN B C 1
ATOM 3365 O O . ASN B 1 154 ? 11.214 63.858 -5.915 1.00 16.81 154 ASN B O 1
ATOM 3370 N N . VAL B 1 155 ? 9.300 65.015 -5.752 1.00 17.74 155 VAL B N 1
ATOM 3371 C CA . VAL B 1 155 ? 9.994 66.298 -5.639 1.00 18.03 155 VAL B CA 1
ATOM 3372 C C . VAL B 1 155 ? 10.107 66.766 -4.187 1.00 18.15 155 VAL B C 1
ATOM 3373 O O . VAL B 1 155 ? 11.207 66.871 -3.651 1.00 18.64 155 VAL B O 1
ATOM 3377 N N . LEU B 1 156 ? 8.973 67.048 -3.553 1.00 17.92 156 LEU B N 1
ATOM 3378 C CA . LEU B 1 156 ? 8.977 67.590 -2.192 1.00 17.79 156 LEU B CA 1
ATOM 3379 C C . LEU B 1 156 ? 8.327 66.617 -1.210 1.00 17.66 156 LEU B C 1
ATOM 3380 O O . LEU B 1 156 ? 7.113 66.661 -1.006 1.00 17.36 156 LEU B O 1
ATOM 3385 N N . ASN B 1 157 ? 9.136 65.749 -0.605 1.00 17.74 157 ASN B N 1
ATOM 3386 C CA . ASN B 1 157 ? 8.632 64.751 0.338 1.00 18.04 157 ASN B CA 1
ATOM 3387 C C . ASN B 1 157 ? 8.837 65.159 1.804 1.00 18.23 157 ASN B C 1
ATOM 3388 O O . ASN B 1 157 ? 8.224 64.576 2.697 1.00 17.84 157 ASN B O 1
ATOM 3393 N N . THR B 1 158 ? 9.713 66.134 2.049 1.00 18.26 158 THR B N 1
ATOM 3394 C CA . THR B 1 158 ? 9.923 66.651 3.408 1.00 18.58 158 THR B CA 1
ATOM 3395 C C . THR B 1 158 ? 9.887 68.182 3.479 1.00 18.91 158 THR B C 1
ATOM 3396 O O . THR B 1 158 ? 10.146 68.872 2.494 1.00 19.08 158 THR B O 1
ATOM 3400 N N . GLY B 1 159 ? 9.585 68.701 4.665 1.00 19.27 159 GLY B N 1
ATOM 3401 C CA . GLY B 1 159 ? 9.619 70.141 4.915 1.00 19.53 159 GLY B CA 1
ATOM 3402 C C . GLY B 1 159 ? 10.937 70.785 4.544 1.00 20.00 159 GLY B C 1
ATOM 3403 O O . GLY B 1 159 ? 10.969 71.876 3.969 1.00 20.36 159 GLY B O 1
ATOM 3404 N N . ARG B 1 160 ? 12.034 70.112 4.867 1.00 20.65 160 ARG B N 1
ATOM 3405 C CA . ARG B 1 160 ? 13.357 70.642 4.571 1.00 21.43 160 ARG B CA 1
ATOM 3406 C C . ARG B 1 160 ? 13.630 70.721 3.067 1.00 20.99 160 ARG B C 1
ATOM 3407 O O . ARG B 1 160 ? 14.283 71.652 2.604 1.00 20.24 160 ARG B O 1
ATOM 3415 N N . GLN B 1 161 ? 13.124 69.758 2.302 1.00 20.32 161 GLN B N 1
ATOM 3416 C CA . GLN B 1 161 ? 13.187 69.843 0.839 1.00 20.53 161 GLN B CA 1
ATOM 3417 C C . GLN B 1 161 ? 12.431 71.074 0.324 1.00 20.11 161 GLN B C 1
ATOM 3418 O O . GLN B 1 161 ? 12.902 71.766 -0.573 1.00 19.88 161 GLN B O 1
ATOM 3424 N N . ALA B 1 162 ? 11.256 71.330 0.891 1.00 19.85 162 ALA B N 1
ATOM 3425 C CA . ALA B 1 162 ? 10.455 72.478 0.497 1.00 20.12 162 ALA B CA 1
ATOM 3426 C C . ALA B 1 162 ? 11.178 73.777 0.844 1.00 20.15 162 ALA B C 1
ATOM 3427 O O . ALA B 1 162 ? 11.152 74.733 0.076 1.00 19.37 162 ALA B O 1
ATOM 3429 N N . LEU B 1 163 ? 11.824 73.807 2.002 1.00 20.81 163 LEU B N 1
ATOM 3430 C CA . LEU B 1 163 ? 12.626 74.965 2.384 1.00 21.68 163 LEU B CA 1
ATOM 3431 C C . LEU B 1 163 ? 13.708 75.267 1.346 1.00 22.01 163 LEU B C 1
ATOM 3432 O O . LEU B 1 163 ? 13.870 76.415 0.930 1.00 21.83 163 LEU B O 1
ATOM 3437 N N . ALA B 1 164 ? 14.437 74.243 0.917 1.00 22.80 164 ALA B N 1
ATOM 3438 C CA . ALA B 1 164 ? 15.517 74.441 -0.049 1.00 23.50 164 ALA B CA 1
ATOM 3439 C C . ALA B 1 164 ? 14.960 74.917 -1.392 1.00 24.20 164 ALA B C 1
ATOM 3440 O O . ALA B 1 164 ? 15.558 75.762 -2.065 1.00 23.73 164 ALA B O 1
ATOM 3442 N N . TYR B 1 165 ? 13.801 74.381 -1.760 1.00 24.31 165 TYR B N 1
ATOM 3443 C CA . TYR B 1 165 ? 13.099 74.784 -2.975 1.00 24.78 165 TYR B CA 1
ATOM 3444 C C . TYR B 1 165 ? 12.712 76.262 -2.874 1.00 25.70 165 TYR B C 1
ATOM 3445 O O . TYR B 1 165 ? 12.940 77.032 -3.806 1.00 26.39 165 TYR B O 1
ATOM 3454 N N . LEU B 1 166 ? 12.147 76.647 -1.731 1.00 25.82 166 LEU B N 1
ATOM 3455 C CA . LEU B 1 166 ? 11.672 78.014 -1.501 1.00 26.88 166 LEU B CA 1
ATOM 3456 C C . LEU B 1 166 ? 12.836 79.008 -1.517 1.00 28.13 166 LEU B C 1
ATOM 3457 O O . LEU B 1 166 ? 12.715 80.120 -2.040 1.00 26.94 166 LEU B O 1
ATOM 3462 N N . GLU B 1 167 ? 13.954 78.606 -0.924 1.00 29.79 167 GLU B N 1
ATOM 3463 C CA . GLU B 1 167 ? 15.112 79.484 -0.793 1.00 32.18 167 GLU B CA 1
ATOM 3464 C C . GLU B 1 167 ? 15.592 79.920 -2.174 1.00 31.99 167 GLU B C 1
ATOM 3465 O O . GLU B 1 167 ? 15.980 81.066 -2.371 1.00 31.39 167 GLU B O 1
ATOM 3471 N N . GLU B 1 168 ? 15.561 79.000 -3.129 1.00 32.06 168 GLU B N 1
ATOM 3472 C CA . GLU B 1 168 ? 16.023 79.301 -4.474 1.00 33.23 168 GLU B CA 1
ATOM 3473 C C . GLU B 1 168 ? 15.086 80.289 -5.180 1.00 32.44 168 GLU B C 1
ATOM 3474 O O . GLU B 1 168 ? 15.537 81.138 -5.941 1.00 31.90 168 GLU B O 1
ATOM 3480 N N . LEU B 1 169 ? 13.786 80.187 -4.914 1.00 31.09 169 LEU B N 1
ATOM 3481 C CA . LEU B 1 169 ? 12.806 81.020 -5.604 1.00 30.98 169 LEU B CA 1
ATOM 3482 C C . LEU B 1 169 ? 12.686 82.401 -4.963 1.00 31.42 169 LEU B C 1
ATOM 3483 O O . LEU B 1 169 ? 12.466 83.400 -5.655 1.00 31.14 169 LEU B O 1
ATOM 3488 N N . ASN B 1 170 ? 12.821 82.449 -3.642 1.00 31.17 170 ASN B N 1
ATOM 3489 C CA . ASN B 1 170 ? 12.850 83.708 -2.914 1.00 31.50 170 ASN B CA 1
ATOM 3490 C C . ASN B 1 170 ? 11.674 84.610 -3.275 1.00 30.85 170 ASN B C 1
ATOM 3491 O O . ASN B 1 170 ? 11.863 85.749 -3.707 1.00 31.66 170 ASN B O 1
ATOM 3496 N N . ARG B 1 171 ? 10.459 84.106 -3.102 1.00 28.72 171 ARG B N 1
ATOM 3497 C CA . ARG B 1 171 ? 9.268 84.912 -3.339 1.00 27.74 171 ARG B CA 1
ATOM 3498 C C . ARG B 1 171 ? 8.498 85.142 -2.043 1.00 26.22 171 ARG B C 1
ATOM 3499 O O . ARG B 1 171 ? 8.307 84.218 -1.258 1.00 25.20 171 ARG B O 1
ATOM 3507 N N . PRO B 1 172 ? 8.049 86.384 -1.819 1.00 25.55 172 PRO B N 1
ATOM 3508 C CA . PRO B 1 172 ? 7.462 86.771 -0.538 1.00 25.13 172 PRO B CA 1
ATOM 3509 C C . PRO B 1 172 ? 6.119 86.094 -0.247 1.00 24.07 172 PRO B C 1
ATOM 3510 O O . PRO B 1 172 ? 5.730 85.977 0.912 1.00 23.41 172 PRO B O 1
ATOM 3514 N N . ASN B 1 173 ? 5.410 85.664 -1.287 1.00 23.39 173 ASN B N 1
ATOM 3515 C CA . ASN B 1 173 ? 4.078 85.089 -1.103 1.00 23.08 173 ASN B CA 1
ATOM 3516 C C . ASN B 1 173 ? 4.083 83.565 -1.233 1.00 22.88 173 ASN B C 1
ATOM 3517 O O . ASN B 1 173 ? 3.031 82.930 -1.255 1.00 22.80 173 ASN B O 1
ATOM 3522 N N . LEU B 1 174 ? 5.278 82.988 -1.309 1.00 22.33 174 LEU B N 1
ATOM 3523 C CA . LEU B 1 174 ? 5.437 81.546 -1.444 1.00 22.32 174 LEU B CA 1
ATOM 3524 C C . LEU B 1 174 ? 5.696 80.921 -0.076 1.00 22.01 174 LEU B C 1
ATOM 3525 O O . LEU B 1 174 ? 6.586 81.354 0.653 1.00 21.66 174 LEU B O 1
ATOM 3530 N N . GLY B 1 175 ? 4.913 79.907 0.269 1.00 21.15 175 GLY B N 1
ATOM 3531 C CA . GLY B 1 175 ? 5.022 79.274 1.579 1.00 20.48 175 GLY B CA 1
ATOM 3532 C C . GLY B 1 175 ? 4.969 77.755 1.517 1.00 19.89 175 GLY B C 1
ATOM 3533 O O . GLY B 1 175 ? 4.888 77.161 0.440 1.00 19.06 175 GLY B O 1
ATOM 3534 N N . ILE B 1 176 ? 5.012 77.135 2.691 1.00 19.15 176 ILE B N 1
ATOM 3535 C CA . ILE B 1 176 ? 4.971 75.689 2.805 1.00 19.22 176 ILE B CA 1
ATOM 3536 C C . ILE B 1 176 ? 3.650 75.233 3.419 1.00 18.66 176 ILE B C 1
ATOM 3537 O O . ILE B 1 176 ? 3.139 75.837 4.364 1.00 18.75 176 ILE B O 1
ATOM 3542 N N . HIS B 1 177 ? 3.107 74.163 2.858 1.00 18.05 177 HIS B N 1
ATOM 3543 C CA . HIS B 1 177 ? 1.857 73.579 3.301 1.00 17.87 177 HIS B CA 1
ATOM 3544 C C . HIS B 1 177 ? 2.211 72.190 3.846 1.00 18.11 177 HIS B C 1
ATOM 3545 O O . HIS B 1 177 ? 2.728 71.352 3.110 1.00 17.33 177 HIS B O 1
ATOM 3552 N N . LEU B 1 178 ? 1.980 71.967 5.143 1.00 18.01 178 LEU B N 1
ATOM 3553 C CA . LEU B 1 178 ? 2.207 70.650 5.739 1.00 18.19 178 LEU B CA 1
ATOM 3554 C C . LEU B 1 178 ? 0.894 69.940 6.071 1.00 17.47 178 LEU B C 1
ATOM 3555 O O . LEU B 1 178 ? -0.118 70.562 6.388 1.00 16.99 178 LEU B O 1
ATOM 3560 N N . ASP B 1 179 ? 0.941 68.619 6.010 1.00 17.19 179 ASP B N 1
ATOM 3561 C CA . ASP B 1 179 ? -0.246 67.778 6.147 1.00 16.78 179 ASP B CA 1
ATOM 3562 C C . ASP B 1 179 ? 0.156 66.630 7.055 1.00 16.52 179 ASP B C 1
ATOM 3563 O O . ASP B 1 179 ? 1.111 65.921 6.751 1.00 16.26 179 ASP B O 1
ATOM 3568 N N . THR B 1 180 ? -0.545 66.463 8.175 1.00 16.24 180 THR B N 1
ATOM 3569 C CA . THR B 1 180 ? -0.115 65.515 9.194 1.00 16.16 180 THR B CA 1
ATOM 3570 C C . THR B 1 180 ? -0.080 64.089 8.631 1.00 15.93 180 THR B C 1
ATOM 3571 O O . THR B 1 180 ? 0.725 63.276 9.055 1.00 16.07 180 THR B O 1
ATOM 3575 N N . TYR B 1 181 ? -0.955 63.794 7.678 1.00 15.69 181 TYR B N 1
ATOM 3576 C CA . TYR B 1 181 ? -0.999 62.464 7.053 1.00 15.54 181 TYR B CA 1
ATOM 3577 C C . TYR B 1 181 ? 0.313 62.163 6.328 1.00 15.59 181 TYR B C 1
ATOM 3578 O O . TYR B 1 181 ? 0.837 61.052 6.401 1.00 15.73 181 TYR B O 1
ATOM 3587 N N . HIS B 1 182 ? 0.849 63.160 5.636 1.00 15.72 182 HIS B N 1
ATOM 3588 C CA . HIS B 1 182 ? 2.103 62.984 4.909 1.00 16.00 182 HIS B CA 1
ATOM 3589 C C . HIS B 1 182 ? 3.311 63.026 5.837 1.00 16.03 182 HIS B C 1
ATOM 3590 O O . HIS B 1 182 ? 4.260 62.246 5.677 1.00 15.73 182 HIS B O 1
ATOM 3597 N N . MET B 1 183 ? 3.277 63.925 6.816 1.00 16.02 183 MET B N 1
ATOM 3598 C CA . MET B 1 183 ? 4.339 63.983 7.818 1.00 16.22 183 MET B CA 1
ATOM 3599 C C . MET B 1 183 ? 4.493 62.626 8.503 1.00 16.17 183 MET B C 1
ATOM 3600 O O . MET B 1 183 ? 5.603 62.197 8.805 1.00 15.82 183 MET B O 1
ATOM 3605 N N . ASN B 1 184 ? 3.365 61.977 8.762 1.00 16.05 184 ASN B N 1
ATOM 3606 C CA . ASN B 1 184 ? 3.341 60.711 9.487 1.00 16.47 184 ASN B CA 1
ATOM 3607 C C . ASN B 1 184 ? 4.163 59.639 8.776 1.00 16.16 184 ASN B C 1
ATOM 3608 O O . ASN B 1 184 ? 4.579 58.660 9.391 1.00 16.04 184 ASN B O 1
ATOM 3613 N N . ILE B 1 185 ? 4.377 59.826 7.477 1.00 16.03 185 ILE B N 1
ATOM 3614 C CA . ILE B 1 185 ? 5.184 58.904 6.700 1.00 16.13 185 ILE B CA 1
ATOM 3615 C C . ILE B 1 185 ? 6.647 59.350 6.639 1.00 16.13 185 ILE B C 1
ATOM 3616 O O . ILE B 1 185 ? 7.532 58.617 7.081 1.00 16.99 185 ILE B O 1
ATOM 3621 N N . GLU B 1 186 ? 6.901 60.542 6.114 1.00 16.05 186 GLU B N 1
ATOM 3622 C CA . GLU B 1 186 ? 8.238 60.891 5.613 1.00 16.09 186 GLU B CA 1
ATOM 3623 C C . GLU B 1 186 ? 9.135 61.573 6.646 1.00 16.14 186 GLU B C 1
ATOM 3624 O O . GLU B 1 186 ? 10.366 61.552 6.513 1.00 16.05 186 GLU B O 1
ATOM 3630 N N . GLU B 1 187 ? 8.540 62.206 7.650 1.00 16.31 187 GLU B N 1
ATOM 3631 C CA . GLU B 1 187 ? 9.322 63.053 8.562 1.00 17.04 187 GLU B CA 1
ATOM 3632 C C . GLU B 1 18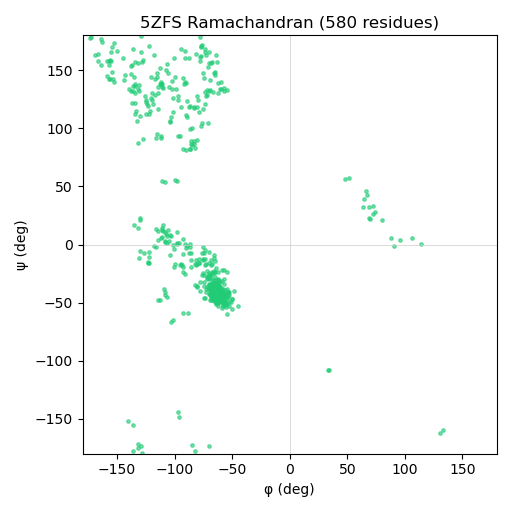7 ? 9.911 62.256 9.735 1.00 16.87 187 GLU B C 1
ATOM 3633 O O . GLU B 1 187 ? 9.451 61.163 10.064 1.00 16.74 187 GLU B O 1
ATOM 3639 N N . SER B 1 188 ? 10.932 62.832 10.362 1.00 17.10 188 SER B N 1
ATOM 3640 C CA . SER B 1 188 ? 11.605 62.221 11.500 1.00 17.39 188 SER B CA 1
ATOM 3641 C C . SER B 1 188 ? 10.724 62.243 12.743 1.00 17.31 188 SER B C 1
ATOM 3642 O O . SER B 1 188 ? 10.833 61.366 13.603 1.00 17.68 188 SER B O 1
ATOM 3645 N N . ASP B 1 189 ? 9.850 63.242 12.826 1.00 17.57 189 ASP B N 1
ATOM 3646 C CA . ASP B 1 189 ? 8.943 63.407 13.955 1.00 17.81 189 ASP B CA 1
ATOM 3647 C C . ASP B 1 189 ? 7.957 64.533 13.637 1.00 18.20 189 ASP B C 1
ATOM 3648 O O . ASP B 1 189 ? 8.038 65.151 12.577 1.00 18.38 189 ASP B O 1
ATOM 3653 N N . MET B 1 190 ? 7.025 64.803 14.543 1.00 18.47 190 MET B N 1
ATOM 3654 C CA . MET B 1 190 ? 5.962 65.756 14.244 1.00 19.39 190 MET B CA 1
ATOM 3655 C C . MET B 1 190 ? 6.243 67.168 14.758 1.00 19.42 190 MET B C 1
ATOM 3656 O O . MET B 1 190 ? 5.401 68.054 14.596 1.00 20.02 190 MET B O 1
ATOM 3661 N N . PHE B 1 191 ? 7.403 67.393 15.379 1.00 18.89 191 PHE B N 1
ATOM 3662 C CA . PHE B 1 191 ? 7.734 68.743 15.850 1.00 19.23 191 PHE B CA 1
ATOM 3663 C C . PHE B 1 191 ? 8.835 69.433 15.041 1.00 19.04 191 PHE B C 1
ATOM 3664 O O . PHE B 1 191 ? 8.700 70.608 14.687 1.00 18.68 191 PHE B O 1
ATOM 3672 N N . SER B 1 192 ? 9.898 68.696 14.726 1.00 18.69 192 SER B N 1
ATOM 3673 C CA . SER B 1 192 ? 11.057 69.247 14.013 1.00 19.30 192 SER B CA 1
ATOM 3674 C C . SER B 1 192 ? 10.697 69.970 12.712 1.00 18.85 192 SER B C 1
ATOM 3675 O O . SER B 1 192 ? 11.234 71.042 12.418 1.00 18.93 192 SER B O 1
ATOM 3678 N N . PRO B 1 193 ? 9.801 69.384 11.913 1.00 18.77 193 PRO B N 1
ATOM 3679 C CA . PRO B 1 193 ? 9.483 70.036 10.642 1.00 18.97 193 PRO B CA 1
ATOM 3680 C C . PRO B 1 193 ? 8.713 71.344 10.830 1.00 18.97 193 PRO B C 1
ATOM 3681 O O . PRO B 1 193 ? 8.793 72.228 9.979 1.00 19.56 193 PRO B O 1
ATOM 3685 N N . ILE B 1 194 ? 7.990 71.467 11.939 1.00 18.90 194 ILE B N 1
ATOM 3686 C CA . ILE B 1 194 ? 7.300 72.716 12.274 1.00 19.38 194 ILE B CA 1
ATOM 3687 C C . ILE B 1 194 ? 8.302 73.775 12.744 1.00 19.70 194 ILE B C 1
ATOM 3688 O O . ILE B 1 194 ? 8.258 74.927 12.304 1.00 19.68 194 ILE B O 1
ATOM 3693 N N . LEU B 1 195 ? 9.210 73.376 13.630 1.00 20.21 195 LEU B N 1
ATOM 3694 C CA . LEU B 1 195 ? 10.237 74.281 14.144 1.00 21.14 195 LEU B CA 1
ATOM 3695 C C . LEU B 1 195 ? 11.161 74.745 13.025 1.00 21.39 195 LEU B C 1
ATOM 3696 O O . LEU B 1 195 ? 11.564 75.905 12.991 1.00 20.87 195 LEU B O 1
ATOM 3701 N N . ASP B 1 196 ? 11.477 73.837 12.102 1.00 21.86 196 ASP B N 1
ATOM 3702 C CA . ASP B 1 196 ? 12.293 74.166 10.935 1.00 22.05 196 ASP B CA 1
ATOM 3703 C C . ASP B 1 196 ? 11.605 75.129 9.963 1.00 22.28 196 ASP B C 1
ATOM 3704 O O . ASP B 1 196 ? 12.229 76.068 9.465 1.00 22.01 196 ASP B O 1
ATOM 3709 N N . THR B 1 197 ? 10.338 74.885 9.652 1.00 22.39 197 THR B N 1
ATOM 3710 C CA . THR B 1 197 ? 9.679 75.690 8.639 1.00 22.65 197 THR B CA 1
ATOM 3711 C C . THR B 1 197 ? 9.283 77.030 9.251 1.00 23.81 197 THR B C 1
ATOM 3712 O O . THR B 1 197 ? 9.318 78.059 8.584 1.00 25.97 197 THR B O 1
ATOM 3716 N N . ALA B 1 198 ? 8.957 77.004 10.538 1.00 24.87 198 ALA B N 1
ATOM 3717 C CA . ALA B 1 198 ? 8.521 78.182 11.285 1.00 25.56 198 ALA B CA 1
ATOM 3718 C C . ALA B 1 198 ? 7.737 79.163 10.419 1.00 26.14 198 ALA B C 1
ATOM 3719 O O . ALA B 1 198 ? 6.593 78.903 10.057 1.00 25.88 198 ALA B O 1
ATOM 3721 N N . GLU B 1 199 ? 8.345 80.295 10.093 1.00 27.23 199 GLU B N 1
ATOM 3722 C CA . GLU B 1 199 ? 7.595 81.395 9.498 1.00 28.56 199 GLU B CA 1
ATOM 3723 C C . GLU B 1 199 ? 7.213 81.097 8.045 1.00 26.30 199 GLU B C 1
ATOM 3724 O O . GLU B 1 199 ? 6.332 81.753 7.490 1.00 26.02 199 GLU B O 1
ATOM 3730 N N . ALA B 1 200 ? 7.869 80.107 7.435 1.00 24.32 200 ALA B N 1
ATOM 3731 C CA . ALA B 1 200 ? 7.547 79.710 6.064 1.00 22.87 200 ALA B CA 1
ATOM 3732 C C . ALA B 1 200 ? 6.293 78.837 6.018 1.00 21.77 200 ALA B C 1
ATOM 3733 O O . ALA B 1 200 ? 5.706 78.640 4.959 1.00 21.48 200 ALA B O 1
ATOM 3735 N N . LEU B 1 201 ? 5.887 78.313 7.167 1.00 20.84 201 LEU B N 1
ATOM 3736 C CA . LEU B 1 201 ? 4.690 77.480 7.238 1.00 20.26 201 LEU B CA 1
ATOM 3737 C C . LEU B 1 201 ? 3.446 78.355 7.139 1.00 20.61 201 LEU B C 1
ATOM 3738 O O . LEU B 1 201 ? 3.212 79.196 8.005 1.00 19.75 201 LEU B O 1
ATOM 3743 N N . ARG B 1 202 ? 2.653 78.165 6.085 1.00 20.77 202 ARG B N 1
ATOM 3744 C CA . ARG B 1 202 ? 1.550 79.076 5.793 1.00 21.99 202 ARG B CA 1
ATOM 3745 C C . ARG B 1 202 ? 0.198 78.368 5.734 1.00 21.07 202 ARG B C 1
ATOM 3746 O O . ARG B 1 202 ? -0.842 79.012 5.683 1.00 20.53 202 ARG B O 1
ATOM 3754 N N . TYR B 1 203 ? 0.211 77.042 5.737 1.00 19.94 203 TYR B N 1
ATOM 3755 C CA . TYR B 1 203 ? -1.027 76.282 5.582 1.00 19.33 203 TYR B CA 1
ATOM 3756 C C . TYR B 1 203 ? -0.840 74.908 6.194 1.00 18.53 203 TYR B C 1
ATOM 3757 O O . TYR B 1 203 ? 0.236 74.320 6.082 1.00 17.88 203 TYR B O 1
ATOM 3766 N N . VAL B 1 204 ? -1.889 74.404 6.840 1.00 18.11 204 VAL B N 1
ATOM 3767 C CA . VAL B 1 204 ? -1.825 73.113 7.517 1.00 18.06 204 VAL B CA 1
ATOM 3768 C C . VAL B 1 204 ? -3.055 72.264 7.194 1.00 18.01 204 VAL B C 1
ATOM 3769 O O . VAL B 1 204 ? -4.191 72.736 7.287 1.00 17.92 204 VAL B O 1
ATOM 3773 N N . HIS B 1 205 ? -2.816 71.014 6.805 1.00 17.63 205 HIS B N 1
ATOM 3774 C CA . HIS B 1 205 ? -3.867 70.002 6.758 1.00 17.36 205 HIS B CA 1
ATOM 3775 C C . HIS B 1 205 ? -3.782 69.065 7.949 1.00 16.79 205 HIS B C 1
ATOM 3776 O O . HIS B 1 205 ? -2.703 68.582 8.317 1.00 16.97 205 HIS B O 1
ATOM 3783 N N . ILE B 1 206 ? -4.939 68.823 8.545 1.00 16.25 206 ILE B N 1
ATOM 3784 C CA . ILE B 1 206 ? -5.097 67.869 9.629 1.00 16.17 206 ILE B CA 1
ATOM 3785 C C . ILE B 1 206 ? -5.752 66.598 9.094 1.00 16.06 206 ILE B C 1
ATOM 3786 O O . ILE B 1 206 ? -6.953 66.571 8.804 1.00 15.28 206 ILE B O 1
ATOM 3791 N N . GLY B 1 207 ? -4.941 65.552 8.957 1.00 15.85 207 GLY B N 1
ATOM 3792 C CA . GLY B 1 207 ? -5.405 64.268 8.448 1.00 15.81 207 GLY B CA 1
ATOM 3793 C C . GLY B 1 207 ? -4.898 63.115 9.293 1.00 15.75 207 GLY B C 1
ATOM 3794 O O . GLY B 1 207 ? -3.728 63.075 9.668 1.00 16.06 207 GLY B O 1
ATOM 3795 N N . GLU B 1 208 ? -5.777 62.160 9.578 1.00 15.71 208 GLU B N 1
ATOM 3796 C CA . GLU B 1 208 ? -5.398 60.968 10.323 1.00 15.90 208 GLU B CA 1
ATOM 3797 C C . GLU B 1 208 ? -4.570 60.053 9.421 1.00 15.63 208 GLU B C 1
ATOM 3798 O O . GLU B 1 208 ? -4.515 60.256 8.208 1.00 15.38 208 GLU B O 1
ATOM 3804 N N . SER B 1 209 ? -3.905 59.066 10.015 1.00 15.49 209 SER B N 1
ATOM 3805 C CA . SER B 1 209 ? -2.931 58.248 9.289 1.00 15.36 209 SER B CA 1
ATOM 3806 C C . SER B 1 209 ? -3.532 57.563 8.058 1.00 15.53 209 SER B C 1
ATOM 3807 O O . SER B 1 209 ? -2.845 57.384 7.040 1.00 15.06 209 SER B O 1
ATOM 3810 N N . HIS B 1 210 ? -4.807 57.178 8.162 1.00 15.49 210 HIS B N 1
ATOM 3811 C CA . HIS B 1 210 ? -5.525 56.527 7.070 1.00 15.53 210 HIS B CA 1
ATOM 3812 C C . HIS B 1 210 ? -6.547 57.476 6.422 1.00 15.83 210 HIS B C 1
ATOM 3813 O O . HIS B 1 210 ? -7.343 57.055 5.580 1.00 15.77 210 HIS B O 1
ATOM 3820 N N . ARG B 1 211 ? -6.518 58.743 6.836 1.00 16.11 211 ARG B N 1
ATOM 3821 C CA . ARG B 1 211 ? -7.369 59.799 6.290 1.00 16.12 211 ARG B CA 1
ATOM 3822 C C . ARG B 1 211 ? -8.851 59.620 6.639 1.00 16.03 211 ARG B C 1
ATOM 3823 O O . ARG B 1 211 ? -9.724 60.169 5.958 1.00 15.54 211 ARG B O 1
ATOM 3831 N N . GLY B 1 212 ? -9.121 58.882 7.715 1.00 15.74 212 GLY B N 1
ATOM 3832 C CA . GLY B 1 212 ? -10.482 58.709 8.230 1.00 15.83 212 GLY B CA 1
ATOM 3833 C C . GLY B 1 212 ? -10.822 59.667 9.366 1.00 15.84 212 GLY B C 1
ATOM 3834 O O . GLY B 1 212 ? -10.328 60.793 9.404 1.00 15.42 212 GLY B O 1
ATOM 3835 N N . TYR B 1 213 ? -11.670 59.215 10.288 1.00 15.88 213 TYR B N 1
ATOM 3836 C CA . TYR B 1 213 ? -11.978 59.970 11.504 1.00 16.03 213 TYR B CA 1
ATOM 3837 C C . TYR B 1 213 ? -10.704 60.329 12.258 1.00 16.09 213 TYR B C 1
ATOM 3838 O O . TYR B 1 213 ? -9.854 59.473 12.490 1.00 16.17 213 TYR B O 1
ATOM 3847 N N . LEU B 1 214 ? -10.600 61.589 12.675 1.00 16.37 214 LEU B N 1
ATOM 3848 C CA . LEU B 1 214 ? -9.524 62.023 13.553 1.00 15.95 214 LEU B CA 1
ATOM 3849 C C . LEU B 1 214 ? -9.541 61.278 14.879 1.00 16.25 214 LEU B C 1
ATOM 3850 O O . LEU B 1 214 ? -10.591 61.129 15.520 1.00 16.25 214 LEU B O 1
ATOM 3855 N N . GLY B 1 215 ? -8.363 60.819 15.295 1.00 16.25 215 GLY B N 1
ATOM 3856 C CA . GLY B 1 215 ? -8.226 60.086 16.537 1.00 16.39 215 GLY B CA 1
ATOM 3857 C C . GLY B 1 215 ? -8.443 58.590 16.367 1.00 16.66 215 GLY B C 1
ATOM 3858 O O . GLY B 1 215 ? -8.474 57.868 17.350 1.00 17.47 215 GLY B O 1
ATOM 3859 N N . THR B 1 216 ? -8.611 58.119 15.133 1.00 16.37 216 THR B N 1
ATOM 3860 C CA . THR B 1 216 ? -8.807 56.678 14.906 1.00 16.17 216 THR B CA 1
ATOM 3861 C C . THR B 1 216 ? -7.624 56.027 14.201 1.00 16.61 216 THR B C 1
ATOM 3862 O O . THR B 1 216 ? -7.724 54.898 13.730 1.00 17.22 216 THR B O 1
ATOM 3866 N N . GLY B 1 217 ? -6.502 56.736 14.147 1.00 16.77 217 GLY B N 1
ATOM 3867 C CA . GLY B 1 217 ? -5.278 56.199 13.570 1.00 16.98 217 GLY B CA 1
ATOM 3868 C C . GLY B 1 217 ? -4.081 56.524 14.433 1.00 17.47 217 GLY B C 1
ATOM 3869 O O . GLY B 1 217 ? -4.213 56.736 15.633 1.00 17.83 217 GLY B O 1
ATOM 3870 N N . SER B 1 218 ? -2.900 56.567 13.824 1.00 18.42 218 SER B N 1
ATOM 3871 C CA . SER B 1 218 ? -1.665 56.621 14.594 1.00 18.42 218 SER B CA 1
ATOM 3872 C C . SER B 1 218 ? -0.926 57.960 14.478 1.00 18.30 218 SER B C 1
ATOM 3873 O O . SER B 1 218 ? 0.224 58.067 14.896 1.00 18.31 218 SER B O 1
ATOM 3876 N N . VAL B 1 219 ? -1.565 58.988 13.926 1.00 17.63 219 VAL B N 1
ATOM 3877 C CA . VAL B 1 219 ? -0.898 60.294 13.864 1.00 17.57 219 VAL B CA 1
ATOM 3878 C C . VAL B 1 219 ? -0.720 60.855 15.275 1.00 17.66 219 VAL B C 1
ATOM 3879 O O . VAL B 1 219 ? -1.658 60.868 16.075 1.00 17.21 219 VAL B O 1
ATOM 3883 N N . ASP B 1 220 ? 0.492 61.312 15.575 1.00 18.15 220 ASP B N 1
ATOM 3884 C CA . ASP B 1 220 ? 0.760 62.005 16.834 1.00 18.68 220 ASP B CA 1
ATOM 3885 C C . ASP B 1 220 ? 0.360 63.471 16.748 1.00 18.19 220 ASP B C 1
ATOM 3886 O O . ASP B 1 220 ? 1.191 64.349 16.501 1.00 17.66 220 ASP B O 1
ATOM 3891 N N . PHE B 1 221 ? -0.922 63.738 16.958 1.00 17.44 221 PHE B N 1
ATOM 3892 C CA . PHE B 1 221 ? -1.423 65.095 16.870 1.00 17.75 221 PHE B CA 1
ATOM 3893 C C . PHE B 1 221 ? -0.936 65.920 18.056 1.00 18.67 221 PHE B C 1
ATOM 3894 O O . PHE B 1 221 ? -0.803 67.133 17.956 1.00 18.79 221 PHE B O 1
ATOM 3902 N N . ASP B 1 222 ? -0.693 65.245 19.173 1.00 19.88 222 ASP B N 1
ATOM 3903 C CA . ASP B 1 222 ? -0.268 65.894 20.412 1.00 21.64 222 ASP B CA 1
ATOM 3904 C C . ASP B 1 222 ? 0.976 66.744 20.176 1.00 20.09 222 ASP B C 1
ATOM 3905 O O . ASP B 1 222 ? 0.975 67.953 20.384 1.00 19.56 222 ASP B O 1
ATOM 3910 N N . THR B 1 223 ? 2.034 66.086 19.729 1.00 18.95 223 THR B N 1
ATOM 3911 C CA . THR B 1 223 ? 3.306 66.732 19.450 1.00 18.59 223 THR B CA 1
ATOM 3912 C C . THR B 1 223 ? 3.158 67.804 18.380 1.00 18.14 223 THR B C 1
ATOM 3913 O O . THR B 1 223 ? 3.703 68.892 18.498 1.00 17.74 223 THR B O 1
ATOM 3917 N N . PHE B 1 224 ? 2.385 67.493 17.348 1.00 18.18 224 PHE B N 1
ATOM 3918 C CA . PHE B 1 224 ? 2.195 68.396 16.232 1.00 17.57 224 PHE B CA 1
ATOM 3919 C C . PHE B 1 224 ? 1.619 69.733 16.688 1.00 17.38 224 PHE B C 1
ATOM 3920 O O . PHE B 1 224 ? 2.187 70.786 16.399 1.00 16.92 224 PHE B O 1
ATOM 3928 N N . PHE B 1 225 ? 0.493 69.690 17.395 1.00 17.16 225 PHE B N 1
ATOM 3929 C CA . PHE B 1 225 ? -0.191 70.918 17.792 1.00 17.44 225 PHE B CA 1
ATOM 3930 C C . PHE B 1 225 ? 0.628 71.705 18.812 1.00 17.31 225 PHE B C 1
ATOM 3931 O O . PHE B 1 225 ? 0.596 72.935 18.832 1.00 16.65 225 PHE B O 1
ATOM 3939 N N . LYS B 1 226 ? 1.359 70.996 19.663 1.00 17.31 226 LYS B N 1
ATOM 3940 C CA . LYS B 1 226 ? 2.239 71.665 20.616 1.00 17.53 226 LYS B CA 1
ATOM 3941 C C . LYS B 1 226 ? 3.351 72.412 19.903 1.00 17.33 226 LYS B C 1
ATOM 3942 O O . LYS B 1 226 ? 3.743 73.498 20.324 1.00 16.98 226 LYS B O 1
ATOM 3948 N N . ALA B 1 227 ? 3.845 71.849 18.806 1.00 17.04 227 ALA B N 1
ATOM 3949 C CA . ALA B 1 227 ? 4.844 72.534 18.009 1.00 17.01 227 ALA B CA 1
ATOM 3950 C C . ALA B 1 227 ? 4.242 73.756 17.318 1.00 17.05 227 ALA B C 1
ATOM 3951 O O . ALA B 1 227 ? 4.865 74.814 17.280 1.00 16.55 227 ALA B O 1
ATOM 3953 N N . LEU B 1 228 ? 3.030 73.613 16.786 1.00 17.23 228 LEU B N 1
ATOM 3954 C CA . LEU B 1 228 ? 2.321 74.751 16.201 1.00 17.52 228 LEU B CA 1
ATOM 3955 C C . LEU B 1 228 ? 2.185 75.891 17.209 1.00 17.76 228 LEU B C 1
ATOM 3956 O O . LEU B 1 228 ? 2.376 77.055 16.868 1.00 17.94 228 LEU B O 1
ATOM 3961 N N . GLY B 1 229 ? 1.848 75.545 18.445 1.00 18.15 229 GLY B N 1
ATOM 3962 C CA . GLY B 1 229 ? 1.816 76.508 19.537 1.00 18.95 229 GLY B CA 1
ATOM 3963 C C . GLY B 1 229 ? 3.145 77.206 19.732 1.00 19.27 229 GLY B C 1
ATOM 3964 O O . GLY B 1 229 ? 3.203 78.426 19.863 1.00 19.33 229 GLY B O 1
ATOM 3965 N N . ARG B 1 230 ? 4.226 76.435 19.753 1.00 20.22 230 ARG B N 1
ATOM 3966 C CA . ARG B 1 230 ? 5.536 77.004 20.037 1.00 21.17 230 ARG B CA 1
ATOM 3967 C C . ARG B 1 230 ? 5.972 78.061 19.018 1.00 21.05 230 ARG B C 1
ATOM 3968 O O . ARG B 1 230 ? 6.562 79.070 19.386 1.00 21.06 230 ARG B O 1
ATOM 3976 N N . ILE B 1 231 ? 5.711 77.827 17.737 1.00 20.80 231 ILE B N 1
ATOM 3977 C CA . ILE B 1 231 ? 6.089 78.805 16.720 1.00 20.55 231 ILE B CA 1
ATOM 3978 C C . ILE B 1 231 ? 5.021 79.877 16.521 1.00 20.57 231 ILE B C 1
ATOM 3979 O O . ILE B 1 231 ? 5.181 80.765 15.689 1.00 21.13 231 ILE B O 1
ATOM 3984 N N . GLY B 1 232 ? 3.936 79.790 17.279 1.00 20.22 232 GLY B N 1
ATOM 3985 C CA . GLY B 1 232 ? 2.843 80.755 17.170 1.00 19.95 232 GLY B CA 1
ATOM 3986 C C . GLY B 1 232 ? 2.137 80.735 15.824 1.00 19.86 232 GLY B C 1
ATOM 3987 O O . GLY B 1 232 ? 1.761 81.784 15.301 1.00 19.89 232 GLY B O 1
ATOM 3988 N N . TYR B 1 233 ? 1.936 79.546 15.261 1.00 18.80 233 TYR B N 1
ATOM 3989 C CA . TYR B 1 233 ? 1.268 79.428 13.964 1.00 18.86 233 TYR B CA 1
ATOM 3990 C C . TYR B 1 233 ? -0.140 80.023 14.036 1.00 19.21 233 TYR B C 1
ATOM 3991 O O . TYR B 1 233 ? -0.888 79.755 14.975 1.00 18.95 233 TYR B O 1
ATOM 4000 N N . ASP B 1 234 ? -0.495 80.835 13.045 1.00 19.92 234 ASP B N 1
ATOM 4001 C CA . ASP B 1 234 ? -1.802 81.484 13.021 1.00 21.04 234 ASP B CA 1
ATOM 4002 C C . ASP B 1 234 ? -2.479 81.335 11.651 1.00 21.32 234 ASP B C 1
ATOM 4003 O O . ASP B 1 234 ? -3.462 82.020 11.358 1.00 21.61 234 ASP B O 1
ATOM 4008 N N . GLY B 1 235 ? -1.957 80.437 10.821 1.00 20.77 235 GLY B N 1
ATOM 4009 C CA . GLY B 1 235 ? -2.526 80.202 9.492 1.00 20.64 235 GLY B CA 1
ATOM 4010 C C . GLY B 1 235 ? -3.717 79.254 9.541 1.00 20.22 235 GLY B C 1
ATOM 4011 O O . GLY B 1 235 ? -4.132 78.815 10.619 1.00 20.48 235 GLY B O 1
ATOM 4012 N N . PRO B 1 236 ? -4.276 78.932 8.370 1.00 19.68 236 PRO B N 1
ATOM 4013 C CA . PRO B 1 236 ? -5.380 77.986 8.276 1.00 19.49 236 PRO B CA 1
ATOM 4014 C C . PRO B 1 236 ? -5.013 76.611 8.826 1.00 18.83 236 PRO B C 1
ATOM 4015 O O . PRO B 1 236 ? -3.895 76.128 8.620 1.00 18.08 236 PRO B O 1
ATOM 4019 N N . VAL B 1 237 ? -5.957 76.003 9.532 1.00 18.64 237 VAL B N 1
ATOM 4020 C CA . VAL B 1 237 ? -5.846 74.618 9.958 1.00 18.72 237 VAL B CA 1
ATOM 4021 C C . VAL B 1 237 ? -7.077 73.874 9.445 1.00 18.23 237 VAL B C 1
ATOM 4022 O O . VAL B 1 237 ? -8.204 74.148 9.873 1.00 17.76 237 VAL B O 1
ATOM 4026 N N . VAL B 1 238 ? -6.866 72.961 8.502 1.00 17.43 238 VAL B N 1
ATOM 4027 C CA . VAL B 1 238 ? -7.952 72.488 7.652 1.00 17.72 238 VAL B CA 1
ATOM 4028 C C . VAL B 1 238 ? -8.064 70.969 7.720 1.00 17.31 238 VAL B C 1
ATOM 4029 O O . VAL B 1 238 ? -7.106 70.246 7.459 1.00 17.35 238 VAL B O 1
ATOM 4033 N N . PHE B 1 239 ? -9.242 70.495 8.103 1.00 17.32 239 PHE B N 1
ATOM 4034 C CA . PHE B 1 239 ? -9.514 69.060 8.175 1.00 16.84 239 PHE B CA 1
ATOM 4035 C C . PHE B 1 239 ? -9.582 68.469 6.773 1.00 17.10 239 PHE B C 1
ATOM 4036 O O . PHE B 1 239 ? -10.265 69.004 5.906 1.00 16.36 239 PHE B O 1
ATOM 4044 N N . GLU B 1 240 ? -8.884 67.358 6.555 1.00 17.41 240 GLU B N 1
ATOM 4045 C CA . GLU B 1 240 ? -9.012 66.623 5.299 1.00 18.22 240 GLU B CA 1
ATOM 4046 C C . GLU B 1 240 ? -9.236 65.128 5.542 1.00 17.62 240 GLU B C 1
ATOM 4047 O O . GLU B 1 240 ? -8.592 64.527 6.403 1.00 16.88 240 GLU B O 1
ATOM 4053 N N . SER B 1 241 ? -10.163 64.544 4.783 1.00 17.34 241 SER B N 1
ATOM 4054 C CA . SER B 1 241 ? -10.559 63.157 4.975 1.00 17.14 241 SER B CA 1
ATOM 4055 C C . SER B 1 241 ? -11.205 62.616 3.704 1.00 17.43 241 SER B C 1
ATOM 4056 O O . SER B 1 241 ? -11.905 63.339 2.994 1.00 17.69 241 SER B O 1
ATOM 4059 N N . PHE B 1 242 ? -10.968 61.338 3.425 1.00 16.91 242 PHE B N 1
ATOM 4060 C CA . PHE B 1 242 ? -11.504 60.705 2.225 1.00 16.93 242 PHE B CA 1
ATOM 4061 C C . PHE B 1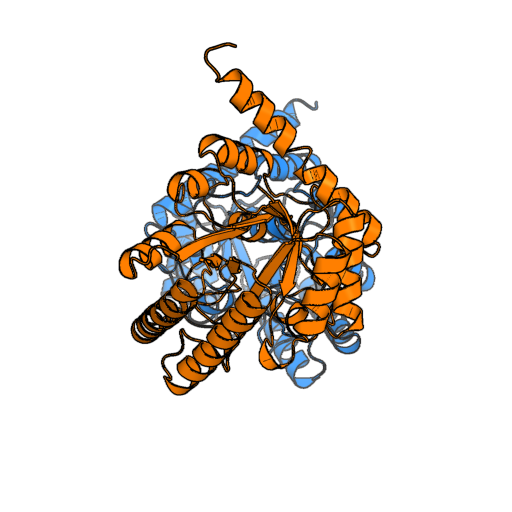 242 ? -12.057 59.323 2.551 1.00 16.71 242 PHE B C 1
ATOM 4062 O O . PHE B 1 242 ? -11.437 58.551 3.286 1.00 16.31 242 PHE B O 1
ATOM 4070 N N . SER B 1 243 ? -13.230 59.025 1.998 1.00 16.70 243 SER B N 1
ATOM 4071 C CA . SER B 1 243 ? -13.830 57.699 2.108 1.00 16.85 243 SER B CA 1
ATOM 4072 C C . SER B 1 243 ? -14.408 57.279 0.760 1.00 17.01 243 SER B C 1
ATOM 4073 O O . SER B 1 243 ? -14.773 58.127 -0.052 1.00 16.35 243 SER B O 1
ATOM 4076 N N . SER B 1 244 ? -14.507 55.971 0.525 1.00 17.91 244 SER B N 1
ATOM 4077 C CA . SER B 1 244 ? -15.089 55.487 -0.724 1.00 18.48 244 SER B CA 1
ATOM 4078 C C . SER B 1 244 ? -16.566 55.861 -0.780 1.00 19.33 244 SER B C 1
ATOM 4079 O O . SER B 1 244 ? -17.207 55.760 -1.823 1.00 19.94 244 SER B O 1
ATOM 4082 N N . SER B 1 245 ? -17.101 56.318 0.345 1.00 19.53 245 SER B N 1
ATOM 4083 C CA . SER B 1 245 ? -18.487 56.753 0.396 1.00 20.05 245 SER B CA 1
ATOM 4084 C C . SER B 1 245 ? -18.727 57.988 -0.468 1.00 20.29 245 SER B C 1
ATOM 4085 O O . SER B 1 245 ? -19.824 58.184 -0.998 1.00 20.31 245 SER B O 1
ATOM 4088 N N . VAL B 1 246 ? -17.707 58.828 -0.606 1.00 20.11 246 VAL B N 1
ATOM 4089 C CA . VAL B 1 246 ? -17.851 60.068 -1.352 1.00 20.52 246 VAL B CA 1
ATOM 4090 C C . VAL B 1 246 ? -16.660 60.234 -2.287 1.00 21.14 246 VAL B C 1
ATOM 4091 O O . VAL B 1 246 ? -15.535 60.431 -1.845 1.00 20.75 246 VAL B O 1
ATOM 4095 N N . VAL B 1 247 ? -16.919 60.142 -3.587 1.00 21.97 247 VAL B N 1
ATOM 4096 C CA . VAL B 1 247 ? -15.868 59.887 -4.564 1.00 22.42 247 VAL B CA 1
ATOM 4097 C C . VAL B 1 247 ? -15.812 61.044 -5.554 1.00 22.57 247 VAL B C 1
ATOM 4098 O O . VAL B 1 247 ? -16.827 61.410 -6.153 1.00 22.87 247 VAL B O 1
ATOM 4102 N N . ALA B 1 248 ? -14.628 61.626 -5.712 1.00 22.71 248 ALA B N 1
ATOM 4103 C CA . ALA B 1 248 ? -14.358 62.542 -6.811 1.00 23.65 248 ALA B CA 1
ATOM 4104 C C . ALA B 1 248 ? -13.774 61.793 -8.007 1.00 24.87 248 ALA B C 1
ATOM 4105 O O . ALA B 1 248 ? -12.906 60.937 -7.842 1.00 24.88 248 ALA B O 1
ATOM 4107 N N . PRO B 1 249 ? -14.237 62.133 -9.219 1.00 26.78 249 PRO B N 1
ATOM 4108 C CA . PRO B 1 249 ? -13.911 61.384 -10.432 1.00 27.62 249 PRO B CA 1
ATOM 4109 C C . PRO B 1 249 ? -12.421 61.077 -10.617 1.00 27.74 249 PRO B C 1
ATOM 4110 O O . PRO B 1 249 ? -12.078 59.978 -11.054 1.00 29.64 249 PRO B O 1
ATOM 4114 N N . ASP B 1 250 ? -11.544 62.024 -10.299 1.00 27.25 250 ASP B N 1
ATOM 4115 C CA . ASP B 1 250 ? -10.099 61.801 -10.464 1.00 27.29 250 ASP B CA 1
ATOM 4116 C C . ASP B 1 250 ? -9.335 61.789 -9.132 1.00 26.03 250 ASP B C 1
ATOM 4117 O O . ASP B 1 250 ? -8.521 60.897 -8.882 1.00 25.89 250 ASP B O 1
ATOM 4122 N N . LEU B 1 251 ? -9.601 62.778 -8.285 1.00 24.55 251 LEU B N 1
ATOM 4123 C CA . LEU B 1 251 ? -8.886 62.928 -7.021 1.00 23.91 251 LEU B CA 1
ATOM 4124 C C . LEU B 1 251 ? -8.858 61.632 -6.213 1.00 22.96 251 LEU B C 1
ATOM 4125 O O . LEU B 1 251 ? -7.808 61.221 -5.712 1.00 22.31 251 LEU B O 1
ATOM 4130 N N . SER B 1 252 ? -10.014 60.987 -6.087 1.00 21.98 252 SER B N 1
ATOM 4131 C CA . SER B 1 252 ? -10.145 59.845 -5.200 1.00 21.53 252 SER B CA 1
ATOM 4132 C C . SER B 1 252 ? -9.245 58.721 -5.695 1.00 21.60 252 SER B C 1
ATOM 4133 O O . SER B 1 252 ? -8.572 58.071 -4.904 1.00 21.20 252 SER B O 1
ATOM 4136 N N . ARG B 1 253 ? -9.225 58.511 -7.010 1.00 21.53 253 ARG B N 1
ATOM 4137 C CA . ARG B 1 253 ? -8.399 57.469 -7.619 1.00 21.46 253 ARG B CA 1
ATOM 4138 C C . ARG B 1 253 ? -6.922 57.814 -7.442 1.00 20.24 253 ARG B C 1
ATOM 4139 O O . ARG B 1 253 ? -6.102 56.947 -7.145 1.00 18.85 253 ARG B O 1
ATOM 4147 N N . MET B 1 254 ? -6.588 59.084 -7.637 1.00 19.04 254 MET B N 1
ATOM 4148 C CA . MET B 1 254 ? -5.199 59.523 -7.563 1.00 19.06 254 MET B CA 1
ATOM 4149 C C . MET B 1 254 ? -4.635 59.287 -6.157 1.00 18.29 254 MET B C 1
ATOM 4150 O O . MET B 1 254 ? -3.461 58.930 -5.998 1.00 18.03 254 MET B O 1
ATOM 4155 N N . LEU B 1 255 ? -5.485 59.469 -5.148 1.00 17.61 255 LEU B N 1
ATOM 4156 C CA . LEU B 1 255 ? -5.084 59.341 -3.755 1.00 17.57 255 LEU B CA 1
ATOM 4157 C C . LEU B 1 255 ? -5.234 57.924 -3.197 1.00 17.38 255 LEU B C 1
ATOM 4158 O O . LEU B 1 255 ? -4.912 57.676 -2.033 1.00 17.35 255 LEU B O 1
ATOM 4163 N N . GLY B 1 256 ? -5.718 56.997 -4.018 1.00 17.13 256 GLY B N 1
ATOM 4164 C CA . GLY B 1 256 ? -5.830 55.598 -3.610 1.00 17.19 256 GLY B CA 1
ATOM 4165 C C . GLY B 1 256 ? -6.854 55.363 -2.512 1.00 16.99 256 GLY B C 1
ATOM 4166 O O . GLY B 1 256 ? -6.611 54.615 -1.565 1.00 16.07 256 GLY B O 1
ATOM 4167 N N . ILE B 1 257 ? -8.012 56.003 -2.633 1.00 17.15 257 ILE B N 1
ATOM 4168 C CA . ILE B 1 257 ? -9.035 55.884 -1.610 1.00 17.24 257 ILE B CA 1
ATOM 4169 C C . ILE B 1 257 ? -9.891 54.640 -1.857 1.00 17.88 257 ILE B C 1
ATOM 4170 O O . ILE B 1 257 ? -10.947 54.719 -2.493 1.00 17.79 257 ILE B O 1
ATOM 4175 N N . TRP B 1 258 ? -9.435 53.494 -1.357 1.00 18.01 258 TRP B N 1
ATOM 4176 C CA . TRP B 1 258 ? -10.090 52.227 -1.661 1.00 18.64 258 TRP B CA 1
ATOM 4177 C C . TRP B 1 258 ? -11.129 51.858 -0.612 1.00 19.29 258 TRP B C 1
ATOM 4178 O O . TRP B 1 258 ? -12.011 51.024 -0.861 1.00 19.99 258 TRP B O 1
ATOM 4189 N N . ARG B 1 259 ? -11.024 52.460 0.568 1.00 19.37 259 ARG B N 1
ATOM 4190 C CA . ARG B 1 259 ? -11.733 51.951 1.731 1.00 20.07 259 ARG B CA 1
ATOM 4191 C C . ARG B 1 259 ? -12.837 52.876 2.237 1.00 19.87 259 ARG B C 1
ATOM 4192 O O . ARG B 1 259 ? -12.760 54.102 2.091 1.00 20.13 259 ARG B O 1
ATOM 4200 N N . ASN B 1 260 ? -13.839 52.258 2.857 1.00 19.64 260 ASN B N 1
ATOM 4201 C CA . ASN B 1 260 ? -15.004 52.943 3.401 1.00 20.20 260 ASN B CA 1
ATOM 4202 C C . ASN B 1 260 ? -14.761 53.362 4.853 1.00 19.91 260 ASN B C 1
ATOM 4203 O O . ASN B 1 260 ? -15.190 52.690 5.789 1.00 19.53 260 ASN B O 1
ATOM 4208 N N . LEU B 1 261 ? -14.066 54.479 5.038 1.00 20.09 261 LEU B N 1
ATOM 4209 C CA . LEU B 1 261 ? -13.605 54.874 6.371 1.00 19.89 261 LEU B CA 1
ATOM 4210 C C . LEU B 1 261 ? -14.684 55.660 7.122 1.00 18.90 261 LEU B C 1
ATOM 4211 O O . LEU B 1 261 ? -14.588 55.874 8.339 1.00 18.50 261 LEU B O 1
ATOM 4216 N N . TRP B 1 262 ? -15.707 56.091 6.394 1.00 18.12 262 TRP B N 1
ATOM 4217 C CA . TRP B 1 262 ? -16.887 56.695 7.006 1.00 17.95 262 TRP B CA 1
ATOM 4218 C C . TRP B 1 262 ? -18.071 56.754 6.043 1.00 17.86 262 TRP B C 1
ATOM 4219 O O . TRP B 1 262 ? -17.895 56.781 4.824 1.00 17.92 262 TRP B O 1
ATOM 4230 N N . ALA B 1 263 ? -19.277 56.769 6.600 1.00 18.09 263 ALA B N 1
ATOM 4231 C CA . ALA B 1 263 ? -20.498 56.878 5.800 1.00 18.29 263 ALA B CA 1
ATOM 4232 C C . ALA B 1 263 ? -21.348 58.076 6.215 1.00 18.67 263 ALA B C 1
ATOM 4233 O O . ALA B 1 263 ? -22.250 58.489 5.483 1.00 19.29 263 ALA B O 1
ATOM 4235 N N . ASP B 1 264 ? -21.072 58.624 7.394 1.00 18.73 264 ASP B N 1
ATOM 4236 C CA . ASP B 1 264 ? -21.845 59.743 7.925 1.00 19.03 264 ASP B CA 1
ATOM 4237 C C . ASP B 1 264 ? -20.977 61.002 7.967 1.00 19.29 264 ASP B C 1
ATOM 4238 O O . ASP B 1 264 ? -20.256 61.238 8.944 1.00 18.95 264 ASP B O 1
ATOM 4243 N N . ASN B 1 265 ? -21.040 61.808 6.910 1.00 19.40 265 ASN B N 1
ATOM 4244 C CA . ASN B 1 265 ? -20.180 62.984 6.830 1.00 19.96 265 ASN B CA 1
ATOM 4245 C C . ASN B 1 265 ? -20.624 64.150 7.722 1.00 20.36 265 ASN B C 1
ATOM 4246 O O . ASN B 1 265 ? -19.801 64.969 8.125 1.00 20.23 265 ASN B O 1
ATOM 4251 N N . GLU B 1 266 ? -21.911 64.211 8.052 1.00 21.09 266 GLU B N 1
ATOM 4252 C CA . GLU B 1 266 ? -22.388 65.136 9.084 1.00 22.11 266 GLU B CA 1
ATOM 4253 C C . GLU B 1 266 ? -21.674 64.881 10.419 1.00 21.78 266 GLU B C 1
ATOM 4254 O O . GLU B 1 266 ? -21.116 65.801 11.022 1.00 21.17 266 GLU B O 1
ATOM 4260 N N . GLU B 1 267 ? -21.691 63.630 10.869 1.00 20.72 267 GLU B N 1
ATOM 4261 C CA . GLU B 1 267 ? -21.005 63.240 12.098 1.00 21.17 267 GLU B CA 1
ATOM 4262 C C . GLU B 1 267 ? -19.504 63.510 11.973 1.00 19.94 267 GLU B C 1
ATOM 4263 O O . GLU B 1 267 ? -18.877 64.024 12.893 1.00 18.66 267 GLU B O 1
ATOM 4269 N N . LEU B 1 268 ? -18.944 63.173 10.820 1.00 18.74 268 LEU B N 1
ATOM 4270 C CA . LEU B 1 268 ? -17.507 63.219 10.634 1.00 18.64 268 LEU B CA 1
ATOM 4271 C C . LEU B 1 268 ? -17.035 64.661 10.718 1.00 18.28 268 LEU B C 1
ATOM 4272 O O . LEU B 1 268 ? -16.065 64.964 11.405 1.00 18.83 268 LEU B O 1
ATOM 4277 N N . GLY B 1 269 ? -17.739 65.550 10.025 1.00 18.23 269 GLY B N 1
ATOM 4278 C CA . GLY B 1 269 ? -17.393 66.965 10.010 1.00 18.33 269 GLY B CA 1
ATOM 4279 C C . GLY B 1 269 ? -17.502 67.603 11.384 1.00 18.17 269 GLY B C 1
ATOM 4280 O O . GLY B 1 269 ? -16.617 68.349 11.805 1.00 17.63 269 GLY B O 1
ATOM 4281 N N . ALA B 1 270 ? -18.589 67.305 12.083 1.00 17.66 270 ALA B N 1
ATOM 4282 C CA . ALA B 1 270 ? -18.834 67.899 13.398 1.00 18.01 270 ALA B CA 1
ATOM 4283 C C . ALA B 1 270 ? -17.755 67.444 14.365 1.00 17.56 270 ALA B C 1
ATOM 4284 O O . ALA B 1 270 ? -17.251 68.226 15.175 1.00 17.32 270 ALA B O 1
ATOM 4286 N N . HIS B 1 271 ? -17.388 66.172 14.259 1.00 17.18 271 HIS B N 1
ATOM 4287 C CA . HIS B 1 271 ? -16.384 65.607 15.132 1.00 16.83 271 HIS B CA 1
ATOM 4288 C C . HIS B 1 271 ? -15.015 66.237 14.881 1.00 16.29 271 HIS B C 1
ATOM 4289 O O . HIS B 1 271 ? -14.295 66.555 15.824 1.00 15.69 271 HIS B O 1
ATOM 4296 N N . ALA B 1 272 ? -14.665 66.428 13.614 1.00 15.86 272 ALA B N 1
ATOM 4297 C CA . ALA B 1 272 ? -13.359 66.964 13.259 1.00 15.94 272 ALA B CA 1
ATOM 4298 C C . ALA B 1 272 ? -13.217 68.402 13.738 1.00 16.14 272 ALA B C 1
ATOM 4299 O O . ALA B 1 272 ? -12.152 68.803 14.230 1.00 15.90 272 ALA B O 1
ATOM 4301 N N . ASN B 1 273 ? -14.285 69.180 13.585 1.00 15.87 273 ASN B N 1
ATOM 4302 C CA . ASN B 1 273 ? -14.297 70.546 14.093 1.00 16.37 273 ASN B CA 1
ATOM 4303 C C . ASN B 1 273 ? -14.041 70.571 15.597 1.00 16.04 273 ASN B C 1
ATOM 4304 O O . ASN B 1 273 ? -13.201 71.333 16.081 1.00 15.95 273 ASN B O 1
ATOM 4309 N N . ALA B 1 274 ? -14.752 69.716 16.322 1.00 15.98 274 ALA B N 1
ATOM 4310 C CA . ALA B 1 274 ? -14.612 69.621 17.772 1.00 16.20 274 ALA B CA 1
ATOM 4311 C C . ALA B 1 274 ? -13.209 69.166 18.157 1.00 16.74 274 ALA B C 1
ATOM 4312 O O . ALA B 1 274 ? -12.624 69.682 19.109 1.00 16.40 274 ALA B O 1
ATOM 4314 N N . PHE B 1 275 ? -12.682 68.192 17.413 1.00 16.89 275 PHE B N 1
ATOM 4315 C CA . PHE B 1 275 ? -11.411 67.550 17.744 1.00 17.58 275 PHE B CA 1
ATOM 4316 C C . PHE B 1 275 ? -10.284 68.572 17.622 1.00 17.56 275 PHE B C 1
ATOM 4317 O O . PHE B 1 275 ? -9.420 68.683 18.498 1.00 17.02 275 PHE B O 1
ATOM 4325 N N . ILE B 1 276 ? -10.316 69.325 16.528 1.00 17.57 276 ILE B N 1
ATOM 4326 C CA . ILE B 1 276 ? -9.299 70.319 16.239 1.00 17.70 276 ILE B CA 1
ATOM 4327 C C . ILE B 1 276 ? -9.381 71.482 17.230 1.00 18.14 276 ILE B C 1
ATOM 4328 O O . ILE B 1 276 ? -8.365 71.952 17.737 1.00 17.50 276 ILE B O 1
ATOM 4333 N N . ARG B 1 277 ? -10.592 71.945 17.513 1.00 18.59 277 ARG B N 1
ATOM 4334 C CA . ARG B 1 277 ? -10.754 73.050 18.441 1.00 19.48 277 ARG B CA 1
ATOM 4335 C C . ARG B 1 277 ? -10.352 72.652 19.864 1.00 20.13 277 ARG B C 1
ATOM 4336 O O . ARG B 1 277 ? -9.816 73.468 20.613 1.00 20.30 277 ARG B O 1
ATOM 4344 N N . ASP B 1 278 ? -10.583 71.396 20.229 1.00 20.28 278 ASP B N 1
ATOM 4345 C CA A ASP B 1 278 ? -10.235 70.906 21.559 0.50 20.72 278 ASP B CA 1
ATOM 4346 C CA B ASP B 1 278 ? -10.232 70.928 21.564 0.50 20.78 278 ASP B CA 1
ATOM 4347 C C . ASP B 1 278 ? -8.719 70.794 21.733 1.00 20.71 278 ASP B C 1
ATOM 4348 O O . ASP B 1 278 ? -8.189 71.027 22.818 1.00 20.53 278 ASP B O 1
ATOM 4357 N N . LYS B 1 279 ? -8.015 70.455 20.659 1.00 20.75 279 LYS B N 1
ATOM 4358 C CA . LYS B 1 279 ? -6.556 70.550 20.662 1.00 21.15 279 LYS B CA 1
ATOM 4359 C C . LYS B 1 279 ? -6.087 72.003 20.783 1.00 20.33 279 LYS B C 1
ATOM 4360 O O . LYS B 1 279 ? -5.209 72.319 21.585 1.00 19.82 279 LYS B O 1
ATOM 4366 N N . LEU B 1 280 ? -6.675 72.890 19.993 1.00 19.66 280 LEU B N 1
ATOM 4367 C CA . LEU B 1 280 ? -6.220 74.278 19.967 1.00 19.22 280 LEU B CA 1
ATOM 4368 C C . LEU B 1 280 ? -6.441 74.952 21.319 1.00 19.58 280 LEU B C 1
ATOM 4369 O O . LEU B 1 280 ? -5.599 75.716 21.792 1.00 19.02 280 LEU B O 1
ATOM 4374 N N . THR B 1 281 ? -7.574 74.653 21.942 1.00 19.81 281 THR B N 1
ATOM 4375 C CA . THR B 1 281 ? -7.855 75.118 23.293 1.00 19.78 281 THR B CA 1
ATOM 4376 C C . THR B 1 281 ? -6.764 74.675 24.256 1.00 19.40 281 THR B C 1
ATOM 4377 O O . THR B 1 281 ? -6.211 75.491 25.002 1.00 19.01 281 THR B O 1
ATOM 4381 N N . ALA B 1 282 ? -6.444 73.385 24.229 1.00 19.29 282 ALA B N 1
ATOM 4382 C CA . ALA B 1 282 ? -5.366 72.855 25.043 1.00 19.44 282 ALA B CA 1
ATOM 4383 C C . ALA B 1 282 ? -4.090 73.682 24.880 1.00 19.60 282 ALA B C 1
ATOM 4384 O O . ALA B 1 282 ? -3.518 74.148 25.867 1.00 18.38 282 ALA B O 1
ATOM 4386 N N . ILE B 1 283 ? -3.610 73.854 23.653 1.00 20.55 283 ILE B N 1
ATOM 4387 C CA . ILE B 1 283 ? -2.302 74.476 23.508 1.00 21.90 283 ILE B CA 1
ATOM 4388 C C . ILE B 1 283 ? -2.363 75.979 23.827 1.00 21.76 283 ILE B C 1
ATOM 4389 O O . ILE B 1 283 ? -1.362 76.572 24.219 1.00 21.67 283 ILE B O 1
ATOM 4394 N N . LYS B 1 284 ? -3.544 76.580 23.714 1.00 22.06 284 LYS B N 1
ATOM 4395 C CA . LYS B 1 284 ? -3.739 77.958 24.163 1.00 22.82 284 LYS B CA 1
ATOM 4396 C C . LYS B 1 284 ? -3.507 78.123 25.672 1.00 21.85 284 LYS B C 1
ATOM 4397 O O . LYS B 1 284 ? -3.000 79.157 26.121 1.00 21.15 284 LYS B O 1
ATOM 4403 N N . THR B 1 285 ? -3.877 77.116 26.455 1.00 20.64 285 THR B N 1
ATOM 4404 C CA . THR B 1 285 ? -3.658 77.180 27.902 1.00 20.23 285 THR B CA 1
ATOM 4405 C C . THR B 1 285 ? -2.172 77.073 28.205 1.00 20.59 285 THR B C 1
ATOM 4406 O O . THR B 1 285 ? -1.671 77.720 29.125 1.00 20.50 285 THR B O 1
ATOM 4410 N N . ILE B 1 286 ? -1.461 76.266 27.422 1.00 20.64 286 ILE B N 1
ATOM 4411 C CA . ILE B 1 286 ? -0.013 76.161 27.570 1.00 21.21 286 ILE B CA 1
ATOM 4412 C C . ILE B 1 286 ? 0.665 77.509 27.295 1.00 22.45 286 ILE B C 1
ATOM 4413 O O . ILE B 1 286 ? 1.470 77.982 28.096 1.00 21.74 286 ILE B O 1
ATOM 4418 N N . GLU B 1 287 ? 0.328 78.136 26.175 1.00 23.93 287 GLU B N 1
ATOM 4419 C CA . GLU B 1 287 ? 0.930 79.420 25.827 1.00 25.78 287 GLU B CA 1
ATOM 4420 C C . GLU B 1 287 ? 0.568 80.500 26.850 1.00 26.20 287 GLU B C 1
ATOM 4421 O O . GLU B 1 287 ? 1.414 81.301 27.243 1.00 25.50 287 GLU B O 1
ATOM 4427 N N . LEU B 1 288 ? -0.684 80.512 27.291 1.00 26.82 288 LEU B N 1
ATOM 4428 C CA . LEU B 1 288 ? -1.106 81.401 28.369 1.00 28.61 288 LEU B CA 1
ATOM 4429 C C . LEU B 1 288 ? -0.211 81.250 29.602 1.00 28.93 288 LEU B C 1
ATOM 4430 O O . LEU B 1 288 ? 0.144 82.241 30.233 1.00 28.93 288 LEU B O 1
ATOM 4435 N N . HIS B 1 289 ? 0.164 80.017 29.934 1.00 29.19 289 HIS B N 1
ATOM 4436 C CA . HIS B 1 289 ? 0.978 79.759 31.128 1.00 30.57 289 HIS B CA 1
ATOM 4437 C C . HIS B 1 289 ? 2.446 80.138 30.955 1.00 32.61 289 HIS B C 1
ATOM 4438 O O . HIS B 1 289 ? 3.191 80.199 31.933 1.00 32.82 289 HIS B O 1
ATOM 4445 N N . ARG B 1 290 ? 2.862 80.395 29.720 1.00 34.51 290 ARG B N 1
ATOM 4446 C CA . ARG B 1 290 ? 4.184 80.959 29.470 1.00 36.96 290 ARG B CA 1
ATOM 4447 C C . ARG B 1 290 ? 4.190 82.489 29.565 1.00 39.73 290 ARG B C 1
ATOM 4448 O O . ARG B 1 290 ? 5.243 83.112 29.517 1.00 40.08 290 ARG B O 1
ATOM 4456 N N . SER B 1 291 ? 3.014 83.090 29.707 1.00 43.76 291 SER B N 1
ATOM 4457 C CA . SER B 1 291 ? 2.907 84.535 29.903 1.00 46.80 291 SER B CA 1
ATOM 4458 C C . SER B 1 291 ? 3.433 84.954 31.272 1.00 48.96 291 SER B C 1
ATOM 4459 O O . SER B 1 291 ? 3.211 84.269 32.270 1.00 48.59 291 SER B O 1
ATOM 4462 N N . HIS B 1 292 ? 4.118 86.095 31.312 1.00 51.71 292 HIS B N 1
ATOM 4463 C CA . HIS B 1 292 ? 4.837 86.521 32.511 1.00 54.04 292 HIS B CA 1
ATOM 4464 C C . HIS B 1 292 ? 3.883 86.936 33.632 1.00 54.19 292 HIS B C 1
ATOM 4465 O O . HIS B 1 292 ? 4.287 87.046 34.789 1.00 53.50 292 HIS B O 1
ATOM 4472 N N . HIS B 1 293 ? 2.620 87.169 33.287 1.00 54.25 293 HIS B N 1
ATOM 4473 C CA . HIS B 1 293 ? 1.592 87.431 34.290 1.00 55.13 293 HIS B CA 1
ATOM 4474 C C . HIS B 1 293 ? 1.258 86.172 35.089 1.00 54.11 293 HIS B C 1
ATOM 4475 O O . HIS B 1 293 ? 0.833 86.259 36.241 1.00 54.32 293 HIS B O 1
ATOM 4482 N N . HIS B 1 294 ? 1.446 85.005 34.477 1.00 51.35 294 HIS B N 1
ATOM 4483 C CA . HIS B 1 294 ? 1.076 83.742 35.112 1.00 49.32 294 HIS B CA 1
ATOM 4484 C C . HIS B 1 294 ? 1.871 83.531 36.396 1.00 49.14 294 HIS B C 1
ATOM 4485 O O . HIS B 1 294 ? 3.099 83.623 36.399 1.00 48.30 294 HIS B O 1
#

Sequence (585 aa):
MKIGCHGLVWTGHFDAEGIRYSVQKTREAGFDLVEFPLMDPFSFDVQTAKSALAEHGLAASASLGLSDATDVSSEDPAVVKAGEELLNRAVDVLAELGATDFCGVIYSAMKKYMEPATAAGLANSKAAVGRVADRASDLGINVSLEVVNRYETNVLNTGRQALAYLEELNRPNLGIHLDTYHMNIEESDMFSPILDTAEALRYVHIGESHRGYLGTGSVDFDTFFKALGRIGYDGPVVFESFSSSVVAPDLSRMLGIWRNLWADNEELGAHANAFIRDKLTAIKTIELHRSMKIGCHGLVWTGHFDAEGIRYSVQKTREAGFDLVEFPLMDPFSFDVQTAKSALAEHGLAASASLGLSDATDVSSEDPAVVKAGEELLNRAVDVLAELGATDFCGVIYSAMKKYMEPATAAGLANSKAAVGRVADRASDLGINVSLEVVNRYETNVLNTGRQALAYLEELNRPNLGIHLDTYHMNIEESDMFSPILDTAEALRYVHIGESHRGYLGTGSVDFDTFFKALGRIGYDGPVVFESFSSSVVAPDLSRMLGIWRNLWADNEELGAHANAFIRDDKLTAIKTIELHRSHHH

Nearest PDB structures (foldseek):
  5zfs-assembly1_B  TM=1.003E+00  e=2.466E-58  Arthrobacter globiformis
  7cj9-assembly4_G  TM=9.942E-01  e=6.724E-42  Methylomonas sp. DH-1
  7cj8-assembly2_D  TM=9.934E-01  e=1.006E-41  Methylomonas sp. DH-1
  3vyl-assembly1_B  TM=9.673E-01  e=3.415E-33  Mesorhizobium loti
  7x7w-assembly1_B-2  TM=9.007E-01  e=4.616E-24  Clostridia bacterium

InterPro domains:
  IPR013022 Xylose isomerase-like, TIM barrel domain [PF01261] (24-248)
  IPR036237 Xylose isomerase-like superfamily [SSF51658] (1-259)
  IPR050312 IolE/XylA/MocC-like [PTHR12110] (16-249)

B-factor: mean 23.67, std 6.79, range [7.81, 60.83]

Radius of gyration: 24.57 Å; Cα contacts (8 Å, |Δi|>4): 1269; chains: 2; bounding box: 54×71×60 Å

GO terms:
  GO:0030145 manganese ion binding (F, IDA)
  GO:0016857 racemase and epimerase activity, acting on carbohydrates and derivatives (F, IDA)
  GO:0005975 carbohydrate metabolic process (P, IDA)

CATH classification: 3.20.20.150

Foldseek 3Di:
DWEEAELLLFAQDQDLVSLLRSLVLGLVLPGQEYEYAPQPLPRHDLVSNLVSCVVSVHAYHYEYFAAPQQFQLDLDVNNVVNLLVRLLSNLVSCLSSVHAEYEYASLGGFFADPDAGDPSSNVSSLVSVLVSQVSSVVSNHAYAYEQADNGGDNQHQALVSVVVSCVVSVHPRYAYEYEQLSCVPRPPAQQPSCVVRQPRYAYYEYAAVLQAAPPPHDGPVLNNLLNCLVSVPDHYYYYTGHAPLHDHPPPCVSVVRPHGRDNDSSVRSSRVSCVVVVSNVVSVVVVVVVD/DWEEAELLLFFQDQDLVSLLRSLVLRVVLPGQEYEYEPQPLPPHDLVSNLVSCVVRVHAYHYEYFAADQQFQLDLDVNSVVNVLVRLLSSLVSCLSSVHAEYEYQSLGGQFQDPDARDPSSNVSSLVSVLVSQVSSVVSNHAYAYEAADNGGDRQHQALVSVVVSCVVSVDPRYAHEYELLSCVPRPPAQQVSCVVRQPRYAYYEYAAVLQAAPPPHDRPVLNNLLNCLVSVPDHYYYYTGHAPLHDHPPVCVSVVRPHGRDNDSSVRSSRVSVVVVVSNVVSVVVSVVVDPVD

Secondary structure (DSSP, 8-state):
--EEEEGGGT-S--SHHHHHHHHHHHHHHT-SEEEEE-S-GGG--HHHHHHHHHHHT-EEEEEEEE-GGG-TTSS-HHHHHHHHHHHHHHHHHHHHHT--EEEEEEEEESS--SS---HHHHHHHHHHHHHHHHHHHTTT-EEEEEP--TTT-SS--SHHHHHHHHHHH--TTEEEEEEHHHHHHHSS-SSHHHHHHGGGEEEEEE--TTSSSTTSSS--HHHHHHHHHHHT--S-EEE----TTS--TTHHHHTT--S---S-HHHHHHHHHHHHHHHHHHHHHHHHH--/--EEEEGGGT-S--SHHHHHHHHHHHHHHT-SEEEEE-S-TTT--HHHHHHHHHHHT-EEEEEEEE-GGG-TT-S-HHHHHHHHHHHHHHHHHHHHHT--EEEEEEEEESS--SSPPPHHHHHHHHHHHHHHHHHHHHTT-EEEEEP--TTT-SS--SHHHHHHHHHHH--TTEEEEEEHHHHHHHSS-SSHHHHHHGGGEEEEEE--TTSSSTTSS---HHHHHHHHHHTT--S-EEE----TTS--TTHHHHTT--S---S-HHHHHHHHHHHHHHHHHHHHHHHHHTSTT-